Protein AF-0000000080768056 (afdb_homodimer)

pLDDT: mean 91.2, std 11.91, range [30.93, 98.84]

Organism: Ralstonia nicotianae (strain ATCC BAA-1114 / GMI1000) (NCBI:txid267608)

Solvent-accessible surface area (backbone atoms only — not comparable to full-atom values): 34949 Å² total; per-residue (Å²): 125,80,71,56,43,76,79,82,52,57,87,75,40,48,64,53,64,64,63,87,68,77,41,77,54,26,68,56,36,48,36,40,49,40,27,86,88,50,41,31,44,53,41,33,70,51,27,19,50,53,42,38,32,53,46,69,63,27,46,55,49,36,44,44,17,24,47,40,36,24,39,51,43,70,51,79,52,52,48,29,46,52,14,37,41,53,35,48,57,74,57,40,52,69,30,67,66,61,79,40,76,89,60,34,30,36,35,38,38,39,38,78,57,29,13,55,73,49,55,65,52,50,62,49,55,44,50,56,38,18,75,72,64,31,30,26,42,36,37,25,44,65,75,48,91,83,32,41,22,60,47,48,36,32,53,63,63,68,42,77,72,35,81,43,59,65,55,32,44,52,27,28,54,73,65,14,47,26,35,38,34,35,65,61,42,22,48,45,58,37,60,60,53,52,44,25,77,62,39,53,47,80,41,70,58,64,57,42,55,42,65,60,53,61,36,47,88,48,46,42,89,54,32,35,34,36,30,43,38,84,48,69,71,50,49,54,49,50,49,54,31,40,57,74,35,83,29,29,34,40,42,31,55,26,39,71,48,20,61,31,54,34,57,42,35,38,54,39,29,33,38,33,39,82,67,38,82,41,76,73,36,71,58,46,84,65,65,53,93,71,57,73,92,70,51,60,13,78,35,56,63,54,36,31,51,49,44,50,31,31,76,70,63,78,34,79,73,43,62,35,42,51,52,47,46,54,46,50,54,57,71,26,36,60,74,72,69,78,120,126,82,71,56,43,76,79,81,53,57,88,75,40,49,63,53,63,64,42,95,61,77,40,77,54,25,67,54,35,48,36,40,48,41,26,87,87,50,40,30,44,54,42,36,70,49,27,18,50,53,42,37,32,53,48,69,64,27,45,56,48,36,45,45,16,23,48,41,37,23,41,50,44,71,51,79,51,52,48,28,46,51,14,36,40,53,35,47,59,74,58,40,51,70,31,66,67,60,80,40,74,89,60,34,30,34,35,36,39,41,40,76,56,30,14,56,72,48,55,66,53,51,62,50,55,44,51,56,38,19,74,72,65,31,28,25,42,36,35,26,44,64,75,47,93,84,31,40,24,60,46,49,35,33,53,64,63,69,43,76,71,34,81,42,59,67,54,31,44,52,27,26,54,73,65,13,46,26,36,38,34,35,64,61,43,20,47,45,58,38,60,59,52,53,45,27,78,63,39,53,48,79,39,68,56,64,57,43,56,44,64,60,53,62,36,46,88,48,46,39,89,54,33,35,34,38,30,44,38,84,50,71,70,48,48,54,50,51,48,53,32,39,56,75,34,83,28,31,34,38,42,29,56,27,40,72,51,20,61,31,54,33,59,43,35,37,54,38,29,33,38,33,39,81,67,39,82,41,76,72,35,71,60,46,83,63,64,53,94,72,57,73,90,70,50,60,13,78,34,57,63,55,37,31,52,52,45,51,32,32,76,71,64,78,34,79,72,44,62,34,42,50,52,48,46,52,45,49,53,55,72,26,35,59,74,72,70,78,120

InterPro domains:
  IPR005940 Anthranilate phosphoribosyl transferase [PTHR43285] (37-316)
  IPR017459 Glycosyl transferase family 3, N-terminal domain [PF02885] (29-88)
  IPR035902 Nucleoside phosphorylase/phosphoribosyltransferase catalytic domain superfamily [G3DSA:3.40.1030.10] (99-338)
  IPR035902 Nucleoside phosphorylase/phosphoribosyltransferase catalytic domain superfamily [SSF52418] (100-332)
  IPR036320 Glycosyl transferase family 3, N-terminal domain superfamily [SSF47648] (29-95)

Structure (mmCIF, N/CA/C/O backbone):
data_AF-0000000080768056-model_v1
#
loop_
_entity.id
_entity.type
_entity.pdbx_description
1 polymer 'Anthranilate phosphoribosyltransferase protein'
#
loop_
_atom_site.group_PDB
_atom_site.id
_atom_site.type_symbol
_atom_site.label_atom_id
_atom_site.label_alt_id
_atom_site.label_comp_id
_atom_site.label_asym_id
_atom_site.label_entity_id
_atom_site.label_seq_id
_atom_site.pdbx_PDB_ins_code
_atom_site.Cartn_x
_atom_site.Cartn_y
_atom_site.Cartn_z
_atom_site.occupancy
_atom_site.B_iso_or_equiv
_atom_site.auth_seq_id
_atom_site.auth_comp_id
_atom_site.auth_asym_id
_atom_site.auth_atom_id
_atom_site.pdbx_PDB_model_num
ATOM 1 N N . MET A 1 1 ? 13.743 -0.294 18.396 1 50.32 1 MET A N 1
ATOM 2 C CA . MET A 1 1 ? 13.345 -0.025 17.017 1 50.32 1 MET A CA 1
ATOM 3 C C . MET A 1 1 ? 14.219 -0.802 16.037 1 50.32 1 MET A C 1
ATOM 5 O O . MET A 1 1 ? 15.436 -0.881 16.213 1 50.32 1 MET A O 1
ATOM 9 N N . PRO A 1 2 ? 13.623 -1.649 15.172 1 57.6 2 PRO A N 1
ATOM 10 C CA . PRO A 1 2 ? 14.517 -2.414 14.301 1 57.6 2 PRO A CA 1
ATOM 11 C C . PRO A 1 2 ? 15.542 -1.534 13.589 1 57.6 2 PRO A C 1
ATOM 13 O O . PRO A 1 2 ? 15.312 -0.336 13.407 1 57.6 2 PRO A O 1
ATOM 16 N N . MET A 1 3 ? 16.775 -1.979 13.4 1 68.3 3 MET A N 1
ATOM 17 C CA . MET A 1 3 ? 17.86 -1.301 12.697 1 68.3 3 MET A CA 1
ATOM 18 C C . MET A 1 3 ? 17.403 -0.821 11.324 1 68.3 3 MET A C 1
ATOM 20 O O . MET A 1 3 ? 16.697 -1.54 10.613 1 68.3 3 MET A O 1
ATOM 24 N N . PRO A 1 4 ? 17.606 0.525 11.063 1 77.09 4 PRO A N 1
ATOM 25 C CA . PRO A 1 4 ? 17.251 1.026 9.733 1 77.09 4 PRO A CA 1
ATOM 26 C C . PRO A 1 4 ? 17.894 0.22 8.608 1 77.09 4 PRO A C 1
ATOM 28 O O . PRO A 1 4 ? 18.908 -0.449 8.824 1 77.09 4 PRO A O 1
ATOM 31 N N . ALA A 1 5 ? 17.273 0.188 7.439 1 80.08 5 ALA A N 1
ATOM 32 C CA . ALA A 1 5 ? 17.869 -0.389 6.237 1 80.08 5 ALA A CA 1
ATOM 33 C C . ALA A 1 5 ? 19.168 0.323 5.873 1 80.08 5 ALA A C 1
ATOM 35 O O . ALA A 1 5 ? 19.34 1.507 6.173 1 80.08 5 ALA A O 1
ATOM 36 N N . PRO A 1 6 ? 20.081 -0.465 5.306 1 80.03 6 PRO A N 1
ATOM 37 C CA . PRO A 1 6 ? 21.22 0.25 4.727 1 80.03 6 PRO A CA 1
ATOM 38 C C . PRO A 1 6 ? 20.803 1.261 3.661 1 80.03 6 PRO A C 1
ATOM 40 O O . PRO A 1 6 ? 19.731 1.128 3.065 1 80.03 6 PRO A O 1
ATOM 43 N N . PRO A 1 7 ? 21.621 2.346 3.46 1 84.74 7 PRO A N 1
ATOM 44 C CA . PRO A 1 7 ? 21.281 3.335 2.434 1 84.74 7 PRO A CA 1
ATOM 45 C C . PRO A 1 7 ? 21.067 2.708 1.059 1 84.74 7 PRO A C 1
ATOM 47 O O . PRO A 1 7 ? 21.842 1.843 0.643 1 84.74 7 PRO A O 1
ATOM 50 N N . LEU A 1 8 ? 20.083 3.076 0.414 1 88.26 8 LEU A N 1
ATOM 51 C CA . LEU A 1 8 ? 19.726 2.516 -0.885 1 88.26 8 LEU A CA 1
ATOM 52 C C . LEU A 1 8 ? 20.298 3.364 -2.017 1 88.26 8 LEU A C 1
ATOM 54 O O . LEU A 1 8 ? 20.413 2.895 -3.152 1 88.26 8 LEU A O 1
ATOM 58 N N . LEU A 1 9 ? 20.439 4.64 -1.803 1 84.27 9 LEU A N 1
ATOM 59 C CA . LEU A 1 9 ? 21.041 5.53 -2.789 1 84.27 9 LEU A CA 1
ATOM 60 C C . LEU A 1 9 ? 22.498 5.818 -2.444 1 84.27 9 LEU A C 1
ATOM 62 O O . LEU A 1 9 ? 22.85 5.937 -1.268 1 84.27 9 LEU A O 1
ATOM 66 N N . PRO A 1 10 ? 23.371 5.665 -3.472 1 70.64 10 PRO A N 1
ATOM 67 C CA . PRO A 1 10 ? 24.744 6.082 -3.175 1 70.64 10 PRO A CA 1
ATOM 68 C C . PRO A 1 10 ? 24.826 7.518 -2.662 1 70.64 10 PRO A C 1
ATOM 70 O O . PRO A 1 10 ? 23.948 8.334 -2.956 1 70.64 10 PRO A O 1
ATOM 73 N N . ASP A 1 11 ? 25.736 7.961 -1.681 1 54.27 11 ASP A N 1
ATOM 74 C CA . ASP A 1 11 ? 25.908 9.288 -1.099 1 54.27 11 ASP A CA 1
ATOM 75 C C . ASP A 1 11 ? 25.811 10.373 -2.169 1 54.27 11 ASP A C 1
ATOM 77 O O . ASP A 1 11 ? 25.132 11.384 -1.976 1 54.27 11 ASP A O 1
ATOM 81 N N . GLU A 1 12 ? 26.547 10.349 -3.214 1 49.77 12 GLU A N 1
ATOM 82 C CA . GLU A 1 12 ? 26.589 11.327 -4.297 1 49.77 12 GLU A CA 1
ATOM 83 C C . GLU A 1 12 ? 25.37 11.198 -5.205 1 49.77 12 GLU A C 1
ATOM 85 O O . GLU A 1 12 ? 24.927 12.182 -5.801 1 49.77 12 GLU A O 1
ATOM 90 N N . ALA A 1 13 ? 24.869 10.109 -5.406 1 45.92 13 ALA A N 1
ATOM 91 C CA . ALA A 1 13 ? 23.874 9.743 -6.412 1 45.92 13 ALA A CA 1
ATOM 92 C C . ALA A 1 13 ? 22.471 10.147 -5.968 1 45.92 13 ALA A C 1
ATOM 94 O O . ALA A 1 13 ? 21.526 10.099 -6.758 1 45.92 13 ALA A O 1
ATOM 95 N N . ALA A 1 14 ? 22.307 10.284 -4.584 1 44.98 14 ALA A N 1
ATOM 96 C CA . ALA A 1 14 ? 21.012 10.799 -4.147 1 44.98 14 ALA A CA 1
ATOM 97 C C . ALA A 1 14 ? 20.633 12.058 -4.921 1 44.98 14 ALA A C 1
ATOM 99 O O . ALA A 1 14 ? 19.467 12.25 -5.274 1 44.98 14 ALA A O 1
ATOM 100 N N . GLU A 1 15 ? 21.628 12.846 -5.147 1 44 15 GLU A N 1
ATOM 101 C CA . GLU A 1 15 ? 21.395 14.069 -5.909 1 44 15 GLU A CA 1
ATOM 102 C C . GLU A 1 15 ? 20.996 13.755 -7.348 1 44 15 GLU A C 1
ATOM 104 O O . GLU A 1 15 ? 20.145 14.435 -7.924 1 44 15 GLU A O 1
ATOM 109 N N . GLU A 1 16 ? 21.605 12.692 -7.89 1 46.61 16 GLU A N 1
ATOM 110 C CA . GLU A 1 16 ? 21.391 12.377 -9.299 1 46.61 16 GLU A CA 1
ATOM 111 C C . GLU A 1 16 ? 20.107 11.577 -9.497 1 46.61 16 GLU A C 1
ATOM 113 O O . GLU A 1 16 ? 19.43 11.722 -10.518 1 46.61 16 GLU A O 1
ATOM 118 N N . ALA A 1 17 ? 19.94 10.584 -8.673 1 46.28 17 ALA A N 1
ATOM 119 C CA . ALA A 1 17 ? 18.738 9.762 -8.786 1 46.28 17 ALA A CA 1
ATOM 120 C C . ALA A 1 17 ? 17.48 10.625 -8.779 1 46.28 17 ALA A C 1
ATOM 122 O O . ALA A 1 17 ? 16.402 10.166 -9.166 1 46.28 17 ALA A O 1
ATOM 123 N N . VAL A 1 18 ? 17.581 11.921 -8.137 1 48.67 18 VAL A N 1
ATOM 124 C CA . VAL A 1 18 ? 16.501 12.897 -8.023 1 48.67 18 VAL A CA 1
ATOM 125 C C . VAL A 1 18 ? 16.377 13.685 -9.325 1 48.67 18 VAL A C 1
ATOM 127 O O . VAL A 1 18 ? 15.434 14.46 -9.501 1 48.67 18 VAL A O 1
ATOM 130 N N . ALA A 1 19 ? 17.654 13.815 -9.922 1 50.25 19 ALA A N 1
ATOM 131 C CA . ALA A 1 19 ? 17.568 14.869 -10.929 1 50.25 19 ALA A CA 1
ATOM 132 C C . ALA A 1 19 ? 16.392 14.633 -11.872 1 50.25 19 ALA A C 1
ATOM 134 O O . ALA A 1 19 ? 15.509 15.484 -11.999 1 50.25 19 ALA A O 1
ATOM 135 N N . ASN A 1 20 ? 16.499 13.692 -13.246 1 63.95 20 ASN A N 1
ATOM 136 C CA . ASN A 1 20 ? 15.589 13.734 -14.385 1 63.95 20 ASN A CA 1
ATOM 137 C C . ASN A 1 20 ? 15.056 12.346 -14.728 1 63.95 20 ASN A C 1
ATOM 139 O O . ASN A 1 20 ? 15.763 11.349 -14.571 1 63.95 20 ASN A O 1
ATOM 143 N N . GLY A 1 21 ? 13.671 12.025 -14.389 1 77.81 21 GLY A N 1
ATOM 144 C CA . GLY A 1 21 ? 12.956 10.861 -14.887 1 77.81 21 GLY A CA 1
ATOM 145 C C . GLY A 1 21 ? 12.278 10.063 -13.789 1 77.81 21 GLY A C 1
ATOM 146 O O . GLY A 1 21 ? 12.143 10.54 -12.661 1 77.81 21 GLY A O 1
ATOM 147 N N . PRO A 1 22 ? 11.906 8.862 -14.087 1 88.78 22 PRO A N 1
ATOM 148 C CA . PRO A 1 22 ? 11.204 8.006 -13.128 1 88.78 22 PRO A CA 1
ATOM 149 C C . PRO A 1 22 ? 12.084 7.595 -11.949 1 88.78 22 PRO A C 1
ATOM 151 O O . PRO A 1 22 ? 13.271 7.31 -12.13 1 88.78 22 PRO A O 1
ATOM 154 N N . PHE A 1 23 ? 11.696 7.807 -10.69 1 93.41 23 PHE A N 1
ATOM 155 C CA . PHE A 1 23 ? 12.381 7.444 -9.455 1 93.41 23 PHE A CA 1
ATOM 156 C C . PHE A 1 23 ? 12.343 5.936 -9.238 1 93.41 23 PHE A C 1
ATOM 158 O O . PHE A 1 23 ? 11.316 5.296 -9.47 1 93.41 23 PHE A O 1
ATOM 165 N N . PRO A 1 24 ? 13.468 5.31 -8.931 1 92.51 24 PRO A N 1
ATOM 166 C CA . PRO A 1 24 ? 13.496 3.865 -8.69 1 92.51 24 PRO A CA 1
ATOM 167 C C . PRO A 1 24 ? 12.845 3.476 -7.364 1 92.51 24 PRO A C 1
ATOM 169 O O . PRO A 1 24 ? 13.511 2.929 -6.482 1 92.51 24 PRO A O 1
ATOM 172 N N . ALA A 1 25 ? 11.586 3.595 -7.251 1 95.94 25 ALA A N 1
ATOM 173 C CA . ALA A 1 25 ? 10.845 3.497 -5.996 1 95.94 25 ALA A CA 1
ATOM 174 C C . ALA A 1 25 ? 10.764 2.05 -5.518 1 95.94 25 ALA A C 1
ATOM 176 O O . ALA A 1 25 ? 10.561 1.793 -4.329 1 95.94 25 ALA A O 1
ATOM 177 N N . ALA A 1 26 ? 10.965 1.085 -6.468 1 94.76 26 ALA A N 1
ATOM 178 C CA . ALA A 1 26 ? 10.797 -0.327 -6.137 1 94.76 26 ALA A CA 1
ATOM 179 C C . ALA A 1 26 ? 11.753 -0.747 -5.023 1 94.76 26 ALA A C 1
ATOM 181 O O . ALA A 1 26 ? 11.385 -1.526 -4.141 1 94.76 26 ALA A O 1
ATOM 182 N N . ARG A 1 27 ? 12.948 -0.27 -5.06 1 93.8 27 ARG A N 1
ATOM 183 C CA . ARG A 1 27 ? 13.946 -0.637 -4.061 1 93.8 27 ARG A CA 1
ATOM 184 C C . ARG A 1 27 ? 13.552 -0.126 -2.679 1 93.8 27 ARG A C 1
ATOM 186 O O . ARG A 1 27 ? 13.839 -0.77 -1.668 1 93.8 27 ARG A O 1
ATOM 193 N N . PHE A 1 28 ? 12.942 1.028 -2.609 1 96.34 28 PHE A N 1
ATOM 194 C CA . PHE A 1 28 ? 12.471 1.607 -1.356 1 96.34 28 PHE A CA 1
ATOM 195 C C . PHE A 1 28 ? 11.261 0.846 -0.829 1 96.34 28 PHE A C 1
ATOM 197 O O . PHE A 1 28 ? 11.183 0.541 0.363 1 96.34 28 PHE A O 1
ATOM 204 N N . ILE A 1 29 ? 10.351 0.523 -1.746 1 97.01 29 ILE A N 1
ATOM 205 C CA . ILE A 1 29 ? 9.148 -0.219 -1.387 1 97.01 29 ILE A CA 1
ATOM 206 C C . ILE A 1 29 ? 9.534 -1.567 -0.781 1 97.01 29 ILE A C 1
ATOM 208 O O . ILE A 1 29 ? 8.93 -2.01 0.198 1 97.01 29 ILE A O 1
ATOM 212 N N . LYS A 1 30 ? 10.565 -2.193 -1.319 1 94.12 30 LYS A N 1
ATOM 213 C CA . LYS A 1 30 ? 11.038 -3.481 -0.82 1 94.12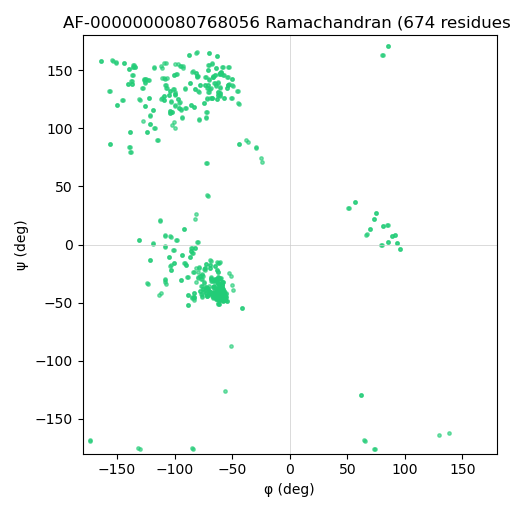 30 LYS A CA 1
ATOM 214 C C . LYS A 1 30 ? 11.443 -3.386 0.649 1 94.12 30 LYS A C 1
ATOM 216 O O . LYS A 1 30 ? 11.29 -4.348 1.404 1 94.12 30 LYS A O 1
ATOM 221 N N . GLU A 1 31 ? 11.939 -2.266 1.057 1 94.92 31 GLU A N 1
ATOM 222 C CA . GLU A 1 31 ? 12.397 -2.095 2.432 1 94.92 31 GLU A CA 1
ATOM 223 C C . GLU A 1 31 ? 11.235 -1.765 3.364 1 94.92 31 GLU A C 1
ATOM 225 O O . GLU A 1 31 ? 11.107 -2.355 4.439 1 94.92 31 GLU A O 1
ATOM 230 N N . ILE A 1 32 ? 10.354 -0.946 2.953 1 95.36 32 ILE A N 1
ATOM 231 C CA . ILE A 1 32 ? 9.342 -0.454 3.881 1 95.36 32 ILE A CA 1
ATOM 232 C C . ILE A 1 32 ? 8.114 -1.361 3.833 1 95.36 32 ILE A C 1
ATOM 234 O O . ILE A 1 32 ? 7.253 -1.298 4.714 1 95.36 32 ILE A O 1
ATOM 238 N N . GLY A 1 33 ? 8.023 -2.153 2.816 1 91.62 33 GLY A N 1
ATOM 239 C CA . GLY A 1 33 ? 6.825 -2.948 2.598 1 91.62 33 GLY A CA 1
ATOM 240 C C . GLY A 1 33 ? 7.031 -4.426 2.869 1 91.62 33 GLY A C 1
ATOM 241 O O . GLY A 1 33 ? 6.23 -5.259 2.44 1 91.62 33 GLY A O 1
ATOM 242 N N . ARG A 1 34 ? 8.269 -4.84 3.47 1 81.99 34 ARG A N 1
ATOM 243 C CA . ARG A 1 34 ? 8.585 -6.242 3.725 1 81.99 34 ARG A CA 1
ATOM 244 C C . ARG A 1 34 ? 7.739 -6.795 4.867 1 81.99 34 ARG A C 1
ATOM 246 O O . ARG A 1 34 ? 8.219 -7.598 5.67 1 81.99 34 ARG A O 1
ATOM 253 N N . GLY A 1 35 ? 6.492 -6.487 4.925 1 70.51 35 GLY A N 1
ATOM 254 C CA . GLY A 1 35 ? 5.569 -7.066 5.889 1 70.51 35 GLY A CA 1
ATOM 255 C C . GLY A 1 35 ? 5.761 -6.529 7.295 1 70.51 35 GLY A C 1
ATOM 256 O O . GLY A 1 35 ? 6.646 -5.706 7.535 1 70.51 35 GLY A O 1
ATOM 257 N N . ALA A 1 36 ? 4.983 -7.099 8.226 1 65.49 36 ALA A N 1
ATOM 258 C CA . ALA A 1 36 ? 4.897 -6.589 9.592 1 65.49 36 ALA A CA 1
ATOM 259 C C . ALA A 1 36 ? 6.209 -6.804 10.342 1 65.49 36 ALA A C 1
ATOM 261 O O . ALA A 1 36 ? 6.627 -5.953 11.13 1 65.49 36 ALA A O 1
ATOM 262 N N . ASP A 1 37 ? 6.902 -7.875 9.901 1 71.25 37 ASP A N 1
ATOM 263 C CA . ASP A 1 37 ? 8.099 -8.222 10.661 1 71.25 37 ASP A CA 1
ATOM 264 C C . ASP A 1 37 ? 9.365 -7.886 9.876 1 71.25 37 ASP A C 1
ATOM 266 O O . ASP A 1 37 ? 10.476 -8.018 10.393 1 71.25 37 ASP A O 1
ATOM 270 N N . GLY A 1 38 ? 9.147 -7.424 8.761 1 80.84 38 GLY A N 1
ATOM 271 C CA . GLY A 1 38 ? 10.324 -7.297 7.916 1 80.84 38 GLY A CA 1
ATOM 272 C C . GLY A 1 38 ? 10.58 -5.874 7.458 1 80.84 38 GLY A C 1
ATOM 273 O O . GLY A 1 38 ? 11.679 -5.551 7.002 1 80.84 38 GLY A O 1
ATOM 274 N N . ALA A 1 39 ? 9.56 -5.081 7.665 1 87.38 39 ALA A N 1
ATOM 275 C CA . ALA A 1 39 ? 9.701 -3.709 7.184 1 87.38 39 ALA A CA 1
ATOM 276 C C . ALA A 1 39 ? 10.829 -2.986 7.916 1 87.38 39 ALA A C 1
ATOM 278 O O . ALA A 1 39 ? 10.995 -3.147 9.127 1 87.38 39 ALA A O 1
ATOM 279 N N . ARG A 1 40 ? 11.592 -2.29 7.249 1 92.45 40 ARG A N 1
ATOM 280 C CA . ARG A 1 40 ? 12.71 -1.533 7.803 1 92.45 40 ARG A CA 1
ATOM 281 C C . ARG A 1 40 ? 12.53 -0.038 7.563 1 92.45 40 ARG A C 1
ATOM 283 O O . ARG A 1 40 ? 11.91 0.368 6.579 1 92.45 40 ARG A O 1
ATOM 290 N N . ALA A 1 41 ? 13.14 0.692 8.486 1 95.14 41 ALA A N 1
ATOM 291 C CA . ALA A 1 41 ? 13.109 2.145 8.345 1 95.14 41 ALA A CA 1
ATOM 292 C C . ALA A 1 41 ? 14.163 2.623 7.35 1 95.14 41 ALA A C 1
ATOM 294 O O . ALA A 1 41 ? 15.258 2.06 7.278 1 95.14 41 ALA A O 1
ATOM 295 N N . LEU A 1 42 ? 13.838 3.622 6.627 1 96.56 42 LEU A N 1
ATOM 296 C CA . LEU A 1 42 ? 14.82 4.279 5.771 1 96.56 42 LEU A CA 1
ATOM 297 C C . LEU A 1 42 ? 15.674 5.256 6.572 1 96.56 42 LEU A C 1
ATOM 299 O O . LEU A 1 42 ? 15.2 5.847 7.545 1 96.56 42 LEU A O 1
ATOM 303 N N . VAL A 1 43 ? 16.908 5.419 6.184 1 96.06 43 VAL A N 1
ATOM 304 C CA . VAL A 1 43 ? 17.709 6.51 6.729 1 96.06 43 VAL A CA 1
ATOM 305 C C . VAL A 1 43 ? 17.189 7.846 6.203 1 96.06 43 VAL A C 1
ATOM 307 O O . VAL A 1 43 ? 16.451 7.886 5.215 1 96.06 43 VAL A O 1
ATOM 310 N N . LYS A 1 44 ? 17.587 8.901 6.829 1 95.79 44 LYS A N 1
ATOM 311 C CA . LYS A 1 44 ? 17.065 10.232 6.529 1 95.79 44 LYS A CA 1
ATOM 312 C C . LYS A 1 44 ? 17.25 10.574 5.054 1 95.79 44 LYS A C 1
ATOM 314 O O . LYS A 1 44 ? 16.316 11.042 4.399 1 95.79 44 LYS A O 1
ATOM 319 N N . HIS A 1 45 ? 18.421 10.352 4.544 1 95.87 45 HIS A N 1
ATOM 320 C CA . HIS A 1 45 ? 18.742 10.737 3.174 1 95.87 45 HIS A CA 1
ATOM 321 C C . HIS A 1 45 ? 17.857 10.003 2.173 1 95.87 45 HIS A C 1
ATOM 323 O O . HIS A 1 45 ? 17.379 10.601 1.205 1 95.87 45 HIS A O 1
ATOM 329 N N . ASP A 1 46 ? 17.59 8.72 2.392 1 96.6 46 ASP A N 1
ATOM 330 C CA . ASP A 1 46 ? 16.728 7.929 1.519 1 96.6 46 ASP A CA 1
ATOM 331 C C . ASP A 1 46 ? 15.275 8.384 1.622 1 96.6 46 ASP A C 1
ATOM 333 O O . ASP A 1 46 ? 14.578 8.491 0.611 1 96.6 46 ASP A O 1
ATOM 337 N N . ALA A 1 47 ? 14.872 8.64 2.858 1 97.52 47 ALA A N 1
ATOM 338 C CA . ALA A 1 47 ? 13.506 9.112 3.071 1 97.52 47 ALA A CA 1
ATOM 339 C C . ALA A 1 47 ? 13.277 10.454 2.383 1 97.52 47 ALA A C 1
ATOM 341 O O . ALA A 1 47 ? 12.221 10.681 1.786 1 97.52 47 ALA A O 1
ATOM 342 N N . ARG A 1 48 ? 14.27 11.332 2.47 1 97.76 48 ARG A N 1
ATOM 343 C CA . ARG A 1 48 ? 14.189 12.632 1.812 1 97.76 48 ARG A CA 1
ATOM 344 C C . ARG A 1 48 ? 14.067 12.474 0.3 1 97.76 48 ARG A C 1
ATOM 346 O O . ARG A 1 48 ? 13.221 13.112 -0.331 1 97.76 48 ARG A O 1
ATOM 353 N N . ALA A 1 49 ? 14.858 11.595 -0.26 1 97.07 49 ALA A N 1
ATOM 354 C CA . ALA A 1 49 ? 14.868 11.384 -1.705 1 97.07 49 ALA A CA 1
ATOM 355 C C . ALA A 1 49 ? 13.539 10.809 -2.186 1 97.07 49 ALA A C 1
ATOM 357 O O . ALA A 1 49 ? 12.986 11.262 -3.191 1 97.07 49 ALA A O 1
ATOM 358 N N . LEU A 1 50 ? 13.053 9.83 -1.485 1 97.64 50 LEU A N 1
ATOM 359 C CA . LEU A 1 50 ? 11.786 9.202 -1.844 1 97.64 50 LEU A CA 1
ATOM 360 C C . LEU A 1 50 ? 10.643 10.209 -1.781 1 97.64 50 LEU A C 1
ATOM 362 O O . LEU A 1 50 ? 9.853 10.317 -2.722 1 97.64 50 LEU A O 1
ATOM 366 N N . PHE A 1 51 ? 10.616 10.973 -0.723 1 98.16 51 PHE A N 1
ATOM 367 C CA . PHE A 1 51 ? 9.514 11.91 -0.539 1 98.16 51 PHE A CA 1
ATOM 368 C C . PHE A 1 51 ? 9.598 13.049 -1.548 1 98.16 51 PHE A C 1
ATOM 370 O O . PHE A 1 51 ? 8.575 13.507 -2.061 1 98.16 51 PHE A O 1
ATOM 377 N N . ALA A 1 52 ? 10.77 13.516 -1.789 1 97.61 52 ALA A N 1
ATOM 378 C CA . ALA A 1 52 ? 10.949 14.521 -2.833 1 97.61 52 ALA A CA 1
ATOM 379 C C . ALA A 1 52 ? 10.426 14.018 -4.175 1 97.61 52 ALA A C 1
ATOM 381 O O . ALA A 1 52 ? 9.741 14.748 -4.895 1 97.61 52 ALA A O 1
ATOM 382 N N . ALA A 1 53 ? 10.744 12.782 -4.506 1 97.63 53 ALA A N 1
ATOM 383 C CA . ALA A 1 53 ? 10.284 12.194 -5.761 1 97.63 53 ALA A CA 1
ATOM 384 C C . ALA A 1 53 ? 8.761 12.107 -5.8 1 97.63 53 ALA A C 1
ATOM 386 O O . ALA A 1 53 ? 8.147 12.319 -6.848 1 97.63 53 ALA A O 1
ATOM 387 N N . MET A 1 54 ? 8.18 11.75 -4.673 1 97.96 54 MET A N 1
ATOM 388 C CA . MET A 1 54 ? 6.724 11.706 -4.575 1 97.96 54 MET A CA 1
ATOM 389 C C . MET A 1 54 ? 6.12 13.086 -4.811 1 97.96 54 MET A C 1
ATOM 391 O O . MET A 1 54 ? 5.147 13.223 -5.555 1 97.96 54 MET A O 1
ATOM 395 N N . LEU A 1 55 ? 6.682 14.074 -4.205 1 97.45 55 LEU A N 1
ATOM 396 C CA . LEU A 1 55 ? 6.21 15.446 -4.358 1 97.45 55 LEU A CA 1
ATOM 397 C C . LEU A 1 55 ? 6.346 15.91 -5.804 1 97.45 55 LEU A C 1
ATOM 399 O O . LEU A 1 55 ? 5.49 16.639 -6.31 1 97.45 55 LEU A O 1
ATOM 403 N N . GLU A 1 56 ? 7.335 15.446 -6.481 1 95.94 56 GLU A N 1
ATOM 404 C CA . GLU A 1 56 ? 7.647 15.873 -7.842 1 95.94 56 GLU A CA 1
ATOM 405 C C . GLU A 1 56 ? 6.856 15.067 -8.868 1 95.94 56 GLU A C 1
ATOM 407 O O . GLU A 1 56 ? 6.976 15.298 -10.073 1 95.94 56 GLU A O 1
ATOM 412 N N . GLY A 1 57 ? 6.144 14.09 -8.418 1 95.16 57 GLY A N 1
ATOM 413 C CA . GLY A 1 57 ? 5.364 13.27 -9.332 1 95.16 57 GLY A CA 1
ATOM 414 C C . GLY A 1 57 ? 6.21 12.299 -10.133 1 95.16 57 GLY A C 1
ATOM 415 O O . GLY A 1 57 ? 5.848 11.929 -11.252 1 95.16 57 GLY A O 1
ATOM 416 N N . ARG A 1 58 ? 7.332 11.893 -9.623 1 96.46 58 ARG A N 1
ATOM 417 C CA . ARG A 1 58 ? 8.258 11.029 -10.348 1 96.46 58 ARG A CA 1
ATOM 418 C C . ARG A 1 58 ? 8.079 9.57 -9.939 1 96.46 58 ARG A C 1
ATOM 420 O O . ARG A 1 58 ? 8.91 8.722 -10.27 1 96.46 58 ARG A O 1
ATOM 427 N N . VAL A 1 59 ? 7.129 9.238 -9.108 1 97.37 59 VAL A N 1
ATOM 428 C CA . VAL A 1 59 ? 6.785 7.887 -8.678 1 97.37 59 VAL A CA 1
ATOM 429 C C . VAL A 1 59 ? 5.499 7.437 -9.366 1 97.37 59 VAL A C 1
ATOM 431 O O . VAL A 1 59 ? 4.501 8.162 -9.366 1 97.37 59 VAL A O 1
ATOM 434 N N . ALA A 1 60 ? 5.543 6.261 -9.986 1 96.6 60 ALA A N 1
ATOM 435 C CA . ALA A 1 60 ? 4.357 5.743 -10.663 1 96.6 60 ALA A CA 1
ATOM 436 C C . ALA A 1 60 ? 3.195 5.58 -9.687 1 96.6 60 ALA A C 1
ATOM 438 O O . ALA A 1 60 ? 3.401 5.25 -8.516 1 96.6 60 ALA A O 1
ATOM 439 N N . ASP A 1 61 ? 1.983 5.75 -10.165 1 97.01 61 ASP A N 1
ATOM 440 C CA . ASP A 1 61 ? 0.802 5.77 -9.307 1 97.01 61 ASP A CA 1
ATOM 441 C C . ASP A 1 61 ? 0.687 4.478 -8.501 1 97.01 61 ASP A C 1
ATOM 443 O O . ASP A 1 61 ? 0.369 4.51 -7.31 1 97.01 61 ASP A O 1
ATOM 447 N N . VAL A 1 62 ? 0.969 3.334 -9.155 1 98 62 VAL A N 1
ATOM 448 C CA . VAL A 1 62 ? 0.871 2.061 -8.449 1 98 62 VAL A CA 1
ATOM 449 C C . VAL A 1 62 ? 1.911 2.008 -7.332 1 98 62 VAL A C 1
ATOM 451 O O . VAL A 1 62 ? 1.631 1.515 -6.237 1 98 62 VAL A O 1
ATOM 454 N N . GLN A 1 63 ? 3.076 2.51 -7.599 1 98.41 63 GLN A N 1
ATOM 455 C CA . GLN A 1 63 ? 4.123 2.57 -6.585 1 98.41 63 GLN A CA 1
ATOM 456 C C . GLN A 1 63 ? 3.755 3.546 -5.471 1 98.41 63 GLN A C 1
ATOM 458 O O . GLN A 1 63 ? 3.989 3.268 -4.293 1 98.41 63 GLN A O 1
ATOM 463 N N . LEU A 1 64 ? 3.21 4.667 -5.862 1 98.48 64 LEU A N 1
ATOM 464 C CA . LEU A 1 64 ? 2.784 5.657 -4.88 1 98.48 64 LEU A CA 1
ATOM 465 C C . LEU A 1 64 ? 1.767 5.061 -3.912 1 98.48 64 LEU A C 1
ATOM 467 O O . LEU A 1 64 ? 1.909 5.195 -2.694 1 98.48 64 LEU A O 1
ATOM 471 N N . GLY A 1 65 ? 0.749 4.379 -4.461 1 98.26 65 GLY A N 1
ATOM 472 C CA . GLY A 1 65 ? -0.221 3.711 -3.609 1 98.26 65 GLY A CA 1
ATOM 473 C C . GLY A 1 65 ? 0.413 2.734 -2.636 1 98.26 65 GLY A C 1
ATOM 474 O O . GLY A 1 65 ? 0.045 2.695 -1.46 1 98.26 65 GLY A O 1
ATOM 475 N N . ALA A 1 66 ? 1.364 1.996 -3.13 1 98.19 66 ALA A N 1
ATOM 476 C CA . ALA A 1 66 ? 2.062 1.017 -2.3 1 98.19 66 ALA A CA 1
ATOM 477 C C . ALA A 1 66 ? 2.832 1.702 -1.175 1 98.19 66 ALA A C 1
ATOM 479 O O . ALA A 1 66 ? 2.804 1.248 -0.028 1 98.19 66 ALA A O 1
ATOM 480 N N . ILE A 1 67 ? 3.508 2.753 -1.486 1 98.24 67 ILE A N 1
ATOM 481 C CA . ILE A 1 67 ? 4.313 3.483 -0.513 1 98.24 67 ILE A CA 1
ATOM 482 C C . ILE A 1 67 ? 3.408 4.077 0.564 1 98.24 67 ILE A C 1
ATOM 484 O O . ILE A 1 67 ? 3.692 3.957 1.758 1 98.24 67 ILE A O 1
ATOM 488 N N . LEU A 1 68 ? 2.318 4.717 0.113 1 97.71 68 LEU A N 1
ATOM 489 C CA . LEU A 1 68 ? 1.387 5.323 1.058 1 97.71 68 LEU A CA 1
ATOM 490 C C . LEU A 1 68 ? 0.851 4.283 2.036 1 97.71 68 LEU A C 1
ATOM 492 O O . LEU A 1 68 ? 0.815 4.522 3.245 1 97.71 68 LEU A O 1
ATOM 496 N N . MET A 1 69 ? 0.524 3.132 1.55 1 96.16 69 MET A N 1
ATOM 497 C CA . MET A 1 69 ? -0.047 2.082 2.389 1 96.16 69 MET A CA 1
ATOM 498 C C . MET A 1 69 ? 1.013 1.481 3.305 1 96.16 69 MET A C 1
ATOM 500 O O . MET A 1 69 ? 0.745 1.207 4.476 1 96.16 69 MET A O 1
ATOM 504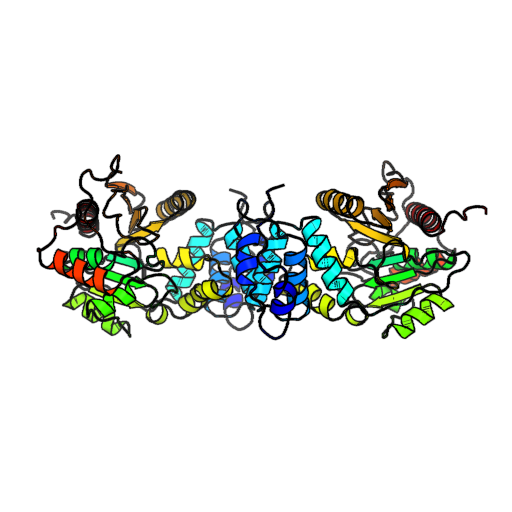 N N . ALA A 1 70 ? 2.218 1.262 2.775 1 95.87 70 ALA A N 1
ATOM 505 C CA . ALA A 1 70 ? 3.304 0.722 3.59 1 95.87 70 ALA A CA 1
ATOM 506 C C . ALA A 1 70 ? 3.571 1.608 4.803 1 95.87 70 ALA A C 1
ATOM 508 O O . ALA A 1 70 ? 3.681 1.115 5.928 1 95.87 70 ALA A O 1
ATOM 509 N N . TYR A 1 71 ? 3.606 2.872 4.586 1 94.8 71 TYR A N 1
ATOM 510 C CA . TYR A 1 71 ? 3.89 3.802 5.672 1 94.8 71 TYR A CA 1
ATOM 511 C C . TYR A 1 71 ? 2.706 3.907 6.625 1 94.8 71 TYR A C 1
ATOM 513 O O . TYR A 1 71 ? 2.885 4.111 7.828 1 94.8 71 TYR A O 1
ATOM 521 N N . ARG A 1 72 ? 1.527 3.849 6.088 1 92.71 72 ARG A N 1
ATOM 522 C CA . ARG A 1 72 ? 0.357 3.86 6.961 1 92.71 72 ARG A CA 1
ATOM 523 C C . ARG A 1 72 ? 0.408 2.709 7.96 1 92.71 72 ARG A C 1
ATOM 525 O O . ARG A 1 72 ? 0.051 2.878 9.128 1 92.71 72 ARG A O 1
ATOM 532 N N . ILE A 1 73 ? 0.821 1.584 7.542 1 91.44 73 ILE A N 1
ATOM 533 C CA . ILE A 1 73 ? 0.809 0.385 8.373 1 91.44 73 ILE A CA 1
ATOM 534 C C . ILE A 1 73 ? 2.056 0.355 9.254 1 91.44 73 ILE A C 1
ATOM 536 O O . ILE A 1 73 ? 1.967 0.104 10.458 1 91.44 73 ILE A O 1
ATOM 540 N N . LYS A 1 74 ? 3.192 0.647 8.688 1 89.11 74 LYS A N 1
ATOM 541 C CA . LYS A 1 74 ? 4.454 0.569 9.417 1 89.11 74 LYS A CA 1
ATOM 542 C C . LYS A 1 74 ? 4.622 1.762 10.354 1 89.11 74 LYS A C 1
ATOM 544 O O . LYS A 1 74 ? 5.286 1.657 11.388 1 89.11 74 LYS A O 1
ATOM 549 N N . GLY A 1 75 ? 4.106 2.936 9.858 1 90.54 75 GLY A N 1
ATOM 550 C CA . GLY A 1 75 ? 4.4 4.19 10.534 1 90.54 75 GLY A CA 1
ATOM 551 C C . GLY A 1 75 ? 5.716 4.808 10.101 1 90.54 75 GLY A C 1
ATOM 552 O O . GLY A 1 75 ? 6.517 4.162 9.422 1 90.54 75 GLY A O 1
ATOM 553 N N . GLU A 1 76 ? 5.966 6.038 10.529 1 93.56 76 GLU A N 1
ATOM 554 C CA . GLU A 1 76 ? 7.198 6.754 10.212 1 93.56 76 GLU A CA 1
ATOM 555 C C . GLU A 1 76 ? 8.105 6.859 11.435 1 93.56 76 GLU A C 1
ATOM 557 O O . GLU A 1 76 ? 7.629 7.071 12.552 1 93.56 76 GLU A O 1
ATOM 562 N N . THR A 1 77 ? 9.393 6.657 11.294 1 93.7 77 THR A N 1
ATOM 563 C CA . THR A 1 77 ? 10.361 6.943 12.348 1 93.7 77 THR A CA 1
ATOM 564 C C . THR A 1 77 ? 10.71 8.429 12.372 1 93.7 77 THR A C 1
ATOM 566 O O . THR A 1 77 ? 10.465 9.146 11.4 1 93.7 77 THR A O 1
ATOM 569 N N . PRO A 1 78 ? 11.343 8.905 13.467 1 94.81 78 PRO A N 1
ATOM 570 C CA . PRO A 1 78 ? 11.785 10.3 13.53 1 94.81 78 PRO A CA 1
ATOM 571 C C . PRO A 1 78 ? 12.735 10.67 12.393 1 94.81 78 PRO A C 1
ATOM 573 O O . PRO A 1 78 ? 12.636 11.765 11.833 1 94.81 78 PRO A O 1
ATOM 576 N N . GLU A 1 79 ? 13.63 9.75 12.016 1 94.96 79 GLU A N 1
ATOM 577 C CA . GLU A 1 79 ? 14.581 10.004 10.938 1 94.96 79 GLU A CA 1
ATOM 578 C C . GLU A 1 79 ? 13.87 10.122 9.593 1 94.96 79 GLU A C 1
ATOM 580 O O . GLU A 1 79 ? 14.224 10.969 8.769 1 94.96 79 GLU A O 1
ATOM 585 N N . GLU A 1 80 ? 12.91 9.262 9.366 1 96.56 80 GLU A N 1
ATOM 586 C CA . GLU A 1 80 ? 12.12 9.331 8.14 1 96.56 80 GLU A CA 1
ATOM 587 C C . GLU A 1 80 ? 11.322 10.63 8.071 1 96.56 80 GLU A C 1
ATOM 589 O O . GLU A 1 80 ? 11.294 11.293 7.032 1 96.56 80 GLU A O 1
ATOM 594 N N . LEU A 1 81 ? 10.743 11.036 9.202 1 96.81 81 LEU A N 1
ATOM 595 C CA . LEU A 1 81 ? 9.992 12.286 9.254 1 96.81 81 LEU A CA 1
ATOM 596 C C . LEU A 1 81 ? 10.899 13.478 8.969 1 96.81 81 LEU A C 1
ATOM 598 O O . LEU A 1 81 ? 10.492 14.426 8.295 1 96.81 81 LEU A O 1
ATOM 602 N N . ASP A 1 82 ? 12.088 13.4 9.503 1 96.75 82 ASP A N 1
ATOM 603 C CA . ASP A 1 82 ? 13.053 14.471 9.275 1 96.75 82 ASP A CA 1
ATOM 604 C C . ASP A 1 82 ? 13.335 14.649 7.785 1 96.75 82 ASP A C 1
ATOM 606 O O . ASP A 1 82 ? 13.319 15.771 7.275 1 96.75 82 ASP A O 1
ATOM 610 N N . GLY A 1 83 ? 13.567 13.529 7.132 1 97.35 83 GLY A N 1
ATOM 611 C CA . GLY A 1 83 ? 13.787 13.572 5.696 1 97.35 83 GLY A CA 1
ATOM 612 C C . GLY A 1 83 ? 12.58 14.066 4.921 1 97.35 83 GLY A C 1
ATOM 613 O O . GLY A 1 83 ? 12.715 14.878 4.004 1 97.35 83 GLY A O 1
ATOM 614 N N . MET A 1 84 ? 11.414 13.636 5.262 1 98.17 84 MET A N 1
ATOM 615 C CA . MET A 1 84 ? 10.18 14.039 4.593 1 98.17 84 MET A CA 1
ATOM 616 C C . MET A 1 84 ? 9.93 15.533 4.769 1 98.17 84 MET A C 1
ATOM 618 O O . MET A 1 84 ? 9.545 16.218 3.82 1 98.17 84 MET A O 1
ATOM 622 N N . LEU A 1 85 ? 10.161 16.001 5.965 1 97.4 85 LEU A N 1
ATOM 623 C CA . LEU A 1 85 ? 9.953 17.416 6.256 1 97.4 85 LEU A CA 1
ATOM 624 C C . LEU A 1 85 ? 10.922 18.283 5.459 1 97.4 85 LEU A C 1
ATOM 626 O O . LEU A 1 85 ? 10.527 19.31 4.901 1 97.4 85 LEU A O 1
ATOM 630 N N . GLU A 1 86 ? 12.152 17.874 5.431 1 97.16 86 GLU A N 1
ATOM 631 C CA . GLU A 1 86 ? 13.142 18.61 4.651 1 97.16 86 GLU A CA 1
ATOM 632 C C . GLU A 1 86 ? 12.747 18.676 3.179 1 97.16 86 GLU A C 1
ATOM 634 O O . GLU A 1 86 ? 12.854 19.73 2.549 1 97.16 86 GLU A O 1
ATOM 639 N N . ALA A 1 87 ? 12.319 17.539 2.631 1 97.9 87 ALA A N 1
ATOM 640 C CA . ALA A 1 87 ? 11.867 17.51 1.243 1 97.9 87 ALA A CA 1
ATOM 641 C C . ALA A 1 87 ? 10.693 18.462 1.028 1 97.9 87 ALA A C 1
ATOM 643 O O . ALA A 1 87 ? 10.621 19.149 0.007 1 97.9 87 ALA A O 1
ATOM 644 N N . THR A 1 88 ? 9.833 18.525 1.975 1 98.03 88 THR A N 1
ATOM 645 C CA . THR A 1 88 ? 8.643 19.361 1.874 1 98.03 88 THR A CA 1
ATOM 646 C C . THR A 1 88 ? 9.009 20.839 1.98 1 98.03 88 THR A C 1
ATOM 648 O O . THR A 1 88 ? 8.516 21.663 1.208 1 98.03 88 THR A O 1
ATOM 651 N N . HIS A 1 89 ? 9.873 21.204 2.927 1 97.64 89 HIS A N 1
ATOM 652 C CA . HIS A 1 89 ? 10.32 22.583 3.089 1 97.64 89 HIS A CA 1
ATOM 653 C C . HIS A 1 89 ? 10.978 23.103 1.815 1 97.64 89 HIS A C 1
ATOM 655 O O . HIS A 1 89 ? 10.814 24.272 1.459 1 97.64 89 HIS A O 1
ATOM 661 N N . ALA A 1 90 ? 11.615 22.211 1.112 1 96.7 90 ALA A N 1
ATOM 662 C CA . ALA A 1 90 ? 12.296 22.594 -0.122 1 96.7 90 ALA A CA 1
ATOM 663 C C . ALA A 1 90 ? 11.293 22.981 -1.204 1 96.7 90 ALA A C 1
ATOM 665 O O . ALA A 1 90 ? 11.652 23.633 -2.188 1 96.7 90 ALA A O 1
ATOM 666 N N . ARG A 1 91 ? 10.053 22.641 -0.964 1 94.9 91 ARG A N 1
ATOM 667 C CA . ARG A 1 91 ? 9.046 22.885 -1.992 1 94.9 91 ARG A CA 1
ATOM 668 C C . ARG A 1 91 ? 7.972 23.843 -1.49 1 94.9 91 ARG A C 1
ATOM 670 O O . ARG A 1 91 ? 6.988 24.101 -2.187 1 94.9 91 ARG A O 1
ATOM 677 N N . CYS A 1 92 ? 8.117 24.262 -0.316 1 95.24 92 CYS A N 1
ATOM 678 C CA . CYS A 1 92 ? 7.221 25.255 0.264 1 95.24 92 CYS A CA 1
ATOM 679 C C . CYS A 1 92 ? 7.573 26.657 -0.22 1 95.24 92 CYS A C 1
ATOM 681 O O . CYS A 1 92 ? 8.745 27.035 -0.24 1 95.24 92 CYS A O 1
ATOM 683 N N . LEU A 1 93 ? 6.593 27.411 -0.666 1 93.41 93 LEU A N 1
ATOM 684 C CA . LEU A 1 93 ? 6.841 28.781 -1.099 1 93.41 93 LEU A CA 1
ATOM 685 C C . LEU A 1 93 ? 7.256 29.657 0.078 1 93.41 93 LEU A C 1
ATOM 687 O O . LEU A 1 93 ? 6.751 29.489 1.191 1 93.41 93 LEU A O 1
ATOM 691 N N . PRO A 1 94 ? 8.092 30.552 -0.124 1 88.36 94 PRO A N 1
ATOM 692 C CA . PRO A 1 94 ? 8.633 31.383 0.955 1 88.36 94 PRO A CA 1
ATOM 693 C C . PRO A 1 94 ? 7.597 32.341 1.538 1 88.36 94 PRO A C 1
ATOM 695 O O . PRO A 1 94 ? 6.775 32.891 0.799 1 88.36 94 PRO A O 1
ATOM 698 N N . LEU A 1 95 ? 7.56 32.384 2.77 1 94.91 95 LEU A N 1
ATOM 699 C CA . LEU A 1 95 ? 6.852 33.422 3.512 1 94.91 95 LEU A CA 1
ATOM 700 C C . LEU A 1 95 ? 7.79 34.134 4.48 1 94.91 95 LEU A C 1
ATOM 702 O O . LEU A 1 95 ? 8.002 33.668 5.602 1 94.91 95 LEU A O 1
ATOM 706 N N . PRO A 1 96 ? 8.313 35.29 4.051 1 90.4 96 PRO A N 1
ATOM 707 C CA . PRO A 1 96 ? 9.214 35.998 4.964 1 90.4 96 PRO A CA 1
ATOM 708 C C . PRO A 1 96 ? 8.557 36.331 6.301 1 90.4 96 PRO A C 1
ATOM 710 O O . PRO A 1 96 ? 7.358 36.619 6.35 1 90.4 96 PRO A O 1
ATOM 713 N N . ALA A 1 97 ? 9.325 36.299 7.341 1 88.06 97 ALA A N 1
ATOM 714 C CA . ALA A 1 97 ? 8.828 36.613 8.679 1 88.06 97 ALA A CA 1
ATOM 715 C C . ALA A 1 97 ? 8.29 38.039 8.743 1 88.06 97 ALA A C 1
ATOM 717 O O . ALA A 1 97 ? 8.927 38.972 8.249 1 88.06 97 ALA A O 1
ATOM 718 N N . PRO A 1 98 ? 7.144 38.15 9.26 1 86.7 98 PRO A N 1
ATOM 719 C CA . PRO A 1 98 ? 6.634 39.509 9.455 1 86.7 98 PRO A CA 1
ATOM 720 C C . PRO A 1 98 ? 7.37 40.263 10.559 1 86.7 98 PRO A C 1
ATOM 722 O O . PRO A 1 98 ? 7.98 39.643 11.435 1 86.7 98 PRO A O 1
ATOM 725 N N . ASP A 1 99 ? 7.32 41.56 10.407 1 83.07 99 ASP A N 1
ATOM 726 C CA . ASP A 1 99 ? 7.814 42.382 11.507 1 83.07 99 ASP A CA 1
ATOM 727 C C . ASP A 1 99 ? 6.824 42.395 12.67 1 83.07 99 ASP A C 1
ATOM 729 O O . ASP A 1 99 ? 5.619 42.559 12.464 1 83.07 99 ASP A O 1
ATOM 733 N N . ALA A 1 100 ? 7.315 41.969 13.817 1 80.07 100 ALA A N 1
ATOM 734 C CA . ALA A 1 100 ? 6.428 41.985 14.978 1 80.07 100 ALA A CA 1
ATOM 735 C C . ALA A 1 100 ? 7.051 42.763 16.133 1 80.07 100 ALA A C 1
ATOM 737 O O . ALA A 1 100 ? 8.265 42.713 16.341 1 80.07 100 ALA A O 1
ATOM 738 N N . PRO A 1 101 ? 6.244 43.485 16.758 1 77.38 101 PRO A N 1
ATOM 739 C CA . PRO A 1 101 ? 6.739 44.228 17.919 1 77.38 101 PRO A CA 1
ATOM 740 C C . PRO A 1 101 ? 7.441 43.333 18.937 1 77.38 101 PRO A C 1
ATOM 742 O O . PRO A 1 101 ? 6.98 42.222 19.209 1 77.38 101 PRO A O 1
ATOM 745 N N . GLY A 1 102 ? 8.583 43.826 19.47 1 79.8 102 GLY A N 1
ATOM 746 C CA . GLY A 1 102 ? 9.272 43.178 20.574 1 79.8 102 GLY A CA 1
ATOM 747 C C . GLY A 1 102 ? 9.857 41.829 20.203 1 79.8 102 GLY A C 1
ATOM 748 O O . GLY A 1 102 ? 10.183 41.025 21.079 1 79.8 102 GLY A O 1
ATOM 749 N N . GLY A 1 103 ? 9.792 41.594 18.971 1 86.44 103 GLY A N 1
ATOM 750 C CA . GLY A 1 103 ? 10.386 40.333 18.556 1 86.44 103 GLY A CA 1
ATOM 751 C C . GLY A 1 103 ? 9.444 39.152 18.705 1 86.44 103 GLY A C 1
ATOM 752 O O . GLY A 1 103 ? 9.887 38.004 18.778 1 86.44 103 GLY A O 1
ATOM 753 N N . THR A 1 104 ? 8.162 39.413 18.842 1 93.15 104 THR A N 1
ATOM 754 C CA . THR A 1 104 ? 7.167 38.353 18.961 1 93.15 104 THR A CA 1
ATOM 755 C C . THR A 1 104 ? 7.223 37.421 17.754 1 93.15 104 THR A C 1
ATOM 757 O O . THR A 1 104 ? 7.214 37.879 16.609 1 93.15 104 THR A O 1
ATOM 760 N N . LEU A 1 105 ? 7.362 36.185 17.986 1 95.39 105 LEU A N 1
ATOM 761 C CA . LEU A 1 105 ? 7.416 35.184 16.927 1 95.39 105 LEU A CA 1
ATOM 762 C C . LEU A 1 105 ? 6.037 34.965 16.315 1 95.39 105 LEU A C 1
ATOM 764 O O . LEU A 1 105 ? 5.033 34.938 17.03 1 95.39 105 LEU A O 1
ATOM 768 N N . PRO A 1 106 ? 6.011 34.871 15.027 1 96.8 106 PRO A N 1
ATOM 769 C CA . PRO A 1 106 ? 4.747 34.422 14.439 1 96.8 106 PRO A CA 1
ATOM 770 C C . PRO A 1 106 ? 4.344 33.024 14.904 1 96.8 106 PRO A C 1
ATOM 772 O O . PRO A 1 106 ? 5.207 32.177 15.145 1 96.8 106 PRO A O 1
ATOM 775 N N . VAL A 1 107 ? 3.079 32.812 15.023 1 98 107 VAL A N 1
ATOM 776 C CA . VAL A 1 107 ? 2.516 31.512 15.375 1 98 107 VAL A CA 1
ATOM 777 C C . VAL A 1 107 ? 1.925 30.851 14.132 1 98 107 VAL A C 1
ATOM 779 O O . VAL A 1 107 ? 1.217 31.496 13.355 1 98 107 VAL A O 1
ATOM 782 N N . VAL A 1 108 ? 2.258 29.592 13.94 1 98.49 108 VAL A N 1
ATOM 783 C CA . VAL A 1 108 ? 1.776 28.828 12.794 1 98.49 108 VAL A CA 1
ATOM 784 C C . VAL A 1 108 ? 0.761 27.786 13.257 1 98.49 108 VAL A C 1
ATOM 786 O O . VAL A 1 108 ? 1.051 26.98 14.145 1 98.49 108 VAL A O 1
ATOM 789 N N . ILE A 1 109 ? -0.399 27.778 12.638 1 98.81 109 ILE A N 1
ATOM 790 C CA . ILE A 1 109 ? -1.467 26.845 12.982 1 98.81 109 ILE A CA 1
ATOM 791 C C . ILE A 1 109 ? -1.84 26.013 11.758 1 98.81 109 ILE A C 1
ATOM 793 O O . ILE A 1 109 ? -2.528 26.498 10.856 1 98.81 109 ILE A O 1
ATOM 797 N N . PRO A 1 110 ? -1.411 24.771 11.689 1 98.48 110 PRO A N 1
ATOM 798 C CA . PRO A 1 110 ? -1.916 23.872 10.648 1 98.48 110 PRO A CA 1
ATOM 799 C C . PRO A 1 110 ? -3.369 23.461 10.877 1 98.48 110 PRO A C 1
ATOM 801 O O . PRO A 1 110 ? -3.755 23.148 12.007 1 98.48 110 PRO A O 1
ATOM 804 N N . SER A 1 111 ? -4.192 23.437 9.873 1 98.27 111 SER A N 1
ATOM 805 C CA . SER A 1 111 ? -5.597 23.054 9.971 1 98.27 111 SER A CA 1
ATOM 806 C C . SER A 1 111 ? -6.016 22.184 8.79 1 98.27 111 SER A C 1
ATOM 808 O O . SER A 1 111 ? -6.48 22.696 7.769 1 98.27 111 SER A O 1
ATOM 810 N N . TYR A 1 112 ? -6.008 20.864 8.992 1 97.28 112 TYR A N 1
ATOM 811 C CA . TYR A 1 112 ? -6.162 19.967 7.852 1 97.28 112 TYR A CA 1
ATOM 812 C C . TYR A 1 112 ? -7.217 18.904 8.133 1 97.28 112 TYR A C 1
ATOM 814 O O . TYR A 1 112 ? -7.439 18.009 7.314 1 97.28 112 TYR A O 1
ATOM 822 N N . ASN A 1 113 ? -7.861 18.961 9.231 1 95.11 113 ASN A N 1
ATOM 823 C CA . ASN A 1 113 ? -8.821 17.921 9.586 1 95.11 113 ASN A CA 1
ATOM 824 C C . ASN A 1 113 ? -10.257 18.428 9.492 1 95.11 113 ASN A C 1
ATOM 826 O O . ASN A 1 113 ? -11.173 17.66 9.192 1 95.11 113 ASN A O 1
ATOM 830 N N . GLY A 1 114 ? -10.384 19.705 9.748 1 94.36 114 GLY A N 1
ATOM 831 C CA . GLY A 1 114 ? -11.745 20.197 9.886 1 94.36 114 GLY A CA 1
ATOM 832 C C . GLY A 1 114 ? -12.469 19.619 11.087 1 94.36 114 GLY A C 1
ATOM 833 O O . GLY A 1 114 ? -11.837 19.092 12.005 1 94.36 114 GLY A O 1
ATOM 834 N N . ALA A 1 115 ? -13.758 19.852 11.118 1 94.49 115 ALA A N 1
ATOM 835 C CA . ALA A 1 115 ? -14.571 19.383 12.238 1 94.49 115 ALA A CA 1
ATOM 836 C C . ALA A 1 115 ? -15.876 18.763 11.746 1 94.49 115 ALA A C 1
ATOM 838 O O . ALA A 1 115 ? -16.447 19.213 10.75 1 94.49 115 ALA A O 1
ATOM 839 N N . ARG A 1 116 ? -16.296 17.775 12.47 1 93.28 116 ARG A N 1
ATOM 840 C CA . ARG A 1 116 ? -17.51 17.068 12.073 1 93.28 116 ARG A CA 1
ATOM 841 C C . ARG A 1 116 ? -18.538 17.071 13.199 1 93.28 116 ARG A C 1
ATOM 843 O O . ARG A 1 116 ? -19.744 17.122 12.945 1 93.28 116 ARG A O 1
ATOM 850 N N . ARG A 1 117 ? -18.143 17.029 14.431 1 93.08 117 ARG A N 1
ATOM 851 C CA . ARG A 1 117 ? -19.045 16.854 15.564 1 93.08 117 ARG A CA 1
ATOM 852 C C . ARG A 1 117 ? -19.087 18.109 16.429 1 93.08 117 ARG A C 1
ATOM 854 O O . ARG A 1 117 ? -20.151 18.502 16.912 1 93.08 117 ARG A O 1
ATOM 861 N N . GLN A 1 118 ? -17.968 18.701 16.687 1 93.61 118 GLN A N 1
ATOM 862 C CA . GLN A 1 118 ? -17.831 19.949 17.43 1 93.61 118 GLN A CA 1
ATOM 863 C C . GLN A 1 118 ? -17.457 21.103 16.504 1 93.61 118 GLN A C 1
ATOM 865 O O . GLN A 1 118 ? -16.918 20.883 15.417 1 93.61 118 GLN A O 1
ATOM 870 N N . PRO A 1 119 ? -17.781 22.332 16.94 1 95.64 119 PRO A N 1
ATOM 871 C CA . PRO A 1 119 ? -17.405 23.441 16.06 1 95.64 119 PRO A CA 1
ATOM 872 C C . PRO A 1 119 ? -15.893 23.593 15.916 1 95.64 119 PRO A C 1
ATOM 874 O O . PRO A 1 119 ? -15.154 23.405 16.886 1 95.64 119 PRO A O 1
ATOM 877 N N . ASN A 1 120 ? -15.501 23.854 14.714 1 97.31 120 ASN A N 1
ATOM 878 C CA . ASN A 1 120 ? -14.108 24.217 14.477 1 97.31 120 ASN A CA 1
ATOM 879 C C . ASN A 1 120 ? -13.797 25.617 14.999 1 97.31 120 ASN A C 1
ATOM 881 O O . ASN A 1 120 ? -14.206 26.612 14.4 1 97.31 120 ASN A O 1
ATOM 885 N N . LEU A 1 121 ? -12.949 25.702 16.023 1 97.93 121 LEU A N 1
ATOM 886 C CA . LEU A 1 121 ? -12.745 26.99 16.676 1 97.93 121 LEU A CA 1
ATOM 887 C C . LEU A 1 121 ? -11.33 27.504 16.435 1 97.93 121 LEU A C 1
ATOM 889 O O . LEU A 1 121 ? -10.839 28.356 17.178 1 97.93 121 LEU A O 1
ATOM 893 N N . VAL A 1 122 ? -10.685 27.012 15.413 1 98.59 122 VAL A N 1
ATOM 894 C CA . VAL A 1 122 ? -9.357 27.476 15.026 1 98.59 122 VAL A CA 1
ATOM 895 C C . VAL A 1 122 ? -9.405 28.965 14.693 1 98.59 122 VAL A C 1
ATOM 897 O O . VAL A 1 122 ? -8.542 29.733 15.125 1 98.59 122 VAL A O 1
ATOM 900 N N . PRO A 1 123 ? -10.451 29.482 13.98 1 98.73 123 PRO A N 1
ATOM 901 C CA . PRO A 1 123 ? -10.505 30.92 13.707 1 98.73 123 PRO A CA 1
ATOM 902 C C . PRO A 1 123 ? -10.589 31.76 14.979 1 98.73 123 PRO A C 1
ATOM 904 O O . PRO A 1 123 ? -10.007 32.846 15.046 1 98.73 123 PRO A O 1
ATOM 907 N N . LEU A 1 124 ? -11.32 31.254 15.954 1 98.66 124 LEU A N 1
ATOM 908 C CA . LEU A 1 124 ? -11.397 31.977 17.219 1 98.66 124 LEU A CA 1
ATOM 909 C C . LEU A 1 124 ? -10.02 32.089 17.866 1 98.66 124 LEU A C 1
ATOM 911 O O . LEU A 1 124 ? -9.61 33.175 18.279 1 98.66 124 LEU A O 1
ATOM 915 N N . LEU A 1 125 ? -9.361 30.964 17.972 1 98.7 125 LEU A N 1
ATOM 916 C CA . LEU A 1 125 ? -8.018 30.947 18.54 1 98.7 125 LEU A CA 1
ATOM 917 C C . LEU A 1 125 ? -7.105 31.924 17.806 1 98.7 125 LEU A C 1
ATOM 919 O O . LEU A 1 125 ? -6.405 32.719 18.436 1 98.7 125 LEU A O 1
ATOM 923 N N . ALA A 1 126 ? -7.117 31.869 16.503 1 98.84 126 ALA A N 1
ATOM 924 C CA . ALA A 1 126 ? -6.258 32.707 15.67 1 98.84 126 ALA A CA 1
ATOM 925 C C . ALA A 1 126 ? -6.546 34.188 15.901 1 98.84 126 ALA A C 1
ATOM 927 O O . ALA A 1 126 ? -5.621 34.99 16.051 1 98.84 126 ALA A O 1
ATOM 928 N N . ALA A 1 127 ? -7.813 34.55 15.939 1 98.79 127 ALA A N 1
ATOM 929 C CA . ALA A 1 127 ? -8.211 35.945 16.113 1 98.79 127 ALA A CA 1
ATOM 930 C C . ALA A 1 127 ? -7.819 36.459 17.496 1 98.79 127 ALA A C 1
ATOM 932 O O . ALA A 1 127 ? -7.4 37.609 17.641 1 98.79 127 ALA A O 1
ATOM 933 N N . LEU A 1 128 ? -8.019 35.632 18.493 1 98.74 128 LEU A N 1
ATOM 934 C CA . LEU A 1 128 ? -7.648 36.03 19.846 1 98.74 128 LEU A CA 1
ATOM 935 C C . LEU A 1 128 ? -6.146 36.272 19.949 1 98.74 128 LEU A C 1
ATOM 937 O O . LEU A 1 128 ? -5.71 37.228 20.595 1 98.74 128 LEU A O 1
ATOM 941 N N . LEU A 1 129 ? -5.363 35.432 19.329 1 98.42 129 LEU A N 1
ATOM 942 C CA . LEU A 1 129 ? -3.916 35.613 19.317 1 98.42 129 LEU A CA 1
ATOM 943 C C . LEU A 1 129 ? -3.534 36.891 18.578 1 98.42 129 LEU A C 1
ATOM 945 O O . LEU A 1 129 ? -2.683 37.652 19.044 1 98.42 129 LEU A O 1
ATOM 949 N N . ALA A 1 130 ? -4.153 37.11 17.453 1 97.64 130 ALA A N 1
ATOM 950 C CA . ALA A 1 130 ? -3.889 38.32 16.678 1 97.64 130 ALA A CA 1
ATOM 951 C C . ALA A 1 130 ? -4.191 39.572 17.497 1 97.64 130 ALA A C 1
ATOM 953 O O . ALA A 1 130 ? -3.464 40.565 17.415 1 97.64 130 ALA A O 1
ATOM 954 N N . ARG A 1 131 ? -5.223 39.558 18.254 1 96.96 131 ARG A N 1
ATOM 955 C CA . ARG A 1 131 ? -5.607 40.68 19.105 1 96.96 131 ARG A CA 1
ATOM 956 C C . ARG A 1 131 ? -4.536 40.963 20.153 1 96.96 131 ARG A C 1
ATOM 958 O O . ARG A 1 131 ? -4.392 42.099 20.61 1 96.96 131 ARG A O 1
ATOM 965 N N . GLU A 1 132 ? -3.848 39.912 20.53 1 95.65 132 GLU A N 1
ATOM 966 C CA . GLU A 1 132 ? -2.75 40.078 21.477 1 95.65 132 GLU A CA 1
ATOM 967 C C . GLU A 1 132 ? -1.494 40.595 20.781 1 95.65 132 GLU A C 1
ATOM 969 O O . GLU A 1 132 ? -0.43 40.689 21.397 1 95.65 132 GLU A O 1
ATOM 974 N N . GLY A 1 133 ? -1.582 40.855 19.484 1 94.69 133 GLY A N 1
ATOM 975 C CA . GLY A 1 133 ? -0.466 41.394 18.723 1 94.69 133 GLY A CA 1
ATOM 976 C C . GLY A 1 133 ? 0.439 40.319 18.151 1 94.69 133 GLY A C 1
ATOM 977 O O . GLY A 1 133 ? 1.496 40.623 17.594 1 94.69 133 GLY A O 1
ATOM 978 N N . VAL A 1 134 ? 0.106 39.071 18.236 1 96.21 134 VAL A N 1
ATOM 979 C CA . VAL A 1 134 ? 0.882 37.95 17.715 1 96.21 134 VAL A CA 1
ATOM 980 C C . VAL A 1 134 ? 0.539 37.723 16.244 1 96.21 134 VAL A C 1
ATOM 982 O O . VAL A 1 134 ? -0.629 37.538 15.894 1 96.21 134 VAL A O 1
ATOM 985 N N . PRO A 1 135 ? 1.488 37.816 15.343 1 97.09 135 PRO A N 1
ATOM 986 C CA . PRO A 1 135 ? 1.173 37.394 13.977 1 97.09 135 PRO A CA 1
ATOM 987 C C . PRO A 1 135 ? 0.8 35.915 13.887 1 97.09 135 PRO A C 1
ATOM 989 O O . PRO A 1 135 ? 1.488 35.066 14.459 1 97.09 135 PRO A O 1
ATOM 992 N N . VAL A 1 136 ? -0.289 35.612 13.22 1 98.34 136 VAL A N 1
ATOM 993 C CA . VAL A 1 136 ? -0.784 34.24 13.159 1 98.34 136 VAL A CA 1
ATOM 994 C C . VAL A 1 136 ? -0.955 33.817 11.701 1 98.34 136 VAL A C 1
ATOM 996 O O . VAL A 1 136 ? -1.707 34.444 10.951 1 98.34 136 VAL A O 1
ATOM 999 N N . LEU A 1 137 ? -0.248 32.806 11.297 1 98.38 137 LEU A N 1
ATOM 1000 C CA . LEU A 1 137 ? -0.45 32.157 10.006 1 98.38 137 LEU A CA 1
ATOM 1001 C C . LEU A 1 137 ? -1.219 30.85 10.169 1 98.38 137 LEU A C 1
ATOM 1003 O O . LEU A 1 137 ? -0.725 29.908 10.794 1 98.38 137 LEU A O 1
ATOM 1007 N N . VAL A 1 138 ? -2.403 30.781 9.656 1 98.8 138 VAL A N 1
ATOM 1008 C CA . VAL A 1 138 ? -3.13 29.522 9.534 1 98.8 138 VAL A CA 1
ATOM 1009 C C . VAL A 1 138 ? -2.954 28.957 8.126 1 98.8 138 VAL A C 1
ATOM 1011 O O . VAL A 1 138 ? -3.118 29.675 7.138 1 98.8 138 VAL A O 1
ATOM 1014 N N . HIS A 1 139 ? -2.517 27.777 8 1 98.62 139 HIS A N 1
ATOM 1015 C CA . HIS A 1 139 ? -2.503 27.122 6.697 1 98.62 139 HIS A CA 1
ATOM 1016 C C . HIS A 1 139 ? -3.291 25.817 6.728 1 98.62 139 HIS A C 1
ATOM 1018 O O . HIS A 1 139 ? -3.303 25.118 7.744 1 98.62 139 HIS A O 1
ATOM 1024 N N . GLY A 1 140 ? -3.986 25.514 5.715 1 98.43 140 GLY A N 1
ATOM 1025 C CA . GLY A 1 140 ? -4.875 24.363 5.729 1 98.43 140 GLY A CA 1
ATOM 1026 C C . GLY A 1 140 ? -5.503 24.078 4.378 1 98.43 140 GLY A C 1
ATOM 1027 O O . GLY A 1 140 ? -5.035 24.576 3.352 1 98.43 140 GLY A O 1
ATOM 1028 N N . ILE A 1 141 ? -6.473 23.216 4.369 1 97.99 141 ILE A N 1
ATOM 1029 C CA . ILE A 1 141 ? -7.181 22.833 3.153 1 97.99 141 ILE A CA 1
ATOM 1030 C C . ILE A 1 141 ? -8.44 23.683 2.998 1 97.99 141 ILE A C 1
ATOM 1032 O O . ILE A 1 141 ? -8.993 24.171 3.987 1 97.99 141 ILE A O 1
ATOM 1036 N N . ARG A 1 142 ? -8.866 23.852 1.767 1 97.49 142 ARG A N 1
ATOM 1037 C CA . ARG A 1 142 ? -10.024 24.692 1.475 1 97.49 142 ARG A CA 1
ATOM 1038 C C . ARG A 1 142 ? -11.322 23.98 1.839 1 97.49 142 ARG A C 1
ATOM 1040 O O . ARG A 1 142 ? -12.21 24.574 2.454 1 97.49 142 ARG A O 1
ATOM 1047 N N . ARG A 1 143 ? -11.348 22.692 1.423 1 94.67 143 ARG A N 1
ATOM 1048 C CA . ARG A 1 143 ? -12.589 21.939 1.576 1 94.67 143 ARG A CA 1
ATOM 1049 C C . ARG A 1 143 ? -12.31 20.512 2.036 1 94.67 143 ARG A C 1
ATOM 1051 O O . ARG A 1 143 ? -11.249 19.956 1.744 1 94.67 143 ARG A O 1
ATOM 1058 N N . PHE A 1 144 ? -13.219 20.016 2.697 1 93.28 144 PHE A N 1
ATOM 1059 C CA . PHE A 1 144 ? -13.221 18.628 3.142 1 93.28 144 PHE A CA 1
ATOM 1060 C C . PHE A 1 144 ? -14.646 18.1 3.265 1 93.28 144 PHE A C 1
ATOM 1062 O O . PHE A 1 144 ? -15.425 18.586 4.087 1 93.28 144 PHE A O 1
ATOM 1069 N N . ASP A 1 145 ? -14.942 17.089 2.538 1 89.19 145 ASP A N 1
ATOM 1070 C CA . ASP A 1 145 ? -16.303 16.561 2.519 1 89.19 145 ASP A CA 1
ATOM 1071 C C . ASP A 1 145 ? -16.71 16.044 3.897 1 89.19 145 ASP A C 1
ATOM 1073 O O . ASP A 1 145 ? -15.983 15.26 4.512 1 89.19 145 ASP A O 1
ATOM 1077 N N . GLY A 1 146 ? -17.829 16.578 4.366 1 90.18 146 GLY A N 1
ATOM 1078 C CA . GLY A 1 146 ? -18.391 16.116 5.626 1 90.18 146 GLY A CA 1
ATOM 1079 C C . GLY A 1 146 ? -17.792 16.807 6.836 1 90.18 146 GLY A C 1
ATOM 1080 O O . GLY A 1 146 ? -18.17 16.518 7.973 1 90.18 146 GLY A O 1
ATOM 1081 N N . ARG A 1 147 ? -16.881 17.759 6.611 1 94.66 147 ARG A N 1
ATOM 1082 C CA . ARG A 1 147 ? -16.271 18.49 7.717 1 94.66 147 ARG A CA 1
ATOM 1083 C C . ARG A 1 147 ? -16.234 19.987 7.431 1 94.66 147 ARG A C 1
ATOM 1085 O O . ARG A 1 147 ? -16.228 20.402 6.27 1 94.66 147 ARG A O 1
ATOM 1092 N N . ILE A 1 148 ? -16.239 20.753 8.447 1 96.96 148 ILE A N 1
ATOM 1093 C CA . ILE A 1 148 ? -16.115 22.201 8.324 1 96.96 148 ILE A CA 1
ATOM 1094 C C . ILE A 1 148 ? -14.652 22.609 8.481 1 96.96 148 ILE A C 1
ATOM 1096 O O . ILE A 1 148 ? -14.071 22.457 9.558 1 96.96 148 ILE A O 1
ATOM 1100 N N . THR A 1 149 ? -14.157 23.149 7.413 1 97.87 149 THR A N 1
ATOM 1101 C CA . THR A 1 149 ? -12.75 23.531 7.434 1 97.87 149 THR A CA 1
ATOM 1102 C C . THR A 1 149 ? -12.581 24.943 7.988 1 97.87 149 THR A C 1
ATOM 1104 O O . THR A 1 149 ? -13.546 25.706 8.063 1 97.87 149 THR A O 1
ATOM 1107 N N . THR A 1 150 ? -11.376 25.255 8.376 1 98.35 150 THR A N 1
ATOM 1108 C CA . THR A 1 150 ? -11.056 26.611 8.807 1 98.35 150 THR A CA 1
ATOM 1109 C C . THR A 1 150 ? -11.263 27.604 7.667 1 98.35 150 THR A C 1
ATOM 1111 O O . THR A 1 150 ? -11.761 28.71 7.883 1 98.35 150 THR A O 1
ATOM 1114 N N . ALA A 1 151 ? -10.941 27.19 6.469 1 98.29 151 ALA A N 1
ATOM 1115 C CA . ALA A 1 151 ? -11.153 28.04 5.3 1 98.29 151 ALA A CA 1
ATOM 1116 C C . ALA A 1 151 ? -12.629 28.392 5.137 1 98.29 151 ALA A C 1
ATOM 1118 O O . ALA A 1 151 ? -12.971 29.54 4.846 1 98.29 151 ALA A O 1
ATOM 1119 N N . THR A 1 152 ? -13.465 27.422 5.288 1 97.79 152 THR A N 1
ATOM 1120 C CA . THR A 1 152 ? -14.904 27.642 5.203 1 97.79 152 THR A CA 1
ATOM 1121 C C . THR A 1 152 ? -15.357 28.666 6.24 1 97.79 152 THR A C 1
ATOM 1123 O O . THR A 1 152 ? -16.208 29.512 5.956 1 97.79 152 THR A O 1
ATOM 1126 N N . LEU A 1 153 ? -14.859 28.609 7.391 1 98.34 153 LEU A N 1
ATOM 1127 C CA . LEU A 1 153 ? -15.233 29.524 8.464 1 98.34 153 LEU A CA 1
ATOM 1128 C C . LEU A 1 153 ? -14.665 30.917 8.213 1 98.34 153 LEU A C 1
ATOM 1130 O O . LEU A 1 153 ? -15.297 31.919 8.553 1 98.34 153 LEU A O 1
ATOM 1134 N N . PHE A 1 154 ? -13.399 30.974 7.657 1 98.4 154 PHE A N 1
ATOM 1135 C CA . PHE A 1 154 ? -12.869 32.271 7.254 1 98.4 154 PHE A CA 1
ATOM 1136 C C . PHE A 1 154 ? -13.818 32.967 6.286 1 98.4 154 PHE A C 1
ATOM 1138 O O . PHE A 1 154 ? -14.122 34.15 6.449 1 98.4 154 PHE A O 1
ATOM 1145 N N . ASP A 1 155 ? -14.293 32.255 5.362 1 97.41 155 ASP A N 1
ATOM 1146 C CA . ASP A 1 155 ? -15.25 32.784 4.395 1 97.41 155 ASP A CA 1
ATOM 1147 C C . ASP A 1 155 ? -16.53 33.248 5.086 1 97.41 155 ASP A C 1
ATOM 1149 O O . ASP A 1 155 ? -17.02 34.349 4.823 1 97.41 155 ASP A O 1
ATOM 1153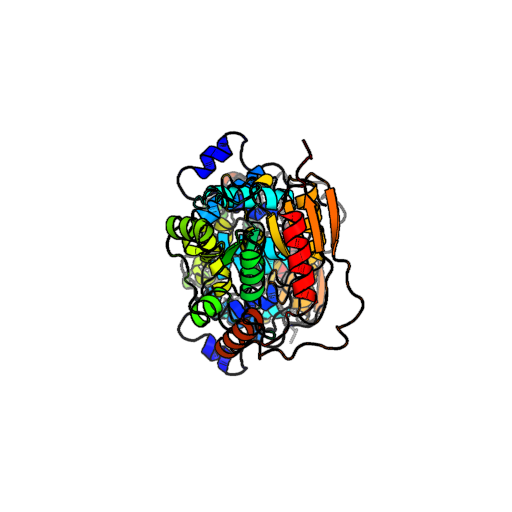 N N . ALA A 1 156 ? -17.086 32.474 5.948 1 97.52 156 ALA A N 1
ATOM 1154 C CA . ALA A 1 156 ? -18.325 32.779 6.659 1 97.52 156 ALA A CA 1
ATOM 1155 C C . ALA A 1 156 ? -18.16 34.014 7.541 1 97.52 156 ALA A C 1
ATOM 1157 O O . ALA A 1 156 ? -19.123 34.747 7.78 1 97.52 156 ALA A O 1
ATOM 1158 N N . LEU A 1 157 ? -16.957 34.27 8.041 1 98.27 157 LEU A N 1
ATOM 1159 C CA . LEU A 1 157 ? -16.651 35.394 8.919 1 98.27 157 LEU A CA 1
ATOM 1160 C C . LEU A 1 157 ? -16.309 36.64 8.108 1 98.27 157 LEU A C 1
ATOM 1162 O O . LEU A 1 157 ? -16.11 37.718 8.673 1 98.27 157 LEU A O 1
ATOM 1166 N N . GLY A 1 158 ? -16.13 36.412 6.787 1 97.37 158 GLY A N 1
ATOM 1167 C CA . GLY A 1 158 ? -15.748 37.511 5.915 1 97.37 158 GLY A CA 1
ATOM 1168 C C . GLY A 1 158 ? -14.263 37.816 5.954 1 97.37 158 GLY A C 1
ATOM 1169 O O . GLY A 1 158 ? -13.848 38.945 5.684 1 97.37 158 GLY A O 1
ATOM 1170 N N . TRP A 1 159 ? -13.496 36.909 6.469 1 97.88 159 TRP A N 1
ATOM 1171 C CA . TRP A 1 159 ? -12.046 37.065 6.51 1 97.88 159 TRP A CA 1
ATOM 1172 C C . TRP A 1 159 ? -11.408 36.571 5.216 1 97.88 159 TRP A C 1
ATOM 1174 O O . TRP A 1 159 ? -11.833 35.559 4.654 1 97.88 159 TRP A O 1
ATOM 1184 N N . PRO A 1 160 ? -10.521 37.184 4.724 1 96.28 160 PRO A N 1
ATOM 1185 C CA . PRO A 1 160 ? -9.95 36.799 3.431 1 96.28 160 PRO A CA 1
ATOM 1186 C C . PRO A 1 160 ? -9.09 35.541 3.517 1 96.28 160 PRO A C 1
ATOM 1188 O O . PRO A 1 160 ? -8.384 35.338 4.508 1 96.28 160 PRO A O 1
ATOM 1191 N N . VAL A 1 161 ? -9.12 34.74 2.519 1 97.6 161 VAL A N 1
ATOM 1192 C CA . VAL A 1 161 ? -8.204 33.638 2.242 1 97.6 161 VAL A CA 1
ATOM 1193 C C . VAL A 1 161 ? -7.17 34.074 1.207 1 97.6 161 VAL A C 1
ATOM 1195 O O . VAL A 1 161 ? -7.524 34.597 0.148 1 97.6 161 VAL A O 1
ATOM 1198 N N . CYS A 1 162 ? -5.926 33.868 1.504 1 97.94 162 CYS A N 1
ATOM 1199 C CA . CYS A 1 162 ? -4.866 34.389 0.647 1 97.94 162 CYS A CA 1
ATOM 1200 C C . CYS A 1 162 ? -4.699 33.527 -0.599 1 97.94 162 CYS A C 1
ATOM 1202 O O . CYS A 1 162 ? -4.649 32.299 -0.507 1 97.94 162 CYS A O 1
ATOM 1204 N N . GLU A 1 163 ? -4.536 34.214 -1.71 1 97.4 163 GLU A N 1
ATOM 1205 C CA . GLU A 1 163 ? -4.365 33.494 -2.968 1 97.4 163 GLU A CA 1
ATOM 1206 C C . GLU A 1 163 ? -2.912 33.533 -3.433 1 97.4 163 GLU A C 1
ATOM 1208 O O . GLU A 1 163 ? -2.542 32.846 -4.388 1 97.4 163 GLU A O 1
ATOM 1213 N N . HIS A 1 164 ? -2.107 34.363 -2.785 1 95.84 164 HIS A N 1
ATOM 1214 C CA . HIS A 1 164 ? -0.676 34.482 -3.037 1 95.84 164 HIS A CA 1
ATOM 1215 C C . HIS A 1 164 ? 0.092 34.738 -1.745 1 95.84 164 HIS A C 1
ATOM 1217 O O . HIS A 1 164 ? -0.463 35.276 -0.784 1 95.84 164 HIS A O 1
ATOM 1223 N N . MET A 1 165 ? 1.327 34.384 -1.798 1 94.63 165 MET A N 1
ATOM 1224 C CA . MET A 1 165 ? 2.143 34.505 -0.593 1 94.63 165 MET A CA 1
ATOM 1225 C C . MET A 1 165 ? 2.357 35.969 -0.226 1 94.63 165 MET A C 1
ATOM 1227 O O . MET A 1 165 ? 2.444 36.311 0.955 1 94.63 165 MET A O 1
ATOM 1231 N N . ASP A 1 166 ? 2.408 36.813 -1.164 1 94.52 166 ASP A N 1
ATOM 1232 C CA . ASP A 1 166 ? 2.564 38.241 -0.904 1 94.52 166 ASP A CA 1
ATOM 1233 C C . ASP A 1 166 ? 1.371 38.791 -0.126 1 94.52 166 ASP A C 1
ATOM 1235 O O . ASP A 1 166 ? 1.534 39.646 0.747 1 94.52 166 ASP A O 1
ATOM 1239 N N . GLU A 1 167 ? 0.259 38.333 -0.517 1 95.86 167 GLU A N 1
ATOM 1240 C CA . GLU A 1 167 ? -0.946 38.718 0.212 1 95.86 167 GLU A CA 1
ATOM 1241 C C . GLU A 1 167 ? -0.876 38.27 1.669 1 95.86 167 GLU A C 1
ATOM 1243 O O . GLU A 1 167 ? -1.276 39.009 2.571 1 95.86 167 GLU A O 1
ATOM 1248 N N . ALA A 1 168 ? -0.436 37.1 1.896 1 96.23 168 ALA A N 1
ATOM 1249 C CA . ALA A 1 168 ? -0.295 36.563 3.247 1 96.23 168 ALA A CA 1
ATOM 1250 C C . ALA A 1 168 ? 0.663 37.411 4.078 1 96.23 168 ALA A C 1
ATOM 1252 O O . ALA A 1 168 ? 0.38 37.725 5.236 1 96.23 168 ALA A O 1
ATOM 1253 N N . ARG A 1 169 ? 1.762 37.739 3.502 1 94.47 169 ARG A N 1
ATOM 1254 C CA . ARG A 1 169 ? 2.737 38.578 4.19 1 94.47 169 ARG A CA 1
ATOM 1255 C C . ARG A 1 169 ? 2.126 39.919 4.582 1 94.47 169 ARG A C 1
ATOM 1257 O O . ARG A 1 169 ? 2.285 40.372 5.717 1 94.47 169 ARG A O 1
ATOM 1264 N N . ALA A 1 170 ? 1.481 40.507 3.633 1 95.04 170 ALA A N 1
ATOM 1265 C CA . ALA A 1 170 ? 0.858 41.805 3.875 1 95.04 170 ALA A CA 1
ATOM 1266 C C . ALA A 1 170 ? -0.178 41.716 4.992 1 95.04 170 ALA A C 1
ATOM 1268 O O . ALA A 1 170 ? -0.259 42.605 5.844 1 95.04 170 ALA A O 1
ATOM 1269 N N . ARG A 1 171 ? -0.911 40.684 5.005 1 96.18 171 ARG A N 1
ATOM 1270 C CA . ARG A 1 171 ? -1.944 40.496 6.018 1 96.18 171 ARG A CA 1
ATOM 1271 C C . ARG A 1 171 ? -1.326 40.254 7.391 1 96.18 171 ARG A C 1
ATOM 1273 O O . ARG A 1 171 ? -1.839 40.74 8.402 1 96.18 171 ARG A O 1
ATOM 1280 N N . LEU A 1 172 ? -0.301 39.501 7.434 1 95.81 172 LEU A N 1
ATOM 1281 C CA . LEU A 1 172 ? 0.375 39.241 8.7 1 95.81 172 LEU A CA 1
ATOM 1282 C C . LEU A 1 172 ? 0.928 40.531 9.296 1 95.81 172 LEU A C 1
ATOM 1284 O O . LEU A 1 172 ? 0.966 40.689 10.518 1 95.81 172 LEU A O 1
ATOM 1288 N N . GLU A 1 173 ? 1.332 41.412 8.456 1 93.31 173 GLU A N 1
ATOM 1289 C CA . GLU A 1 173 ? 1.891 42.681 8.913 1 93.31 173 GLU A CA 1
ATOM 1290 C C . GLU A 1 173 ? 0.79 43.643 9.35 1 93.31 173 GLU A C 1
ATOM 1292 O O . GLU A 1 173 ? 0.929 44.336 10.36 1 93.31 173 GLU A O 1
ATOM 1297 N N . SER A 1 174 ? -0.253 43.651 8.627 1 93.06 174 SER A N 1
ATOM 1298 C CA . SER A 1 174 ? -1.3 44.639 8.867 1 93.06 174 SER A CA 1
ATOM 1299 C C . SER A 1 174 ? -2.31 44.135 9.893 1 93.06 174 SER A C 1
ATOM 1301 O O . SER A 1 174 ? -2.539 44.784 10.916 1 93.06 174 SER A O 1
ATOM 1303 N N . ASP A 1 175 ? -2.854 42.918 9.667 1 93.73 175 ASP A N 1
ATOM 1304 C CA . ASP A 1 175 ? -3.968 42.4 10.455 1 93.73 175 ASP A CA 1
ATOM 1305 C C . ASP A 1 175 ? -3.481 41.415 11.515 1 93.73 175 ASP A C 1
ATOM 1307 O O . ASP A 1 175 ? -4.232 41.046 12.419 1 93.73 175 ASP A O 1
ATOM 1311 N N . ARG A 1 176 ? -2.267 40.952 11.341 1 96.23 176 ARG A N 1
ATOM 1312 C CA . ARG A 1 176 ? -1.654 39.959 12.216 1 96.23 176 ARG A CA 1
ATOM 1313 C C . ARG A 1 176 ? -2.312 38.594 12.042 1 96.23 176 ARG A C 1
ATOM 1315 O O . ARG A 1 176 ? -2.162 37.713 12.891 1 96.23 176 ARG A O 1
ATOM 1322 N N . LEU A 1 177 ? -3.106 38.402 11.014 1 98.1 177 LEU A N 1
ATOM 1323 C CA . LEU A 1 177 ? -3.777 37.132 10.758 1 98.1 177 LEU A CA 1
ATOM 1324 C C . LEU A 1 177 ? -3.881 36.864 9.261 1 98.1 177 LEU A C 1
ATOM 1326 O O . LEU A 1 177 ? -4.385 37.702 8.509 1 98.1 177 LEU A O 1
ATOM 1330 N N . ALA A 1 178 ? -3.376 35.753 8.866 1 98.2 178 ALA A N 1
ATOM 1331 C CA . ALA A 1 178 ? -3.492 35.325 7.474 1 98.2 178 ALA A CA 1
ATOM 1332 C C . ALA A 1 178 ? -3.836 33.841 7.383 1 98.2 178 ALA A C 1
ATOM 1334 O O . ALA A 1 178 ? -3.337 33.032 8.168 1 98.2 178 ALA A O 1
ATOM 1335 N N . PHE A 1 179 ? -4.687 33.454 6.463 1 98.61 179 PHE A N 1
ATOM 1336 C CA . PHE A 1 179 ? -4.931 32.07 6.073 1 98.61 179 PHE A CA 1
ATOM 1337 C C . PHE A 1 179 ? -4.368 31.792 4.684 1 98.61 179 PHE A C 1
ATOM 1339 O O . PHE A 1 179 ? -4.709 32.481 3.721 1 98.61 179 PHE A O 1
ATOM 1346 N N . VAL A 1 180 ? -3.543 30.833 4.58 1 98.43 180 VAL A N 1
ATOM 1347 C CA . VAL A 1 180 ? -2.972 30.422 3.301 1 98.43 180 VAL A CA 1
ATOM 1348 C C . VAL A 1 180 ? -3.362 28.976 3.003 1 98.43 180 VAL A C 1
ATOM 1350 O O . VAL A 1 180 ? -2.981 28.06 3.736 1 98.43 180 VAL A O 1
ATOM 1353 N N . PRO A 1 181 ? -4.126 28.749 1.958 1 98.52 181 PRO A N 1
ATOM 1354 C CA . PRO A 1 181 ? -4.415 27.363 1.584 1 98.52 181 PRO A CA 1
ATOM 1355 C C . PRO A 1 181 ? -3.167 26.597 1.15 1 98.52 181 PRO A C 1
ATOM 1357 O O . PRO A 1 181 ? -2.231 27.191 0.608 1 98.52 181 PRO A O 1
ATOM 1360 N N . ILE A 1 182 ? -3.215 25.336 1.345 1 98.41 182 ILE A N 1
ATOM 1361 C CA . ILE A 1 182 ? -2.049 24.497 1.092 1 98.41 182 ILE A CA 1
ATOM 1362 C C . ILE A 1 182 ? -1.711 24.519 -0.397 1 98.41 182 ILE A C 1
ATOM 1364 O O . ILE A 1 182 ? -0.542 24.412 -0.776 1 98.41 182 ILE A O 1
ATOM 1368 N N . ASP A 1 183 ? -2.692 24.702 -1.286 1 98.05 183 ASP A N 1
ATOM 1369 C CA . ASP A 1 183 ? -2.442 24.738 -2.723 1 98.05 183 ASP A CA 1
ATOM 1370 C C . ASP A 1 183 ? -1.67 25.995 -3.115 1 98.05 183 ASP A C 1
ATOM 1372 O O . ASP A 1 183 ? -1.076 26.054 -4.194 1 98.05 183 ASP A O 1
ATOM 1376 N N . VAL A 1 184 ? -1.675 27.018 -2.302 1 97.83 184 VAL A N 1
ATOM 1377 C CA . VAL A 1 184 ? -0.883 28.23 -2.485 1 97.83 184 VAL A CA 1
ATOM 1378 C C . VAL A 1 184 ? 0.485 28.058 -1.83 1 97.83 184 VAL A C 1
ATOM 1380 O O . VAL A 1 184 ? 1.515 28.344 -2.445 1 97.83 184 VAL A O 1
ATOM 1383 N N . LEU A 1 185 ? 0.514 27.505 -0.663 1 97.93 185 LEU A N 1
ATOM 1384 C CA . LEU A 1 185 ? 1.727 27.369 0.135 1 97.93 185 LEU A CA 1
ATOM 1385 C C . LEU A 1 185 ? 2.653 26.312 -0.459 1 97.93 185 LEU A C 1
ATOM 1387 O O . LEU A 1 185 ? 3.866 26.515 -0.534 1 97.93 185 LEU A O 1
ATOM 1391 N N . SER A 1 186 ? 2.058 25.212 -0.846 1 97.75 186 SER A N 1
ATOM 1392 C CA . SER A 1 186 ? 2.807 24.071 -1.361 1 97.75 186 SER A CA 1
ATOM 1393 C C . SER A 1 186 ? 1.934 23.192 -2.25 1 97.75 186 SER A C 1
ATOM 1395 O O . SER A 1 186 ? 1.449 22.146 -1.813 1 97.75 186 SER A O 1
ATOM 1397 N N . PRO A 1 187 ? 1.83 23.503 -3.532 1 97.12 187 PRO A N 1
ATOM 1398 C CA . PRO A 1 187 ? 0.978 22.744 -4.45 1 97.12 187 PRO A CA 1
ATOM 1399 C C . PRO A 1 187 ? 1.361 21.268 -4.526 1 97.12 187 PRO A C 1
ATOM 1401 O O . PRO A 1 187 ? 0.487 20.404 -4.633 1 97.12 187 PRO A O 1
ATOM 1404 N N . ASP A 1 188 ? 2.643 20.972 -4.482 1 97.11 188 ASP A N 1
ATOM 1405 C CA . ASP A 1 188 ? 3.104 19.589 -4.549 1 97.11 188 ASP A CA 1
ATOM 1406 C C . ASP A 1 188 ? 2.621 18.79 -3.341 1 97.11 188 ASP A C 1
ATOM 1408 O O . ASP A 1 188 ? 2.218 17.633 -3.476 1 97.11 188 ASP A O 1
ATOM 1412 N N . LEU A 1 189 ? 2.681 19.412 -2.205 1 98.16 189 LEU A N 1
ATOM 1413 C CA . LEU A 1 189 ? 2.187 18.736 -1.01 1 98.16 189 LEU A CA 1
ATOM 1414 C C . LEU A 1 189 ? 0.678 18.533 -1.084 1 98.16 189 LEU A C 1
ATOM 1416 O O . LEU A 1 189 ? 0.162 17.508 -0.634 1 98.16 189 LEU A O 1
ATOM 1420 N N . LYS A 1 190 ? -0.009 19.498 -1.641 1 98.05 190 LYS A N 1
ATOM 1421 C CA . LYS A 1 190 ? -1.451 19.384 -1.837 1 98.05 190 LYS A CA 1
ATOM 1422 C C . LYS A 1 190 ? -1.799 18.14 -2.65 1 98.05 190 LYS A C 1
ATOM 1424 O O . LYS A 1 190 ? -2.757 17.433 -2.334 1 98.05 190 LYS A O 1
ATOM 1429 N N . ALA A 1 191 ? -1.082 17.946 -3.661 1 96.77 191 ALA A N 1
ATOM 1430 C CA . ALA A 1 191 ? -1.327 16.807 -4.542 1 96.77 191 ALA A CA 1
ATOM 1431 C C . ALA A 1 191 ? -1.23 15.491 -3.776 1 96.77 191 ALA A C 1
ATOM 1433 O O . ALA A 1 191 ? -2.004 14.563 -4.023 1 96.77 191 ALA A O 1
ATOM 1434 N N . LEU A 1 192 ? -0.299 15.383 -2.839 1 97.39 192 LEU A N 1
ATOM 1435 C CA . LEU A 1 192 ? -0.144 14.176 -2.035 1 97.39 192 LEU A CA 1
ATOM 1436 C C . LEU A 1 192 ? -1.259 14.066 -1 1 97.39 192 LEU A C 1
ATOM 1438 O O . LEU A 1 192 ? -1.781 12.975 -0.757 1 97.39 192 LEU A O 1
ATOM 1442 N N . LEU A 1 193 ? -1.617 15.169 -0.421 1 97.67 193 LEU A N 1
ATOM 1443 C CA . LEU A 1 193 ? -2.708 15.187 0.547 1 97.67 193 LEU A CA 1
ATOM 1444 C C . LEU A 1 193 ? -4.015 14.742 -0.101 1 97.67 193 LEU A C 1
ATOM 1446 O O . LEU A 1 193 ? -4.812 14.036 0.522 1 97.67 193 LEU A O 1
ATOM 1450 N N . ASP A 1 194 ? -4.193 15.056 -1.327 1 96.23 194 ASP A N 1
ATOM 1451 C CA . ASP A 1 194 ? -5.423 14.769 -2.057 1 96.23 194 ASP A CA 1
ATOM 1452 C C . ASP A 1 194 ? -5.586 13.269 -2.291 1 96.23 194 ASP A C 1
ATOM 1454 O O . ASP A 1 194 ? -6.68 12.801 -2.614 1 96.23 194 ASP A O 1
ATOM 1458 N N . LYS A 1 195 ? -4.523 12.53 -2.152 1 97.18 195 LYS A N 1
ATOM 1459 C CA . LYS A 1 195 ? -4.615 11.085 -2.343 1 97.18 195 LYS A CA 1
ATOM 1460 C C . LYS A 1 195 ? -5.537 10.451 -1.306 1 97.18 195 LYS A C 1
ATOM 1462 O O . LYS A 1 195 ? -6.038 9.343 -1.507 1 97.18 195 LYS A O 1
ATOM 1467 N N . ARG A 1 196 ? -5.748 11.13 -0.174 1 95.49 196 ARG A N 1
ATOM 1468 C CA . ARG A 1 196 ? -6.657 10.627 0.85 1 95.49 196 ARG A CA 1
ATOM 1469 C C . ARG A 1 196 ? -8.064 10.441 0.291 1 95.49 196 ARG A C 1
ATOM 1471 O O . ARG A 1 196 ? -8.759 9.488 0.649 1 95.49 196 ARG A O 1
ATOM 1478 N N . GLU A 1 197 ? -8.49 11.297 -0.553 1 92.67 197 GLU A N 1
ATOM 1479 C CA . GLU A 1 197 ? -9.827 11.196 -1.132 1 92.67 197 GLU A CA 1
ATOM 1480 C C . GLU A 1 197 ? -9.938 9.987 -2.056 1 92.67 197 GLU A C 1
ATOM 1482 O O . GLU A 1 197 ? -11.008 9.386 -2.175 1 92.67 197 GLU A O 1
ATOM 1487 N N . ILE A 1 198 ? -8.887 9.595 -2.659 1 94.88 198 ILE A N 1
ATOM 1488 C CA . ILE A 1 198 ? -8.858 8.489 -3.61 1 94.88 198 ILE A CA 1
ATOM 1489 C C . ILE A 1 198 ? -8.697 7.168 -2.861 1 94.88 198 ILE A C 1
ATOM 1491 O O . ILE A 1 198 ? -9.461 6.225 -3.081 1 94.88 198 ILE A O 1
ATOM 1495 N N . VAL A 1 199 ? -7.775 7.123 -1.9 1 95.99 199 VAL A N 1
ATOM 1496 C CA . VAL A 1 199 ? -7.404 5.888 -1.216 1 95.99 199 VAL A CA 1
ATOM 1497 C C . VAL A 1 199 ? -8.316 5.67 -0.011 1 95.99 199 VAL A C 1
ATOM 1499 O O . VAL A 1 199 ? -8.502 4.536 0.437 1 95.99 199 VAL A O 1
ATOM 1502 N N . GLY A 1 200 ? -8.81 6.757 0.535 1 93.47 200 GLY A N 1
ATOM 1503 C CA . GLY A 1 200 ? -9.745 6.667 1.645 1 93.47 200 GLY A CA 1
ATOM 1504 C C . GLY A 1 200 ? -9.068 6.729 3.001 1 93.47 200 GLY A C 1
ATOM 1505 O O . GLY A 1 200 ? -9.734 6.669 4.037 1 93.47 200 GLY A O 1
ATOM 1506 N N . LEU A 1 201 ? -7.751 6.876 3.037 1 94.19 201 LEU A N 1
ATOM 1507 C CA . LEU A 1 201 ? -6.992 6.894 4.282 1 94.19 201 LEU A CA 1
ATOM 1508 C C . LEU A 1 201 ? -5.955 8.013 4.27 1 94.19 201 LEU A C 1
ATOM 1510 O O . LEU A 1 201 ? -5.449 8.384 3.209 1 94.19 201 LEU A O 1
ATOM 1514 N N . ARG A 1 202 ? -5.606 8.496 5.454 1 93.42 202 ARG A N 1
ATOM 1515 C CA . ARG A 1 202 ? -4.527 9.468 5.595 1 93.42 202 ARG A CA 1
ATOM 1516 C C . ARG A 1 202 ? -3.177 8.84 5.262 1 93.42 202 ARG A C 1
ATOM 1518 O O . ARG A 1 202 ? -3.018 7.62 5.341 1 93.42 202 ARG A O 1
ATOM 1525 N N . ASN A 1 203 ? -2.275 9.604 4.878 1 95.53 203 ASN A N 1
ATOM 1526 C CA . ASN A 1 203 ? -0.91 9.172 4.596 1 95.53 203 ASN A CA 1
ATOM 1527 C C . ASN A 1 203 ? 0.115 10.059 5.296 1 95.53 203 ASN A C 1
ATOM 1529 O O . ASN A 1 203 ? -0.25 10.948 6.066 1 95.53 203 ASN A O 1
ATOM 1533 N N . SER A 1 204 ? 1.38 9.835 5.067 1 96.42 204 SER A N 1
ATOM 1534 C CA . SER A 1 204 ? 2.465 10.48 5.8 1 96.42 204 SER A CA 1
ATOM 1535 C C . SER A 1 204 ? 2.448 11.991 5.596 1 96.42 204 SER A C 1
ATOM 1537 O O . SER A 1 204 ? 2.907 12.744 6.457 1 96.42 204 SER A O 1
ATOM 1539 N N . SER A 1 205 ? 1.925 12.422 4.454 1 97.66 205 SER A N 1
ATOM 1540 C CA . SER A 1 205 ? 1.873 13.856 4.189 1 97.66 205 SER A CA 1
ATOM 1541 C C . SER A 1 205 ? 1.003 14.576 5.213 1 97.66 205 SER A C 1
ATOM 1543 O O . SER A 1 205 ? 1.194 15.767 5.47 1 97.66 205 SER A O 1
ATOM 1545 N N . HIS A 1 206 ? 0.098 13.846 5.818 1 96.25 206 HIS A N 1
ATOM 1546 C CA . HIS A 1 206 ? -0.785 14.441 6.815 1 96.25 206 HIS A CA 1
ATOM 1547 C C . HIS A 1 206 ? -0.055 14.663 8.136 1 96.25 206 HIS A C 1
ATOM 1549 O O . HIS A 1 206 ? -0.444 15.524 8.928 1 96.25 206 HIS A O 1
ATOM 1555 N N . THR A 1 207 ? 0.941 13.909 8.398 1 95.33 207 THR A N 1
ATOM 1556 C CA . THR A 1 207 ? 1.82 14.152 9.536 1 95.33 207 THR A CA 1
ATOM 1557 C C . THR A 1 207 ? 2.792 15.288 9.235 1 95.33 207 THR A C 1
ATOM 1559 O O . THR A 1 207 ? 2.954 16.204 10.044 1 95.33 207 THR A O 1
ATOM 1562 N N . VAL A 1 208 ? 3.321 15.287 8.089 1 97.12 208 VAL A N 1
ATOM 1563 C CA . VAL A 1 208 ? 4.359 16.229 7.686 1 97.12 208 VAL A CA 1
ATOM 1564 C C . VAL A 1 208 ? 3.786 17.644 7.646 1 97.12 208 VAL A C 1
ATOM 1566 O O . VAL A 1 208 ? 4.424 18.593 8.108 1 97.12 208 VAL A O 1
ATOM 1569 N N . VAL A 1 209 ? 2.605 17.733 7.118 1 97.64 209 VAL A N 1
ATOM 1570 C CA . VAL A 1 209 ? 2.027 19.061 6.934 1 97.64 209 VAL A CA 1
ATOM 1571 C C . VAL A 1 209 ? 1.768 19.705 8.294 1 97.64 209 VAL A C 1
ATOM 1573 O O . VAL A 1 209 ? 1.854 20.927 8.435 1 97.64 209 VAL A O 1
ATOM 1576 N N . LYS A 1 210 ? 1.497 18.949 9.288 1 96.42 210 LYS A N 1
ATOM 1577 C CA . LYS A 1 210 ? 1.257 19.466 10.632 1 96.42 210 LYS A CA 1
ATOM 1578 C C . LYS A 1 210 ? 2.554 19.948 11.276 1 96.42 210 LYS A C 1
ATOM 1580 O O . LYS A 1 210 ? 2.526 20.704 12.249 1 96.42 210 LYS A O 1
ATOM 1585 N N . MET A 1 211 ? 3.628 19.531 10.732 1 96.42 211 MET A N 1
ATOM 1586 C CA . MET A 1 211 ? 4.935 19.89 11.276 1 96.42 211 MET A CA 1
ATOM 1587 C C . MET A 1 211 ? 5.57 21.016 10.467 1 96.42 211 MET A C 1
ATOM 1589 O O . MET A 1 211 ? 6.646 21.506 10.815 1 96.42 211 MET A O 1
ATOM 1593 N N . LEU A 1 212 ? 4.966 21.406 9.429 1 97.02 212 LEU A N 1
ATOM 1594 C CA . LEU A 1 212 ? 5.516 22.362 8.474 1 97.02 212 LEU A CA 1
ATOM 1595 C C . LEU A 1 212 ? 5.807 23.698 9.148 1 97.02 212 LEU A C 1
ATOM 1597 O O . LEU A 1 212 ? 4.998 24.187 9.941 1 97.02 212 LEU A O 1
ATOM 1601 N N . GLN A 1 213 ? 6.961 24.305 8.906 1 96.42 213 GLN A N 1
ATOM 1602 C CA . GLN A 1 213 ? 7.373 25.641 9.323 1 96.42 213 GLN A CA 1
ATOM 1603 C C . GLN A 1 213 ? 7.554 26.561 8.119 1 96.42 213 GLN A C 1
ATOM 1605 O O . GLN A 1 213 ? 8.66 26.688 7.588 1 96.42 213 GLN A O 1
ATOM 1610 N N . PRO A 1 214 ? 6.522 27.225 7.74 1 96.39 214 PRO A N 1
ATOM 1611 C CA . PRO A 1 214 ? 6.526 27.917 6.449 1 96.39 214 PRO A CA 1
ATOM 1612 C C . PRO A 1 214 ? 7.143 29.312 6.529 1 96.39 214 PRO A C 1
ATOM 1614 O O . PRO A 1 214 ? 7.256 30 5.511 1 96.39 214 PRO A O 1
ATOM 1617 N N . ILE A 1 215 ? 7.544 29.789 7.66 1 96.16 215 ILE A N 1
ATOM 1618 C CA . ILE A 1 215 ? 8.002 31.163 7.834 1 96.16 215 ILE A CA 1
ATOM 1619 C C . ILE A 1 215 ? 9.512 31.234 7.619 1 96.16 215 ILE A C 1
ATOM 1621 O O . ILE A 1 215 ? 10.258 30.393 8.125 1 96.16 215 ILE A O 1
ATOM 1625 N N . GLY A 1 216 ? 9.966 32.231 6.842 1 93.52 216 GLY A N 1
ATOM 1626 C CA . GLY A 1 216 ? 11.384 32.487 6.647 1 93.52 216 GLY A CA 1
ATOM 1627 C C . GLY A 1 216 ? 12.114 31.33 5.991 1 93.52 216 GLY A C 1
ATOM 1628 O O . GLY A 1 216 ? 11.677 30.819 4.958 1 93.52 216 GLY A O 1
ATOM 1629 N N . GLY A 1 217 ? 13.196 30.939 6.59 1 93.05 217 GLY A N 1
ATOM 1630 C CA . GLY A 1 217 ? 14.015 29.844 6.095 1 93.05 217 GLY A CA 1
ATOM 1631 C C . GLY A 1 217 ? 13.63 28.498 6.679 1 93.05 217 GLY A C 1
ATOM 1632 O O . GLY A 1 217 ? 14.426 27.557 6.662 1 93.05 217 GLY A O 1
ATOM 1633 N N . HIS A 1 218 ? 12.517 28.422 7.292 1 94.2 218 HIS A N 1
ATOM 1634 C CA . HIS A 1 218 ? 11.947 27.199 7.847 1 94.2 218 HIS A CA 1
ATOM 1635 C C . HIS A 1 218 ? 12.695 26.763 9.102 1 94.2 218 HIS A C 1
ATOM 1637 O O . HIS A 1 218 ? 12.652 25.59 9.479 1 94.2 218 HIS A O 1
ATOM 1643 N N . ALA A 1 219 ? 13.369 27.696 9.741 1 93.37 219 ALA A N 1
ATOM 1644 C CA . ALA A 1 219 ? 14.111 27.361 10.953 1 93.37 219 ALA A CA 1
ATOM 1645 C C . ALA A 1 219 ? 13.205 27.407 12.181 1 93.37 219 ALA A C 1
ATOM 1647 O O . ALA A 1 219 ? 12.303 28.244 12.263 1 93.37 219 ALA A O 1
ATOM 1648 N N . PRO A 1 220 ? 13.496 26.58 13.155 1 92.42 220 PRO A N 1
ATOM 1649 C CA . PRO A 1 220 ? 12.629 26.492 14.333 1 92.42 220 PRO A CA 1
ATOM 1650 C C . PRO A 1 220 ? 12.506 27.82 15.076 1 92.42 220 PRO A C 1
ATOM 1652 O O . PRO A 1 220 ? 11.461 28.107 15.666 1 92.42 220 PRO A O 1
ATOM 1655 N N . HIS A 1 221 ? 13.507 28.674 15.022 1 91.71 221 HIS A N 1
ATOM 1656 C CA . HIS A 1 221 ? 13.513 29.901 15.81 1 91.71 221 HIS A CA 1
ATOM 1657 C C . HIS A 1 221 ? 12.704 30.999 15.126 1 91.71 221 HIS A C 1
ATOM 1659 O O . HIS A 1 221 ? 12.478 32.062 15.707 1 91.71 221 HIS A O 1
ATOM 1665 N N . GLU A 1 222 ? 12.214 30.698 13.966 1 94.12 222 GLU A N 1
ATOM 1666 C CA . GLU A 1 222 ? 11.564 31.744 13.182 1 94.12 222 GLU A CA 1
ATOM 1667 C C . GLU A 1 222 ? 10.058 31.763 13.428 1 94.12 222 GLU A C 1
ATOM 1669 O O . GLU A 1 222 ? 9.37 32.703 13.024 1 94.12 222 GLU A O 1
ATOM 1674 N N . ALA A 1 223 ? 9.57 30.77 14.13 1 96.12 223 ALA A N 1
ATOM 1675 C CA . ALA A 1 223 ? 8.139 30.713 14.416 1 96.12 223 ALA A CA 1
ATOM 1676 C C . ALA A 1 223 ? 7.842 29.725 15.54 1 96.12 223 ALA A C 1
ATOM 1678 O O . ALA A 1 223 ? 8.687 28.894 15.883 1 96.12 223 ALA A O 1
ATOM 1679 N N . LEU A 1 224 ? 6.738 29.88 16.173 1 97.46 224 LEU A N 1
ATOM 1680 C CA . LEU A 1 224 ? 6.155 28.9 17.082 1 97.46 224 LEU A CA 1
ATOM 1681 C C . LEU A 1 224 ? 5.056 28.102 16.39 1 97.46 224 LEU A C 1
ATOM 1683 O O . LEU A 1 224 ? 4.072 28.675 15.916 1 97.46 224 LEU A O 1
ATOM 1687 N N . ARG A 1 225 ? 5.194 26.784 16.285 1 98.17 225 ARG A N 1
ATOM 1688 C CA . ARG A 1 225 ? 4.221 25.942 15.597 1 98.17 225 ARG A CA 1
ATOM 1689 C C . ARG A 1 225 ? 3.298 25.247 16.593 1 98.17 225 ARG A C 1
ATOM 1691 O O . ARG A 1 225 ? 3.756 24.717 17.607 1 98.17 225 ARG A O 1
ATOM 1698 N N . LEU A 1 226 ? 2.052 25.29 16.31 1 98.43 226 LEU A N 1
ATOM 1699 C CA . LEU A 1 226 ? 1.09 24.5 17.071 1 98.43 226 LEU A CA 1
ATOM 1700 C C . LEU A 1 226 ? 0.842 23.153 16.401 1 98.43 226 LEU A C 1
ATOM 1702 O O . LEU A 1 226 ? 0.206 23.086 15.347 1 98.43 226 LEU A O 1
ATOM 1706 N N . VAL A 1 227 ? 1.322 22.106 16.981 1 97.12 227 VAL A N 1
ATOM 1707 C CA . VAL A 1 227 ? 1.223 20.767 16.408 1 97.12 227 VAL A CA 1
ATOM 1708 C C . VAL A 1 227 ? 0.267 19.918 17.242 1 97.12 227 VAL A C 1
ATOM 1710 O O . VAL A 1 227 ? 0.426 19.806 18.46 1 97.12 227 VAL A O 1
ATOM 1713 N N . SER A 1 228 ? -0.67 19.388 16.562 1 95.19 228 SER A N 1
ATOM 1714 C CA . SER A 1 228 ? -1.668 18.577 17.251 1 95.19 228 SER A CA 1
ATOM 1715 C C . SER A 1 228 ? -1.547 17.107 16.867 1 95.19 228 SER A C 1
ATOM 1717 O O . SER A 1 228 ? -1.016 16.779 15.804 1 95.19 228 SER A O 1
ATOM 1719 N N . TYR A 1 229 ? -1.966 16.202 17.744 1 90.42 229 TYR A N 1
ATOM 1720 C CA . TYR A 1 229 ? -2.047 14.766 17.505 1 90.42 229 TYR A CA 1
ATOM 1721 C C . TYR A 1 229 ? -3.354 14.196 18.043 1 90.42 229 TYR A C 1
ATOM 1723 O O . TYR A 1 229 ? -3.99 14.797 18.911 1 90.42 229 TYR A O 1
ATOM 1731 N N . THR A 1 230 ? -3.792 13.085 17.463 1 80.47 230 THR A N 1
ATOM 1732 C CA . THR A 1 230 ? -5.046 12.498 17.923 1 80.47 230 THR A CA 1
ATOM 1733 C C . THR A 1 230 ? -4.787 11.211 18.701 1 80.47 230 THR A C 1
ATOM 1735 O O . THR A 1 230 ? -5.483 10.917 19.675 1 80.47 230 THR A O 1
ATOM 1738 N N . HIS A 1 231 ? -3.691 10.514 18.246 1 81.65 231 HIS A N 1
ATOM 1739 C CA . HIS A 1 231 ? -3.422 9.228 18.879 1 81.65 231 HIS A CA 1
ATOM 1740 C C . HIS A 1 231 ? -2.179 9.296 19.76 1 81.65 231 HIS A C 1
ATOM 1742 O O . HIS A 1 231 ? -1.181 9.916 19.386 1 81.65 231 HIS A O 1
ATOM 1748 N N . PRO A 1 232 ? -2.223 8.634 20.817 1 81.42 232 PRO A N 1
ATOM 1749 C CA . PRO A 1 232 ? -1.111 8.695 21.769 1 81.42 232 PRO A CA 1
ATOM 1750 C C . PRO A 1 232 ? 0.216 8.255 21.156 1 81.42 232 PRO A C 1
ATOM 1752 O O . PRO A 1 232 ? 1.268 8.807 21.49 1 81.42 232 PRO A O 1
ATOM 1755 N N . GLU A 1 233 ? 0.107 7.335 20.308 1 81.56 233 GLU A N 1
ATOM 1756 C CA . GLU A 1 233 ? 1.333 6.842 19.687 1 81.56 233 GLU A CA 1
ATOM 1757 C C . GLU A 1 233 ? 2.045 7.949 18.916 1 81.56 233 GLU A C 1
ATOM 1759 O O . GLU A 1 233 ? 3.276 7.975 18.85 1 81.56 233 GLU A O 1
ATOM 1764 N N . TYR A 1 234 ? 1.297 8.824 18.465 1 86.04 234 TYR A N 1
ATOM 1765 C CA . TYR A 1 234 ? 1.907 9.906 17.701 1 86.04 234 TYR A CA 1
ATOM 1766 C C . TYR A 1 234 ? 2.523 10.948 18.627 1 86.04 234 TYR A C 1
ATOM 1768 O O . TYR A 1 234 ? 3.497 11.611 18.265 1 86.04 234 TYR A O 1
ATOM 1776 N N . ARG A 1 235 ? 1.943 11.048 19.805 1 90.02 235 ARG A N 1
ATOM 1777 C CA . ARG A 1 235 ? 2.577 11.932 20.779 1 90.02 235 ARG A CA 1
ATOM 1778 C C . ARG A 1 235 ? 4.029 11.53 21.018 1 90.02 235 ARG A C 1
ATOM 1780 O O . ARG A 1 235 ? 4.925 12.376 20.99 1 90.02 235 ARG A O 1
ATOM 1787 N N . ASP A 1 236 ? 4.17 10.277 21.214 1 91.81 236 ASP A N 1
ATOM 1788 C CA . ASP A 1 236 ? 5.508 9.777 21.515 1 91.81 236 ASP A CA 1
ATOM 1789 C C . ASP A 1 236 ? 6.448 9.973 20.327 1 91.81 236 ASP A C 1
ATOM 1791 O O . ASP A 1 236 ? 7.584 10.42 20.496 1 91.81 236 ASP A O 1
ATOM 1795 N N . THR A 1 237 ? 5.96 9.659 19.198 1 91.44 237 THR A N 1
ATOM 1796 C CA . THR A 1 237 ? 6.772 9.782 17.992 1 91.44 237 THR A CA 1
ATOM 1797 C C . THR A 1 237 ? 7.174 11.235 17.756 1 91.44 237 THR A C 1
ATOM 1799 O O . THR A 1 237 ? 8.34 11.525 17.48 1 91.44 237 THR A O 1
ATOM 1802 N N . LEU A 1 238 ? 6.252 12.145 17.903 1 94.46 238 LEU A N 1
ATOM 1803 C CA . LEU A 1 238 ? 6.512 13.558 17.652 1 94.46 238 LEU A CA 1
ATOM 1804 C C . LEU A 1 238 ? 7.405 14.148 18.739 1 94.46 238 LEU A C 1
ATOM 1806 O O . LEU A 1 238 ? 8.295 14.951 18.449 1 94.46 238 LEU A O 1
ATOM 1810 N N . THR A 1 239 ? 7.175 13.71 19.943 1 94.1 239 THR A N 1
ATOM 1811 C CA . THR A 1 239 ? 8.044 14.152 21.028 1 94.1 239 THR A CA 1
ATOM 1812 C C . THR A 1 239 ? 9.485 13.717 20.779 1 94.1 239 THR A C 1
ATOM 1814 O O . THR A 1 239 ? 10.411 14.522 20.899 1 94.1 239 THR A O 1
ATOM 1817 N N . ASP A 1 240 ? 9.613 12.476 20.442 1 92.89 240 ASP A N 1
ATOM 1818 C CA . ASP A 1 240 ? 10.94 11.954 20.134 1 92.89 240 ASP A CA 1
ATOM 1819 C C . ASP A 1 240 ? 11.592 12.744 19.001 1 92.89 240 ASP A C 1
ATOM 1821 O O . ASP A 1 240 ? 12.765 13.114 19.091 1 92.89 240 ASP A O 1
ATOM 1825 N N . TYR A 1 241 ? 10.842 13.001 18.036 1 94.94 241 TYR A N 1
ATOM 1826 C CA . TYR A 1 241 ? 11.36 13.756 16.9 1 94.94 241 TYR A CA 1
ATOM 1827 C C . TYR A 1 241 ? 11.824 15.142 17.332 1 94.94 241 TYR A C 1
ATOM 1829 O O . TYR A 1 241 ? 12.956 15.541 17.047 1 94.94 241 TYR A O 1
ATOM 1837 N N . PHE A 1 242 ? 11.02 15.88 18.016 1 95.6 242 PHE A N 1
ATOM 1838 C CA . PHE A 1 242 ? 11.292 17.281 18.313 1 95.6 242 PHE A CA 1
ATOM 1839 C C . PHE A 1 242 ? 12.376 17.409 19.376 1 95.6 242 PHE A C 1
ATOM 1841 O O . PHE A 1 242 ? 13.015 18.456 19.495 1 95.6 242 PHE A O 1
ATOM 1848 N N . LEU A 1 243 ? 12.573 16.39 20.136 1 92.87 243 LEU A N 1
ATOM 1849 C CA . LEU A 1 243 ? 13.657 16.413 21.112 1 92.87 243 LEU A CA 1
ATOM 1850 C C . LEU A 1 243 ? 15 16.15 20.439 1 92.87 243 LEU A C 1
ATOM 1852 O O . LEU A 1 243 ? 16.038 16.62 20.911 1 92.87 243 LEU A O 1
ATOM 1856 N N . ARG A 1 244 ? 14.925 15.441 19.337 1 90.07 244 ARG A N 1
ATOM 1857 C CA . ARG A 1 244 ? 16.154 15.081 18.638 1 90.07 244 ARG A CA 1
ATOM 1858 C C . ARG A 1 244 ? 16.531 16.143 17.61 1 90.07 244 ARG A C 1
ATOM 1860 O O . ARG A 1 244 ? 17.681 16.208 17.171 1 90.07 244 ARG A O 1
ATOM 1867 N N . HIS A 1 245 ? 15.584 16.937 17.275 1 90.89 245 HIS A N 1
ATOM 1868 C CA . HIS A 1 245 ? 15.786 17.992 16.289 1 90.89 245 HIS A CA 1
ATOM 1869 C C . HIS A 1 245 ? 15.367 19.35 16.842 1 90.89 245 HIS A C 1
ATOM 1871 O O . HIS A 1 245 ? 14.47 19.433 17.684 1 90.89 245 HIS A O 1
ATOM 1877 N N . PRO A 1 246 ? 16.149 20.366 16.462 1 86.37 246 PRO A N 1
ATOM 1878 C CA . PRO A 1 246 ? 15.719 21.693 16.909 1 86.37 246 PRO A CA 1
ATOM 1879 C C . PRO A 1 246 ? 14.247 21.967 16.611 1 86.37 246 PRO A C 1
ATOM 1881 O O . PRO A 1 246 ? 13.758 21.625 15.531 1 86.37 246 PRO A O 1
ATOM 1884 N N . ALA A 1 247 ? 13.633 22.547 17.618 1 93.97 247 ALA A N 1
ATOM 1885 C CA . ALA A 1 247 ? 12.193 22.743 17.467 1 93.97 247 ALA A CA 1
ATOM 1886 C C . ALA A 1 247 ? 11.719 23.961 18.254 1 93.97 247 ALA A C 1
ATOM 1888 O O . ALA A 1 247 ? 12.421 24.443 19.146 1 93.97 247 ALA A O 1
ATOM 1889 N N . ASN A 1 248 ? 10.747 24.54 17.984 1 96.56 248 ASN A N 1
ATOM 1890 C CA . ASN A 1 248 ? 9.889 25.482 18.694 1 96.56 248 ASN A CA 1
ATOM 1891 C C . ASN A 1 248 ? 8.412 25.203 18.43 1 96.56 248 ASN A C 1
ATOM 1893 O O . ASN A 1 248 ? 7.809 25.811 17.544 1 96.56 248 ASN A O 1
ATOM 1897 N N . VAL A 1 249 ? 7.901 24.211 19.271 1 97.82 249 VAL A N 1
ATOM 1898 C CA . VAL A 1 249 ? 6.58 23.662 18.982 1 97.82 249 VAL A CA 1
ATOM 1899 C C . VAL A 1 249 ? 5.785 23.519 20.278 1 97.82 249 VAL A C 1
ATOM 1901 O O . VAL A 1 249 ? 6.345 23.178 21.323 1 97.82 249 VAL A O 1
ATOM 1904 N N . LEU A 1 250 ? 4.559 23.858 20.213 1 97.55 250 LEU A N 1
ATOM 1905 C CA . LEU A 1 250 ? 3.6 23.428 21.225 1 97.55 250 LEU A CA 1
ATOM 1906 C C . LEU A 1 250 ? 2.855 22.177 20.772 1 97.55 250 LEU A C 1
ATOM 1908 O O . LEU A 1 250 ? 2.179 22.19 19.741 1 97.55 250 LEU A O 1
ATOM 1912 N N . LEU A 1 251 ? 3.02 21.139 21.472 1 97 251 LEU A N 1
ATOM 1913 C CA . LEU A 1 251 ? 2.411 19.846 21.179 1 97 251 LEU A CA 1
ATOM 1914 C C . LEU A 1 251 ? 1.226 19.582 22.102 1 97 251 LEU A C 1
ATOM 1916 O O . LEU A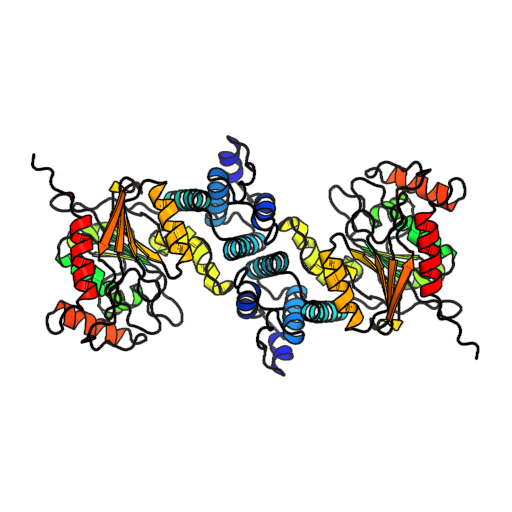 1 251 ? 1.364 19.634 23.327 1 97 251 LEU A O 1
ATOM 1920 N N . ALA A 1 252 ? 0.07 19.352 21.528 1 95.49 252 ALA A N 1
ATOM 1921 C CA . ALA A 1 252 ? -1.121 19.108 22.338 1 95.49 252 ALA A CA 1
ATOM 1922 C C . ALA A 1 252 ? -2.139 18.265 21.575 1 95.49 252 ALA A C 1
ATOM 1924 O O . ALA A 1 252 ? -2.089 18.182 20.346 1 95.49 252 ALA A O 1
ATOM 1925 N N . ARG A 1 253 ? -3.007 17.626 22.354 1 92.15 253 ARG A N 1
ATOM 1926 C CA . ARG A 1 253 ? -4.164 16.98 21.744 1 92.15 253 ARG A CA 1
ATOM 1927 C C . ARG A 1 253 ? -5.246 18 21.407 1 92.15 253 ARG A C 1
ATOM 1929 O O . ARG A 1 253 ? -5.901 18.537 22.303 1 92.15 253 ARG A O 1
ATOM 1936 N N . GLY A 1 254 ? -5.432 18.298 20.192 1 90.43 254 GLY A N 1
ATOM 1937 C CA . GLY A 1 254 ? -6.42 19.273 19.758 1 90.43 254 GLY A CA 1
ATOM 1938 C C . GLY A 1 254 ? -7.81 18.686 19.607 1 90.43 254 GLY A C 1
ATOM 1939 O O . GLY A 1 254 ? -8.065 17.56 20.038 1 90.43 254 GLY A O 1
ATOM 1940 N N . THR A 1 255 ? -8.654 19.488 19.156 1 93.11 255 THR A N 1
ATOM 1941 C CA . THR A 1 255 ? -10.041 19.078 18.97 1 93.11 255 THR A CA 1
ATOM 1942 C C . THR A 1 255 ? -10.249 18.493 17.576 1 93.11 255 THR A C 1
ATOM 1944 O O . THR A 1 255 ? -10.09 19.193 16.573 1 93.11 255 THR A O 1
ATOM 1947 N N . GLU A 1 256 ? -10.599 17.291 17.492 1 93.06 256 GLU A N 1
ATOM 1948 C CA . GLU A 1 256 ? -10.861 16.58 16.244 1 93.06 256 GLU A CA 1
ATOM 1949 C C . GLU A 1 256 ? -9.705 16.747 15.261 1 93.06 256 GLU A C 1
ATOM 1951 O O . GLU A 1 256 ? -9.925 16.956 14.066 1 93.06 256 GLU A O 1
ATOM 1956 N N . GLY A 1 257 ? -8.477 16.881 15.793 1 92.84 257 GLY A N 1
ATOM 1957 C CA . GLY A 1 257 ? -7.272 16.944 14.98 1 92.84 257 GLY A CA 1
ATOM 1958 C C . GLY A 1 257 ? -6.819 18.362 14.692 1 92.84 257 GLY A C 1
ATOM 1959 O O . GLY A 1 257 ? -5.752 18.573 14.113 1 92.84 257 GLY A O 1
ATOM 1960 N N . GLU A 1 258 ? -7.588 19.296 15.138 1 95.87 258 GLU A N 1
ATOM 1961 C CA . GLU A 1 258 ? -7.225 20.7 14.97 1 95.87 258 GLU A CA 1
ATOM 1962 C C . GLU A 1 258 ? -6.453 21.219 16.179 1 95.87 258 GLU A C 1
ATOM 1964 O O . GLU A 1 258 ? -6.687 20.779 17.307 1 95.87 258 GLU A O 1
ATOM 1969 N N . ALA A 1 259 ? -5.594 22.221 15.969 1 96.32 259 ALA A N 1
ATOM 1970 C CA . ALA A 1 259 ? -4.66 22.672 16.997 1 96.32 259 ALA A CA 1
ATOM 1971 C C . ALA A 1 259 ? -5.343 23.618 17.981 1 96.32 259 ALA A C 1
ATOM 1973 O O . ALA A 1 259 ? -4.707 24.524 18.525 1 96.32 259 ALA A O 1
ATOM 1974 N N . VAL A 1 260 ? -6.623 23.541 18.184 1 97.36 260 VAL A N 1
ATOM 1975 C CA . VAL A 1 260 ? -7.343 24.355 19.158 1 97.36 260 VAL A CA 1
ATOM 1976 C C . VAL A 1 260 ? -7.832 23.475 20.306 1 97.36 260 VAL A C 1
ATOM 1978 O O . VAL A 1 260 ? -8.227 22.326 20.091 1 97.36 260 VAL A O 1
ATOM 1981 N N . ALA A 1 261 ? -7.796 24.031 21.483 1 95.27 261 ALA A N 1
ATOM 1982 C CA . ALA A 1 261 ? -8.247 23.31 22.671 1 95.27 261 ALA A CA 1
ATOM 1983 C C . ALA A 1 261 ? -9.742 23.015 22.6 1 95.27 261 ALA A C 1
ATOM 1985 O O . ALA A 1 261 ? -10.515 23.818 22.072 1 95.27 261 ALA A O 1
ATOM 1986 N N . ASP A 1 262 ? -10.098 21.903 23.127 1 93.34 262 ASP A N 1
ATOM 1987 C CA . ASP A 1 262 ? -11.516 21.646 23.36 1 93.34 262 ASP A CA 1
ATOM 1988 C C . ASP A 1 262 ? -12.113 22.684 24.308 1 93.34 262 ASP A C 1
ATOM 1990 O O . ASP A 1 262 ? -11.572 22.929 25.388 1 93.34 262 ASP A O 1
ATOM 1994 N N . ALA A 1 263 ? -13.161 23.255 23.893 1 93.11 263 ALA A N 1
ATOM 1995 C CA . ALA A 1 263 ? -13.768 24.332 24.673 1 93.11 263 ALA A CA 1
ATOM 1996 C C . ALA A 1 263 ? -14.276 23.817 26.016 1 93.11 263 ALA A C 1
ATOM 1998 O O . ALA A 1 263 ? -14.501 24.599 26.943 1 93.11 263 ALA A O 1
ATOM 1999 N N . ARG A 1 264 ? -14.442 22.497 26.092 1 87.77 264 ARG A N 1
ATOM 2000 C CA . ARG A 1 264 ? -15.068 21.908 27.271 1 87.77 264 ARG A CA 1
ATOM 2001 C C . ARG A 1 264 ? -14.025 21.263 28.179 1 87.77 264 ARG A C 1
ATOM 2003 O O . ARG A 1 264 ? -14.308 20.96 29.34 1 87.77 264 ARG A O 1
ATOM 2010 N N . ARG A 1 265 ? -12.853 21.027 27.571 1 85.91 265 ARG A N 1
ATOM 2011 C CA . ARG A 1 265 ? -11.845 20.257 28.293 1 85.91 265 ARG A CA 1
ATOM 2012 C C . ARG A 1 265 ? -10.449 20.821 2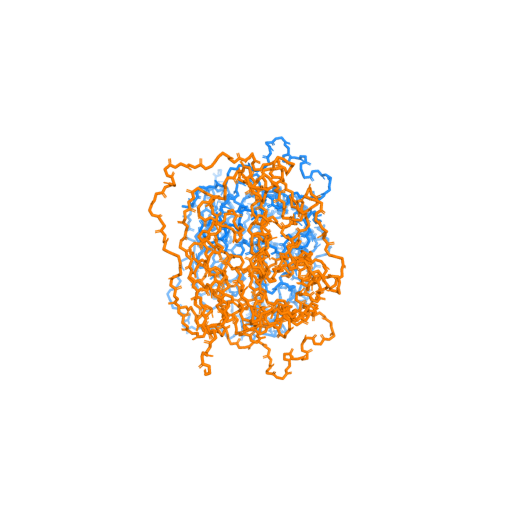8.049 1 85.91 265 ARG A C 1
ATOM 2014 O O . ARG A 1 265 ? -10.12 21.217 26.929 1 85.91 265 ARG A O 1
ATOM 2021 N N . GLY A 1 266 ? -9.767 20.841 29.172 1 82.55 266 GLY A N 1
ATOM 2022 C CA . GLY A 1 266 ? -8.397 21.306 29.021 1 82.55 266 GLY A CA 1
ATOM 2023 C C . GLY A 1 266 ? -7.398 20.176 28.857 1 82.55 266 GLY A C 1
ATOM 2024 O O . GLY A 1 266 ? -7.356 19.254 29.674 1 82.55 266 GLY A O 1
ATOM 2025 N N . SER A 1 267 ? -6.679 20.186 27.81 1 88.14 267 SER A N 1
ATOM 2026 C CA . SER A 1 267 ? -5.607 19.221 27.589 1 88.14 267 SER A CA 1
ATOM 2027 C C . SER A 1 267 ? -4.246 19.818 27.931 1 88.14 267 SER A C 1
ATOM 2029 O O . SER A 1 267 ? -4.083 21.04 27.94 1 88.14 267 SER A O 1
ATOM 2031 N N . ALA A 1 268 ? -3.374 18.89 28.249 1 93.63 268 ALA A N 1
ATOM 2032 C CA . ALA A 1 268 ? -2.002 19.336 28.478 1 93.63 268 ALA A CA 1
ATOM 2033 C C . ALA A 1 268 ? -1.373 19.861 27.19 1 93.63 268 ALA A C 1
ATOM 2035 O O . ALA A 1 268 ? -1.689 19.383 26.098 1 93.63 268 ALA A O 1
ATOM 2036 N N . VAL A 1 269 ? -0.574 20.867 27.344 1 96.38 269 VAL A N 1
ATOM 2037 C CA . VAL A 1 269 ? 0.208 21.41 26.239 1 96.38 269 VAL A CA 1
ATOM 2038 C C . VAL A 1 269 ? 1.694 21.369 26.588 1 96.38 269 VAL A C 1
ATOM 2040 O O . VAL A 1 269 ? 2.105 21.867 27.639 1 96.38 269 VAL A O 1
ATOM 2043 N N . GLU A 1 270 ? 2.441 20.781 25.735 1 96.46 270 GLU A N 1
ATOM 2044 C CA . GLU A 1 270 ? 3.885 20.665 25.916 1 96.46 270 GLU A CA 1
ATOM 2045 C C . GLU A 1 270 ? 4.637 21.593 24.966 1 96.46 270 GLU A C 1
ATOM 2047 O O . GLU A 1 270 ? 4.293 21.692 23.786 1 96.46 270 GLU A O 1
ATOM 2052 N N . TRP A 1 271 ? 5.593 22.267 25.52 1 97.41 271 TRP A N 1
ATOM 2053 C CA . TRP A 1 271 ? 6.475 23.117 24.727 1 97.41 271 TRP A CA 1
ATOM 2054 C C . TRP A 1 271 ? 7.836 22.457 24.531 1 97.41 271 TRP A C 1
ATOM 2056 O O . TRP A 1 271 ? 8.533 22.157 25.503 1 97.41 271 TRP A O 1
ATOM 2066 N N . LEU A 1 272 ? 8.096 22.122 23.322 1 96.87 272 LEU A N 1
ATOM 2067 C CA . LEU A 1 272 ? 9.402 21.584 22.958 1 96.87 272 LEU A CA 1
ATOM 2068 C C . LEU A 1 272 ? 10.24 22.635 22.236 1 96.87 272 LEU A C 1
ATOM 2070 O O . LEU A 1 272 ? 9.878 23.082 21.146 1 96.87 272 LEU A O 1
ATOM 2074 N N . HIS A 1 273 ? 11.329 23.064 22.832 1 94.13 273 HIS A N 1
ATOM 2075 C CA . HIS A 1 273 ? 12.166 24.15 22.333 1 94.13 273 HIS A CA 1
ATOM 2076 C C . HIS A 1 273 ? 13.59 24.039 22.867 1 94.13 273 HIS A C 1
ATOM 2078 O O . HIS A 1 273 ? 13.793 23.792 24.058 1 94.13 273 HIS A O 1
ATOM 2084 N N . ASP A 1 274 ? 14.564 24.158 22.003 1 86.67 274 ASP A N 1
ATOM 2085 C CA . ASP A 1 274 ? 15.962 24.207 22.418 1 86.67 274 ASP A CA 1
ATOM 2086 C C . ASP A 1 274 ? 16.337 22.971 23.233 1 86.67 274 ASP A C 1
ATOM 2088 O O . ASP A 1 274 ? 16.964 23.084 24.288 1 86.67 274 ASP A O 1
ATOM 2092 N N . GLY A 1 275 ? 15.763 21.829 22.847 1 86.9 275 GLY A N 1
ATOM 2093 C CA . GLY A 1 275 ? 16.083 20.582 23.523 1 86.9 275 GLY A CA 1
ATOM 2094 C C . GLY A 1 275 ? 15.338 20.406 24.833 1 86.9 275 GLY A C 1
ATOM 2095 O O . GLY A 1 275 ? 15.551 19.424 25.547 1 86.9 275 GLY A O 1
ATOM 2096 N N . LEU A 1 276 ? 14.556 21.359 25.154 1 90.7 276 LEU A N 1
ATOM 2097 C CA . LEU A 1 276 ? 13.796 21.317 26.399 1 90.7 276 LEU A CA 1
ATOM 2098 C C . LEU A 1 276 ? 12.37 20.84 26.148 1 90.7 276 LEU A C 1
ATOM 2100 O O . LEU A 1 276 ? 11.833 21.021 25.053 1 90.7 276 LEU A O 1
ATOM 2104 N N . HIS A 1 277 ? 11.87 20.157 27.094 1 93.96 277 HIS A N 1
ATOM 2105 C CA . HIS A 1 277 ? 10.487 19.698 27.156 1 93.96 277 HIS A CA 1
ATOM 2106 C C . HIS A 1 277 ? 9.785 20.229 28.402 1 93.96 277 HIS A C 1
ATOM 2108 O O . HIS A 1 277 ? 10.099 19.814 29.52 1 93.96 277 HIS A O 1
ATOM 2114 N N . GLU A 1 278 ? 8.834 21.137 28.196 1 94.66 278 GLU A N 1
ATOM 2115 C CA . GLU A 1 278 ? 8.147 21.807 29.297 1 94.66 278 GLU A CA 1
ATOM 2116 C C . GLU A 1 278 ? 6.632 21.694 29.152 1 94.66 278 GLU A C 1
ATOM 2118 O O . GLU A 1 278 ? 6.091 21.893 28.062 1 94.66 278 GLU A O 1
ATOM 2123 N N . THR A 1 279 ? 6.012 21.363 30.257 1 96.55 279 THR A N 1
ATOM 2124 C CA . THR A 1 279 ? 4.556 21.45 30.262 1 96.55 279 THR A CA 1
ATOM 2125 C C . THR A 1 279 ? 4.1 22.878 30.551 1 96.55 279 THR A C 1
ATOM 2127 O O . THR A 1 279 ? 4.358 23.41 31.633 1 96.55 279 THR A O 1
ATOM 2130 N N . VAL A 1 280 ? 3.403 23.475 29.605 1 96.59 280 VAL A N 1
ATOM 2131 C CA . VAL A 1 280 ? 3.045 24.88 29.776 1 96.59 280 VAL A CA 1
ATOM 2132 C C . VAL A 1 280 ? 1.576 24.994 30.175 1 96.59 280 VAL A C 1
ATOM 2134 O O . VAL A 1 280 ? 1.143 26.031 30.684 1 96.59 280 VAL A O 1
ATOM 2137 N N . ILE A 1 281 ? 0.804 23.973 29.866 1 96.04 281 ILE A N 1
ATOM 2138 C CA . ILE A 1 281 ? -0.549 23.811 30.387 1 96.04 281 ILE A CA 1
ATOM 2139 C C . ILE A 1 281 ? -0.723 22.4 30.943 1 96.04 281 ILE A C 1
ATOM 2141 O O . ILE A 1 281 ? -0.509 21.415 30.231 1 96.04 281 ILE A O 1
ATOM 2145 N N . GLU A 1 282 ? -1.125 22.314 32.178 1 94.29 282 GLU A N 1
ATOM 2146 C CA . GLU A 1 282 ? -1.427 21.013 32.767 1 94.29 282 GLU A CA 1
ATOM 2147 C C . GLU A 1 282 ? -2.818 20.532 32.361 1 94.29 282 GLU A C 1
ATOM 2149 O O . GLU A 1 282 ? -3.739 21.337 32.21 1 94.29 282 GLU A O 1
ATOM 2154 N N . ALA A 1 283 ? -2.819 19.182 32.216 1 89.11 283 ALA A N 1
ATOM 2155 C CA . ALA A 1 283 ? -4.134 18.616 31.925 1 89.11 283 ALA A CA 1
ATOM 2156 C C . ALA A 1 283 ? -5.108 18.878 33.07 1 89.11 283 ALA A C 1
ATOM 2158 O O . ALA A 1 283 ? -4.739 18.781 34.243 1 89.11 283 ALA A O 1
ATOM 2159 N N . ALA A 1 284 ? -6.212 19.402 32.639 1 81.68 284 ALA A N 1
ATOM 2160 C CA . ALA A 1 284 ? -7.23 19.591 33.67 1 81.68 284 ALA A CA 1
ATOM 2161 C C . ALA A 1 284 ? -7.998 18.297 33.926 1 81.68 284 ALA A C 1
ATOM 2163 O O . ALA A 1 284 ? -8.237 17.517 33.002 1 81.68 284 ALA A O 1
ATOM 2164 N N . GLU A 1 285 ? -8.125 18.037 35.193 1 71.88 285 GLU A N 1
ATOM 2165 C CA . GLU A 1 285 ? -8.961 16.889 35.531 1 71.88 285 GLU A CA 1
ATOM 2166 C C . GLU A 1 285 ? -10.437 17.19 35.285 1 71.88 285 GLU A C 1
ATOM 2168 O O . GLU A 1 285 ? -10.937 18.242 35.687 1 71.88 285 GLU A O 1
ATOM 2173 N N . GLY A 1 286 ? -11.123 16.386 34.504 1 67.74 286 GLY A N 1
ATOM 2174 C CA . GLY A 1 286 ? -12.566 16.441 34.334 1 67.74 286 GLY A CA 1
ATOM 2175 C C . GLY A 1 286 ? -13.012 17.518 33.364 1 67.74 286 GLY A C 1
ATOM 2176 O O . GLY A 1 286 ? -12.184 18.244 32.81 1 67.74 286 GLY A O 1
ATOM 2177 N N . SER A 1 287 ? -14.228 17.431 32.878 1 67.15 287 SER A N 1
ATOM 2178 C CA . SER A 1 287 ? -14.872 18.448 32.053 1 67.15 287 SER A CA 1
ATOM 2179 C C . SER A 1 287 ? -15.203 19.693 32.869 1 67.15 287 SER A C 1
ATOM 2181 O O . SER A 1 287 ? -15.312 19.627 34.095 1 67.15 287 SER A O 1
ATOM 2183 N N . SER A 1 288 ? -15.018 20.859 32.198 1 66.56 288 SER A N 1
ATOM 2184 C CA . SER A 1 288 ? -15.427 22.096 32.856 1 66.56 288 SER A CA 1
ATOM 2185 C C . SER A 1 288 ? -16.804 21.953 33.496 1 66.56 288 SER A C 1
ATOM 2187 O O . SER A 1 288 ? -17.686 21.294 32.943 1 66.56 288 SER A O 1
ATOM 2189 N N . SER A 1 289 ? -16.955 22.339 34.663 1 61.34 289 SER A N 1
ATOM 2190 C CA . SER A 1 289 ? -18.222 22.325 35.387 1 61.34 289 SER A CA 1
ATOM 2191 C C . SER A 1 289 ? -19.262 23.201 34.697 1 61.34 289 SER A C 1
ATOM 2193 O O . SER A 1 289 ? -20.465 23.031 34.911 1 61.34 289 SER A O 1
ATOM 2195 N N . GLN A 1 290 ? -18.93 24.036 33.839 1 68.44 290 GLN A N 1
ATOM 2196 C CA . GLN A 1 290 ? -19.832 24.894 33.077 1 68.44 290 GLN A CA 1
ATOM 2197 C C . GLN A 1 290 ? -19.406 24.978 31.614 1 68.44 290 GLN A C 1
ATOM 2199 O O . GLN A 1 290 ? -18.897 26.009 31.169 1 68.44 290 GLN A O 1
ATOM 2204 N N . PRO A 1 291 ? -19.75 23.986 30.883 1 75.65 291 PRO A N 1
ATOM 2205 C CA . PRO A 1 291 ? -19.366 24.01 29.47 1 75.65 291 PRO A CA 1
ATOM 2206 C C . PRO A 1 291 ? -20.16 25.033 28.66 1 75.65 291 PRO A C 1
ATOM 2208 O O . PRO A 1 291 ? -21.35 25.239 28.915 1 75.65 291 PRO A O 1
ATOM 2211 N N . PRO A 1 292 ? -19.443 25.817 27.804 1 84.71 292 PRO A N 1
ATOM 2212 C CA . PRO A 1 292 ? -20.161 26.77 26.954 1 84.71 292 PRO A CA 1
ATOM 2213 C C . PRO A 1 292 ? -21.156 26.091 26.017 1 84.71 292 PRO A C 1
ATOM 2215 O O . PRO A 1 292 ? -21 24.91 25.695 1 84.71 292 PRO A O 1
ATOM 2218 N N . GLU A 1 293 ? -22.248 26.82 25.745 1 88.85 293 GLU A N 1
ATOM 2219 C CA . GLU A 1 293 ? -23.148 26.359 24.692 1 88.85 293 GLU A CA 1
ATOM 2220 C C . GLU A 1 293 ? -22.534 26.566 23.311 1 88.85 293 GLU A C 1
ATOM 2222 O O . GLU A 1 293 ? -22.372 27.702 22.861 1 88.85 293 GLU A O 1
ATOM 2227 N N . LEU A 1 294 ? -22.175 25.499 22.7 1 93.31 294 LEU A N 1
ATOM 2228 C CA . LEU A 1 294 ? -21.498 25.562 21.41 1 93.31 294 LEU A CA 1
ATOM 2229 C C . LEU A 1 294 ? -22.47 25.272 20.271 1 93.31 294 LEU A C 1
ATOM 2231 O O . LEU A 1 294 ? -23.427 24.513 20.444 1 93.31 294 LEU A O 1
ATOM 2235 N N . PRO A 1 295 ? -22.193 25.955 19.212 1 92.9 295 PRO A N 1
ATOM 2236 C CA . PRO A 1 295 ? -22.984 25.597 18.032 1 92.9 295 PRO A CA 1
ATOM 2237 C C . PRO A 1 295 ? -22.735 24.164 17.567 1 92.9 295 PRO A C 1
ATOM 2239 O O . PRO A 1 295 ? -21.743 23.546 17.964 1 92.9 295 PRO A O 1
ATOM 2242 N N . ALA A 1 296 ? -23.707 23.686 16.733 1 88.02 296 ALA A N 1
ATOM 2243 C CA . ALA A 1 296 ? -23.522 22.367 16.133 1 88.02 296 ALA A CA 1
ATOM 2244 C C . ALA A 1 296 ? -22.289 22.342 15.233 1 88.02 296 ALA A C 1
ATOM 2246 O O . ALA A 1 296 ? -22.03 23.297 14.498 1 88.02 296 ALA A O 1
ATOM 2247 N N . GLY A 1 297 ? -21.557 21.288 15.3 1 82.73 297 GLY A N 1
ATOM 2248 C CA . GLY A 1 297 ? -20.308 21.129 14.571 1 82.73 297 GLY A CA 1
ATOM 2249 C C . GLY A 1 297 ? -20.488 21.162 13.065 1 82.73 297 GLY A C 1
ATOM 2250 O O . GLY A 1 297 ? -19.535 21.417 12.326 1 82.73 297 GLY A O 1
ATOM 2251 N N . THR A 1 298 ? -21.579 21.02 12.547 1 85.3 298 THR A N 1
ATOM 2252 C CA . THR A 1 298 ? -21.845 20.924 11.116 1 85.3 298 THR A CA 1
ATOM 2253 C C . THR A 1 298 ? -22.409 22.237 10.581 1 85.3 298 THR A C 1
ATOM 2255 O O . THR A 1 298 ? -22.772 22.331 9.407 1 85.3 298 THR A O 1
ATOM 2258 N N . ASP A 1 299 ? -22.448 23.253 11.371 1 93.67 299 ASP A N 1
ATOM 2259 C CA . ASP A 1 299 ? -23.058 24.515 10.966 1 93.67 299 ASP A CA 1
ATOM 2260 C C . ASP A 1 299 ? -22.026 25.64 10.938 1 93.67 299 ASP A C 1
ATOM 2262 O O . ASP A 1 299 ? -21.79 26.299 11.952 1 93.67 299 ASP A O 1
ATOM 2266 N N . ALA A 1 300 ? -21.603 25.907 9.735 1 96.04 300 ALA A N 1
ATOM 2267 C CA . ALA A 1 300 ? -20.547 26.902 9.564 1 96.04 300 ALA A CA 1
ATOM 2268 C C . ALA A 1 300 ? -21.044 28.298 9.931 1 96.04 300 ALA A C 1
ATOM 2270 O O . ALA A 1 300 ? -20.328 29.069 10.573 1 96.04 300 ALA A O 1
ATOM 2271 N N . GLU A 1 301 ? -22.242 28.65 9.562 1 97.08 301 GLU A N 1
ATOM 2272 C CA . GLU A 1 301 ? -22.798 29.974 9.823 1 97.08 301 GLU A CA 1
ATOM 2273 C C . GLU A 1 301 ? -23.017 30.197 11.316 1 97.08 301 GLU A C 1
ATOM 2275 O O . GLU A 1 301 ? -22.699 31.265 11.843 1 97.08 301 GLU A O 1
ATOM 2280 N N . ALA A 1 302 ? -23.569 29.165 11.918 1 97.21 302 ALA A N 1
ATOM 2281 C CA . ALA A 1 302 ? -23.787 29.261 13.359 1 97.21 302 ALA A CA 1
ATOM 2282 C C . ALA A 1 302 ? -22.463 29.392 14.106 1 97.21 302 ALA A C 1
ATOM 2284 O O . ALA A 1 302 ? -22.365 30.141 15.082 1 97.21 302 ALA A O 1
ATOM 2285 N N . THR A 1 303 ? -21.525 28.673 13.692 1 97.47 303 THR A N 1
ATOM 2286 C CA . THR A 1 303 ? -20.208 28.744 14.314 1 97.47 303 THR A CA 1
ATOM 2287 C C . THR A 1 303 ? -19.594 30.128 14.126 1 97.47 303 THR A C 1
ATOM 2289 O O . THR A 1 303 ? -19.047 30.704 15.068 1 97.47 303 THR A O 1
ATOM 2292 N N . ALA A 1 304 ? -19.678 30.682 12.915 1 98.23 304 ALA A N 1
ATOM 2293 C CA . ALA A 1 304 ? -19.145 32.011 12.627 1 98.23 304 ALA A CA 1
ATOM 2294 C C . ALA A 1 304 ? -19.815 33.071 13.497 1 98.23 304 ALA A C 1
ATOM 2296 O O . ALA A 1 304 ? -19.142 33.936 14.061 1 98.23 304 ALA A O 1
ATOM 2297 N N . ARG A 1 305 ? -21.111 32.975 13.633 1 97.94 305 ARG A N 1
ATOM 2298 C CA . ARG A 1 305 ? -21.848 33.923 14.463 1 97.94 305 ARG A CA 1
ATOM 2299 C C . ARG A 1 305 ? -21.407 33.832 15.92 1 97.94 305 ARG A C 1
ATOM 2301 O O . ARG A 1 305 ? -21.274 34.853 16.599 1 97.94 305 ARG A O 1
ATOM 2308 N N . TRP A 1 306 ? -21.284 32.616 16.319 1 97.73 306 TRP A N 1
ATOM 2309 C CA . TRP A 1 306 ? -20.849 32.396 17.695 1 97.73 306 TRP A CA 1
ATOM 2310 C C . TRP A 1 306 ? -19.455 32.972 17.922 1 97.73 306 TRP A C 1
ATOM 2312 O O . TRP A 1 306 ? -19.202 33.616 18.943 1 97.73 306 TRP A O 1
ATOM 2322 N N . ILE A 1 307 ? -18.569 32.798 17.021 1 98.24 307 ILE A N 1
ATOM 2323 C CA . ILE A 1 307 ? -17.211 33.326 17.106 1 98.24 307 ILE A CA 1
ATOM 2324 C C . ILE A 1 307 ? -17.252 34.851 17.159 1 98.24 307 ILE A C 1
ATOM 2326 O O . ILE A 1 307 ? -16.563 35.469 17.974 1 98.24 307 ILE A O 1
ATOM 2330 N N . GLU A 1 308 ? -18.07 35.457 16.339 1 98.36 308 GLU A N 1
ATOM 2331 C CA . GLU A 1 308 ? -18.227 36.909 16.345 1 98.36 308 GLU A CA 1
ATOM 2332 C C . GLU A 1 308 ? -18.734 37.403 17.696 1 98.36 308 GLU A C 1
ATOM 2334 O O . GLU A 1 308 ? -18.296 38.446 18.186 1 98.36 308 GLU A O 1
ATOM 2339 N N . ALA A 1 309 ? -19.621 36.637 18.229 1 98.02 309 ALA A N 1
ATOM 2340 C CA . ALA A 1 309 ? -20.162 37 19.536 1 98.02 309 ALA A CA 1
ATOM 2341 C C . ALA A 1 309 ? -19.079 36.958 20.61 1 98.02 309 ALA A C 1
ATOM 2343 O O . ALA A 1 309 ? -19.033 37.823 21.488 1 98.02 309 ALA A O 1
ATOM 2344 N N . VAL A 1 310 ? -18.29 35.964 20.522 1 97.93 310 VAL A N 1
ATOM 2345 C CA . VAL A 1 310 ? -17.208 35.838 21.492 1 97.93 310 VAL A CA 1
ATOM 2346 C C . VAL A 1 310 ? -16.202 36.97 21.295 1 97.93 310 VAL A C 1
ATOM 2348 O O . VAL A 1 310 ? -15.819 37.643 22.255 1 97.93 310 VAL A O 1
ATOM 2351 N N . LEU A 1 311 ? -15.831 37.236 20.073 1 98.23 311 LEU A N 1
ATOM 2352 C CA . LEU A 1 311 ? -14.846 38.269 19.769 1 98.23 311 LEU A CA 1
ATOM 2353 C C . LEU A 1 311 ? -15.381 39.652 20.125 1 98.23 311 LEU A C 1
ATOM 2355 O O . LEU A 1 311 ? -14.613 40.542 20.497 1 98.23 311 LEU A O 1
ATOM 2359 N N . GLY A 1 312 ? -16.655 39.813 20.014 1 97.53 312 GLY A N 1
ATOM 2360 C CA . GLY A 1 312 ? -17.297 41.079 20.331 1 97.53 312 GLY A CA 1
ATOM 2361 C C . GLY A 1 312 ? -17.61 41.236 21.807 1 97.53 312 GLY A C 1
ATOM 2362 O O . GLY A 1 312 ? -18.104 42.282 22.234 1 97.53 312 GLY A O 1
ATOM 2363 N N . GLY A 1 313 ? -17.42 40.198 22.601 1 96.42 313 GLY A N 1
ATOM 2364 C CA . GLY A 1 313 ? -17.609 40.284 24.04 1 96.42 313 GLY A CA 1
ATOM 2365 C C . GLY A 1 313 ? -19.014 39.919 24.481 1 96.42 313 GLY A C 1
ATOM 2366 O O . GLY A 1 313 ? -19.348 40.028 25.663 1 96.42 313 GLY A O 1
ATOM 2367 N N . ARG A 1 314 ? -19.833 39.434 23.64 1 97.13 314 ARG A N 1
ATOM 2368 C CA . ARG A 1 314 ? -21.2 39.062 23.99 1 97.13 314 ARG A CA 1
ATOM 2369 C C . ARG A 1 314 ? -21.25 37.663 24.594 1 97.13 314 ARG A C 1
ATOM 2371 O O . ARG A 1 314 ? -22.21 37.312 25.284 1 97.13 314 ARG A O 1
ATOM 2378 N N . GLN A 1 315 ? -20.309 36.879 24.295 1 94.89 315 GLN A N 1
ATOM 2379 C CA . GLN A 1 315 ? -20.076 35.569 24.895 1 94.89 315 GLN A CA 1
ATOM 2380 C C . GLN A 1 315 ? -18.663 35.467 25.462 1 94.89 315 GLN A C 1
ATOM 2382 O O . GLN A 1 315 ? -17.725 36.054 24.917 1 94.89 315 GLN A O 1
ATOM 2387 N N . PRO A 1 316 ? -18.535 34.833 26.54 1 95.09 316 PRO A N 1
ATOM 2388 C CA . PRO A 1 316 ? -17.185 34.689 27.089 1 95.09 316 PRO A CA 1
ATOM 2389 C C . PRO A 1 316 ? -16.312 33.742 26.268 1 95.09 316 PRO A C 1
ATOM 2391 O O . PRO A 1 316 ? -16.82 32.787 25.675 1 95.09 316 PRO A O 1
ATOM 2394 N N . VAL A 1 317 ? -15.035 33.983 26.265 1 96.41 317 VAL A N 1
ATOM 2395 C CA . VAL A 1 317 ? -14.088 33.022 25.707 1 96.41 317 VAL A CA 1
ATOM 2396 C C . VAL A 1 317 ? -14.055 31.766 26.574 1 96.41 317 VAL A C 1
ATOM 2398 O O . VAL A 1 317 ? -13.894 31.849 27.794 1 96.41 317 VAL A O 1
ATOM 2401 N N . PRO A 1 318 ? -14.255 30.61 26.01 1 94.65 318 PRO A N 1
ATOM 2402 C CA . PRO A 1 318 ? -14.105 29.403 26.825 1 94.65 318 PRO A CA 1
ATOM 2403 C C . PRO A 1 318 ? -12.755 29.335 27.536 1 94.65 318 PRO A C 1
ATOM 2405 O O . PRO A 1 318 ? -11.716 29.594 26.922 1 94.65 318 PRO A O 1
ATOM 2408 N N . GLU A 1 319 ? -12.733 28.95 28.746 1 93.44 319 GLU A N 1
ATOM 2409 C CA . GLU A 1 319 ? -11.546 29.028 29.592 1 93.44 319 GLU A CA 1
ATOM 2410 C C . GLU A 1 319 ? -10.4 28.202 29.013 1 93.44 319 GLU A C 1
ATOM 2412 O O . GLU A 1 319 ? -9.249 28.643 29.012 1 93.44 319 GLU A O 1
ATOM 2417 N N . PRO A 1 320 ? -10.645 26.964 28.52 1 94.66 320 PRO A N 1
ATOM 2418 C CA . PRO A 1 320 ? -9.533 26.195 27.957 1 94.66 320 PRO A CA 1
ATOM 2419 C C . PRO A 1 320 ? -8.844 26.914 26.8 1 94.66 320 PRO A C 1
ATOM 2421 O O . PRO A 1 320 ? -7.624 26.815 26.646 1 94.66 320 PRO A O 1
ATOM 2424 N N . ILE A 1 321 ? -9.61 27.642 26 1 96.29 321 ILE A N 1
ATOM 2425 C CA . ILE A 1 321 ? -9.039 28.37 24.872 1 96.29 321 ILE A CA 1
ATOM 2426 C C . ILE A 1 321 ? -8.303 29.609 25.377 1 96.29 321 ILE A C 1
ATOM 2428 O O . ILE A 1 321 ? -7.228 29.948 24.877 1 96.29 321 ILE A O 1
ATOM 2432 N N . ALA A 1 322 ? -8.84 30.276 26.394 1 96.24 322 ALA A N 1
ATOM 2433 C CA . ALA A 1 322 ? -8.157 31.415 27.003 1 96.24 322 ALA A CA 1
ATOM 2434 C C . ALA A 1 322 ? -6.8 31.004 27.565 1 96.24 322 ALA A C 1
ATOM 2436 O O . ALA A 1 322 ? -5.809 31.719 27.397 1 96.24 322 ALA A O 1
ATOM 2437 N N . ARG A 1 323 ? -6.804 29.868 28.239 1 95.74 323 ARG A N 1
ATOM 2438 C CA . ARG A 1 323 ? -5.555 29.342 28.782 1 95.74 323 ARG A CA 1
ATOM 2439 C C . ARG A 1 323 ? -4.554 29.052 27.669 1 95.74 323 ARG A C 1
ATOM 2441 O O . ARG A 1 323 ? -3.359 29.314 27.818 1 95.74 323 ARG A O 1
ATOM 2448 N N . GLN A 1 324 ? -5.046 28.494 26.631 1 97.24 324 GLN A N 1
ATOM 2449 C CA . GLN A 1 324 ? -4.196 28.209 25.479 1 97.24 324 GLN A CA 1
ATOM 2450 C C . GLN A 1 324 ? -3.6 29.491 24.906 1 97.24 324 GLN A C 1
ATOM 2452 O O . GLN A 1 324 ? -2.408 29.543 24.594 1 97.24 324 GLN A O 1
ATOM 2457 N N . VAL A 1 325 ? -4.415 30.535 24.744 1 98.1 325 VAL A N 1
ATOM 2458 C CA . VAL A 1 325 ? -3.953 31.816 24.218 1 98.1 325 VAL A CA 1
ATOM 2459 C C . VAL A 1 325 ? -2.838 32.366 25.103 1 98.1 325 VAL A C 1
ATOM 2461 O O . VAL A 1 325 ? -1.783 32.768 24.606 1 98.1 325 VAL A O 1
ATOM 2464 N N . ARG A 1 326 ? -3.047 32.338 26.41 1 97.46 326 ARG A N 1
ATOM 2465 C CA . ARG A 1 326 ? -2.049 32.858 27.34 1 97.46 326 ARG A CA 1
ATOM 2466 C C . ARG A 1 326 ? -0.732 32.1 27.21 1 97.46 326 ARG A C 1
ATOM 2468 O O . ARG A 1 326 ? 0.34 32.708 27.186 1 97.46 326 ARG A O 1
ATOM 2475 N N . ALA A 1 327 ? -0.841 30.813 27.119 1 97.25 327 ALA A N 1
ATOM 2476 C CA . ALA A 1 327 ? 0.359 29.989 27.006 1 97.25 327 ALA A CA 1
ATOM 2477 C C . ALA A 1 327 ? 1.096 30.27 25.699 1 97.25 327 ALA A C 1
ATOM 2479 O O . ALA A 1 327 ? 2.324 30.383 25.684 1 97.25 327 ALA A O 1
ATOM 2480 N N . ILE A 1 328 ? 0.363 30.371 24.603 1 98.09 328 ILE A N 1
ATOM 2481 C CA . ILE A 1 328 ? 0.955 30.61 23.291 1 98.09 328 ILE A CA 1
ATOM 2482 C C . ILE A 1 328 ? 1.658 31.966 23.282 1 98.09 328 ILE A C 1
ATOM 2484 O O . ILE A 1 328 ? 2.79 32.081 22.806 1 98.09 328 ILE A O 1
ATOM 2488 N N . VAL A 1 329 ? 0.99 33 23.801 1 97.3 329 VAL A N 1
ATOM 2489 C CA . VAL A 1 329 ? 1.556 34.344 23.833 1 97.3 329 VAL A CA 1
ATOM 2490 C C . VAL A 1 329 ? 2.859 34.338 24.629 1 97.3 329 VAL A C 1
ATOM 2492 O O . VAL A 1 329 ? 3.856 34.926 24.204 1 97.3 329 VAL A O 1
ATOM 2495 N N . ARG A 1 330 ? 2.844 33.638 25.732 1 96.04 330 ARG A N 1
ATOM 2496 C CA . ARG A 1 330 ? 4.041 33.536 26.561 1 96.04 330 ARG A CA 1
ATOM 2497 C C . ARG A 1 330 ? 5.187 32.89 25.791 1 96.04 330 ARG A C 1
ATOM 2499 O O . ARG A 1 330 ? 6.321 33.372 25.835 1 96.04 330 ARG A O 1
ATOM 2506 N N . CYS A 1 331 ? 4.925 31.893 25.072 1 96.58 331 CYS A N 1
ATOM 2507 C CA . CYS A 1 331 ? 5.95 31.13 24.369 1 96.58 331 CYS A CA 1
ATOM 2508 C C . CYS A 1 331 ? 6.418 31.868 23.12 1 96.58 331 CYS A C 1
ATOM 2510 O O . CYS A 1 331 ? 7.551 31.684 22.673 1 96.58 331 CYS A O 1
ATOM 2512 N N . ALA A 1 332 ? 5.54 32.648 22.526 1 96.4 332 ALA A N 1
ATOM 2513 C CA . ALA A 1 332 ? 5.854 33.366 21.294 1 96.4 332 ALA A CA 1
ATOM 2514 C C . ALA A 1 332 ? 6.675 34.62 21.584 1 96.4 332 ALA A C 1
ATOM 2516 O O . ALA A 1 332 ? 7.277 35.198 20.676 1 96.4 332 ALA A O 1
ATOM 2517 N N . ARG A 1 333 ? 6.653 35.121 22.784 1 92.7 333 ARG A N 1
ATOM 2518 C CA . ARG A 1 333 ? 7.36 36.35 23.13 1 92.7 333 ARG A CA 1
ATOM 2519 C C . ARG A 1 333 ? 8.671 36.044 23.846 1 92.7 333 ARG A C 1
ATOM 2521 O O . ARG A 1 333 ? 8.674 35.404 24.899 1 92.7 333 ARG A O 1
ATOM 2528 N N . PRO A 1 334 ? 9.821 36.233 23.048 1 72.37 334 PRO A N 1
ATOM 2529 C CA . PRO A 1 334 ? 11.14 36.014 23.647 1 72.37 334 PRO A CA 1
ATOM 2530 C C . PRO A 1 334 ? 11.274 36.65 25.028 1 72.37 334 PRO A C 1
ATOM 2532 O O . PRO A 1 334 ? 10.68 37.699 25.289 1 72.37 334 PRO A O 1
ATOM 2535 N N . ALA A 1 335 ? 11.567 35.931 26.038 1 63.04 335 ALA A N 1
ATOM 2536 C CA . ALA A 1 335 ? 11.912 36.57 27.305 1 63.04 335 ALA A CA 1
ATOM 2537 C C . ALA A 1 335 ? 12.86 37.746 27.085 1 63.04 335 ALA A C 1
ATOM 2539 O O . ALA A 1 335 ? 13.833 37.636 26.337 1 63.04 335 ALA A O 1
ATOM 2540 N N . HIS A 1 336 ? 12.388 38.884 26.83 1 50.69 336 HIS A N 1
ATOM 2541 C CA . HIS A 1 336 ? 13.294 40.027 26.824 1 50.69 336 HIS A CA 1
ATOM 2542 C C . HIS A 1 336 ? 14.46 39.811 27.783 1 50.69 336 HIS A C 1
ATOM 2544 O O . HIS A 1 336 ? 14.252 39.531 28.966 1 50.69 336 HIS A O 1
ATOM 2550 N N . ALA A 1 337 ? 15.474 39.141 27.377 1 42.79 337 ALA A N 1
ATOM 2551 C CA . ALA A 1 337 ? 16.686 39.358 28.163 1 42.79 337 ALA A CA 1
ATOM 2552 C C . ALA A 1 337 ? 16.81 40.818 28.589 1 42.79 337 ALA A C 1
ATOM 2554 O O . ALA A 1 337 ? 16.732 41.723 27.755 1 42.79 337 ALA A O 1
ATOM 2555 N N . ALA A 1 338 ? 16.302 41.262 29.706 1 39.64 338 ALA A N 1
ATOM 2556 C CA . ALA A 1 338 ? 16.845 42.426 30.4 1 39.64 338 ALA A CA 1
ATOM 2557 C C . ALA A 1 338 ? 18.309 42.65 30.033 1 39.64 338 ALA A C 1
ATOM 2559 O O . ALA A 1 338 ? 19.162 41.805 30.313 1 39.64 338 ALA A O 1
ATOM 2560 N N . GLY A 1 339 ? 18.548 43.07 28.83 1 31.21 339 GLY A N 1
ATOM 2561 C CA . GLY A 1 339 ? 19.756 43.877 28.892 1 31.21 339 GLY A CA 1
ATOM 2562 C C . GLY A 1 339 ? 19.783 44.82 30.08 1 31.21 339 GLY A C 1
ATOM 2563 O O . GLY A 1 339 ? 18.733 45.21 30.594 1 31.21 339 GLY A O 1
ATOM 2564 N N . MET B 1 1 ? -8.411 -15.467 14.836 1 51 1 MET B N 1
ATOM 2565 C CA . MET B 1 1 ? -8.404 -14.589 13.669 1 51 1 MET B CA 1
ATOM 2566 C C . MET B 1 1 ? -9.383 -13.435 13.851 1 51 1 MET B C 1
ATOM 2568 O O . MET B 1 1 ? -10.499 -13.631 14.336 1 51 1 MET B O 1
ATOM 2572 N N . PRO B 1 2 ? -8.908 -12.184 13.769 1 58.18 2 PRO B N 1
ATOM 2573 C CA . PRO B 1 2 ? -9.878 -11.114 14.012 1 58.18 2 PRO B CA 1
ATOM 2574 C C . PRO B 1 2 ? -11.152 -11.274 13.186 1 58.18 2 PRO B C 1
ATOM 2576 O O . PRO B 1 2 ? -11.133 -11.914 12.132 1 58.18 2 PRO B O 1
ATOM 2579 N N . MET B 1 3 ? -12.329 -10.966 13.705 1 68.96 3 MET B N 1
ATOM 2580 C CA . MET B 1 3 ? -13.631 -11.007 13.047 1 68.96 3 MET B CA 1
ATOM 2581 C C . MET B 1 3 ? -13.594 -10.256 11.72 1 68.96 3 MET B C 1
ATOM 2583 O O . MET B 1 3 ? -13.006 -9.177 11.629 1 68.96 3 MET B O 1
ATOM 2587 N N . PRO B 1 4 ? -14.023 -10.982 10.612 1 77.57 4 PRO B N 1
ATOM 2588 C CA . PRO B 1 4 ? -14.073 -10.289 9.322 1 77.57 4 PRO B CA 1
ATOM 2589 C C . PRO B 1 4 ? -14.88 -8.993 9.38 1 77.57 4 PRO B C 1
ATOM 2591 O O . PRO B 1 4 ? -15.722 -8.825 10.265 1 77.57 4 PRO B O 1
ATOM 2594 N N . ALA B 1 5 ? -14.562 -8.039 8.513 1 80.11 5 ALA B N 1
ATOM 2595 C CA . ALA B 1 5 ? -15.369 -6.834 8.343 1 80.11 5 ALA B CA 1
ATOM 2596 C C . ALA B 1 5 ? -16.79 -7.182 7.911 1 80.11 5 ALA B C 1
ATOM 2598 O O . ALA B 1 5 ? -17.015 -8.203 7.257 1 80.11 5 ALA B O 1
ATOM 2599 N N . PRO B 1 6 ? -17.716 -6.336 8.382 1 79.99 6 PRO B N 1
ATOM 2600 C CA . PRO B 1 6 ? -19.038 -6.507 7.775 1 79.99 6 PRO B CA 1
ATOM 2601 C C . PRO B 1 6 ? -19.018 -6.33 6.258 1 79.99 6 PRO B C 1
ATOM 2603 O O . PRO B 1 6 ? -18.12 -5.677 5.721 1 79.99 6 PRO B O 1
ATOM 2606 N N . PRO B 1 7 ? -19.985 -6.991 5.516 1 84.55 7 PRO B N 1
ATOM 2607 C CA . PRO B 1 7 ? -20.026 -6.837 4.059 1 84.55 7 PRO B CA 1
ATOM 2608 C C . PRO B 1 7 ? -20.09 -5.375 3.622 1 84.55 7 PRO B C 1
ATOM 2610 O O . PRO B 1 7 ? -20.844 -4.587 4.199 1 84.55 7 PRO B O 1
ATOM 2613 N N . LEU B 1 8 ? -19.344 -5.029 2.712 1 88.01 8 LEU B N 1
ATOM 2614 C CA . LEU B 1 8 ? -19.258 -3.652 2.239 1 88.01 8 LEU B CA 1
ATOM 2615 C C . LEU B 1 8 ? -20.18 -3.429 1.045 1 88.01 8 LEU B C 1
ATOM 2617 O O . LEU B 1 8 ? -20.516 -2.288 0.719 1 88.01 8 LEU B O 1
ATOM 2621 N N . LEU B 1 9 ? -20.413 -4.438 0.253 1 84 9 LEU B N 1
ATOM 2622 C CA . LEU B 1 9 ? -21.336 -4.354 -0.873 1 84 9 LEU B CA 1
ATOM 2623 C C . LEU B 1 9 ? -22.687 -4.964 -0.515 1 84 9 LEU B C 1
ATOM 2625 O O . LEU B 1 9 ? -22.751 -5.963 0.204 1 84 9 LEU B O 1
ATOM 2629 N N . PRO B 1 10 ? -23.764 -4.167 -0.799 1 70.43 10 PRO B N 1
ATOM 2630 C CA . PRO B 1 10 ? -25.06 -4.816 -0.586 1 70.43 10 PRO B CA 1
ATOM 2631 C C . PRO B 1 10 ? -25.18 -6.148 -1.323 1 70.43 10 PRO B C 1
ATOM 2633 O O . PRO B 1 10 ? -24.504 -6.362 -2.333 1 70.43 10 PRO B O 1
ATOM 2636 N N . ASP B 1 11 ? -25.856 -7.245 -0.811 1 53.35 11 ASP B N 1
ATOM 2637 C CA . ASP B 1 11 ? -26.026 -8.57 -1.4 1 53.35 11 ASP B CA 1
ATOM 2638 C C . ASP B 1 11 ? -26.319 -8.473 -2.896 1 53.35 11 ASP B C 1
ATOM 2640 O O . ASP B 1 11 ? -25.73 -9.201 -3.697 1 53.35 11 ASP B O 1
ATOM 2644 N N . GLU B 1 12 ? -27.296 -7.76 -3.331 1 49.8 12 GLU B N 1
ATOM 2645 C CA . GLU B 1 12 ? -27.714 -7.617 -4.723 1 49.8 12 GLU B CA 1
ATOM 2646 C C . GLU B 1 12 ? -26.743 -6.735 -5.502 1 49.8 12 GLU B C 1
ATOM 2648 O O . GLU B 1 12 ? -26.6 -6.884 -6.718 1 49.8 12 GLU B O 1
ATOM 2653 N N . ALA B 1 13 ? -26.154 -5.798 -4.94 1 44.08 13 ALA B N 1
ATOM 2654 C CA . ALA B 1 13 ? -25.385 -4.724 -5.564 1 44.08 13 ALA B CA 1
ATOM 2655 C C . ALA B 1 13 ? -23.97 -5.186 -5.9 1 44.08 13 ALA B C 1
ATOM 2657 O O . ALA B 1 13 ? -23.222 -4.475 -6.575 1 44.08 13 ALA B O 1
ATOM 2658 N N . ALA B 1 14 ? -23.482 -6.341 -5.196 1 44.07 14 ALA B N 1
ATOM 2659 C CA . ALA B 1 14 ? -22.19 -6.866 -5.631 1 44.07 14 ALA B CA 1
ATOM 2660 C C . ALA B 1 14 ? -22.158 -7.061 -7.144 1 44.07 14 ALA B C 1
ATOM 2662 O O . ALA B 1 14 ? -21.142 -6.792 -7.789 1 44.07 14 ALA B O 1
ATOM 2663 N N . GLU B 1 15 ? -23.276 -7.431 -7.612 1 46.11 15 GLU B N 1
ATOM 2664 C CA . GLU B 1 15 ? -23.377 -7.639 -9.054 1 46.11 15 GLU B CA 1
ATOM 2665 C C . GLU B 1 15 ? -23.317 -6.314 -9.808 1 46.11 15 GLU B C 1
ATOM 2667 O O . GLU B 1 15 ? -22.72 -6.232 -10.883 1 46.11 15 GLU B O 1
ATOM 2672 N N . GLU B 1 16 ? -23.924 -5.298 -9.171 1 46.08 16 GLU B N 1
ATOM 2673 C CA . GLU B 1 16 ? -24.025 -4.018 -9.865 1 46.08 16 GLU B CA 1
ATOM 2674 C C . GLU B 1 16 ? -22.744 -3.204 -9.713 1 46.08 16 GLU B C 1
ATOM 2676 O O . GLU B 1 16 ? -22.361 -2.463 -10.621 1 46.08 16 GLU B O 1
ATOM 2681 N N . ALA B 1 17 ? -22.29 -3.13 -8.514 1 46.25 17 ALA B N 1
ATOM 2682 C CA . ALA B 1 17 ? -21.058 -2.38 -8.285 1 46.25 17 ALA B CA 1
ATOM 2683 C C . ALA B 1 17 ? -19.956 -2.83 -9.24 1 46.25 17 ALA B C 1
ATOM 2685 O O . ALA B 1 17 ? -18.966 -2.12 -9.434 1 46.25 17 ALA B O 1
ATOM 2686 N N . VAL B 1 18 ? -20.051 -4.176 -9.719 1 47.73 18 VAL B N 1
ATOM 2687 C CA . VAL B 1 18 ? -19.126 -4.78 -10.673 1 47.73 18 VAL B CA 1
ATOM 2688 C C . VAL B 1 18 ? -19.43 -4.271 -12.08 1 47.73 18 VAL B C 1
ATOM 2690 O O . VAL B 1 18 ? -18.672 -4.531 -13.018 1 47.73 18 VAL B O 1
ATOM 2693 N N . ALA B 1 19 ? -20.754 -3.904 -12.115 1 50.32 19 ALA B N 1
ATOM 2694 C CA . ALA B 1 19 ? -20.994 -3.632 -13.53 1 50.32 19 ALA B CA 1
ATOM 2695 C C . ALA B 1 19 ? -20.018 -2.586 -14.061 1 50.32 19 ALA B C 1
ATOM 2697 O O . ALA B 1 19 ? -19.116 -2.148 -13.343 1 50.32 19 ALA B O 1
ATOM 2698 N N . ASN B 1 20 ? -20.45 -1.314 -14.774 1 63.55 20 ASN B N 1
ATOM 2699 C CA . ASN B 1 20 ? -19.818 -0.412 -15.731 1 63.55 20 ASN B CA 1
ATOM 2700 C C . ASN B 1 20 ? -19.258 0.831 -15.044 1 63.55 20 ASN B C 1
ATOM 2702 O O . ASN B 1 20 ? -19.841 1.327 -14.078 1 63.55 20 ASN B O 1
ATOM 2706 N N . GLY B 1 21 ? -17.831 0.888 -14.767 1 77.29 21 GLY B N 1
ATOM 2707 C CA . GLY B 1 21 ? -17.134 2.102 -14.372 1 77.29 21 GLY B CA 1
ATOM 2708 C C . GLY B 1 21 ? -16.122 1.876 -13.264 1 77.29 21 GLY B C 1
ATOM 2709 O O . GLY B 1 21 ? -15.768 0.734 -12.963 1 77.29 21 GLY B O 1
ATOM 2710 N N . PRO B 1 22 ? -15.709 2.924 -12.596 1 88.24 22 PRO B N 1
ATOM 2711 C CA . PRO B 1 22 ? -14.697 2.846 -11.54 1 88.24 22 PRO B CA 1
ATOM 2712 C C . PRO B 1 22 ? -15.205 2.135 -10.288 1 88.24 22 PRO B C 1
ATOM 2714 O O . PRO B 1 22 ? -16.357 2.328 -9.889 1 88.24 22 PRO B O 1
ATOM 2717 N N . PHE B 1 23 ? -14.55 1.085 -9.76 1 93.27 23 PHE B N 1
ATOM 2718 C CA . PHE B 1 23 ? -14.862 0.324 -8.556 1 93.27 23 PHE B CA 1
ATOM 2719 C C . PHE B 1 23 ? -14.603 1.158 -7.307 1 93.27 23 PHE B C 1
ATOM 2721 O O . PHE B 1 23 ? -13.599 1.87 -7.227 1 93.27 23 PHE B O 1
ATOM 2728 N N . PRO B 1 24 ? -15.536 1.213 -6.368 1 92.52 24 PRO B N 1
ATOM 2729 C CA . PRO B 1 24 ? -15.339 1.98 -5.136 1 92.52 24 PRO B CA 1
ATOM 2730 C C . PRO B 1 24 ? -14.341 1.322 -4.185 1 92.52 24 PRO B C 1
ATOM 2732 O O . PRO B 1 24 ? -14.702 0.951 -3.065 1 92.52 24 PRO B O 1
ATOM 2735 N N . ALA B 1 25 ? -13.116 1.302 -4.514 1 95.88 25 ALA B N 1
ATOM 2736 C CA . ALA B 1 25 ? -12.082 0.515 -3.847 1 95.88 25 ALA B CA 1
ATOM 2737 C C . ALA B 1 25 ? -11.72 1.12 -2.494 1 95.88 25 ALA B C 1
ATOM 2739 O O . ALA B 1 25 ? -11.199 0.428 -1.616 1 95.88 25 ALA B O 1
ATOM 2740 N N . ALA B 1 26 ? -12.04 2.442 -2.317 1 94.71 26 ALA B N 1
ATOM 2741 C CA . ALA B 1 26 ? -11.638 3.143 -1.1 1 94.71 26 ALA B CA 1
ATOM 2742 C C . ALA B 1 26 ? -12.234 2.479 0.138 1 94.71 26 ALA B C 1
ATOM 2744 O O . ALA B 1 26 ? -11.572 2.374 1.173 1 94.71 26 ALA B O 1
ATOM 2745 N N . ARG B 1 27 ? -13.444 2.047 0.06 1 93.8 27 ARG B N 1
ATOM 2746 C CA . ARG B 1 27 ? -14.114 1.43 1.2 1 93.8 27 ARG B CA 1
ATOM 2747 C C . ARG B 1 27 ? -13.45 0.11 1.578 1 93.8 27 ARG B C 1
ATOM 2749 O O . ARG B 1 27 ? -13.403 -0.253 2.755 1 93.8 27 ARG B O 1
ATOM 2756 N N . PHE B 1 28 ? -12.984 -0.626 0.606 1 96.38 28 PHE B N 1
ATOM 2757 C CA . PHE B 1 28 ? -12.285 -1.885 0.834 1 96.38 28 PHE B CA 1
ATOM 2758 C C . PHE B 1 28 ? -10.904 -1.638 1.429 1 96.38 28 PHE B C 1
ATOM 2760 O O . PHE B 1 28 ? -10.497 -2.318 2.373 1 96.38 28 PHE B O 1
ATOM 2767 N N . ILE B 1 29 ? -10.217 -0.637 0.877 1 96.98 29 ILE B N 1
ATOM 2768 C CA . ILE B 1 29 ? -8.887 -0.278 1.356 1 96.98 29 ILE B CA 1
ATOM 2769 C C . ILE B 1 29 ? -8.958 0.112 2.831 1 96.98 29 ILE B C 1
ATOM 2771 O O . ILE B 1 29 ? -8.084 -0.257 3.619 1 96.98 29 ILE B O 1
ATOM 2775 N N . LYS B 1 30 ? -10.01 0.806 3.221 1 94.08 30 LYS B N 1
ATOM 2776 C CA . LYS B 1 30 ? -10.196 1.227 4.607 1 94.08 30 LYS B CA 1
ATOM 2777 C C . LYS B 1 30 ? -10.236 0.024 5.546 1 94.08 30 LYS B C 1
ATOM 2779 O O . LYS B 1 30 ? -9.793 0.112 6.694 1 94.08 30 LYS B O 1
ATOM 2784 N N . GLU B 1 31 ? -10.735 -1.071 5.085 1 94.96 31 GLU B N 1
ATOM 2785 C CA . GLU B 1 31 ? -10.853 -2.261 5.923 1 94.96 31 GLU B CA 1
ATOM 2786 C C . GLU B 1 31 ? -9.539 -3.036 5.97 1 94.96 31 GLU B C 1
ATOM 2788 O O . GLU B 1 31 ? -9.085 -3.434 7.044 1 94.96 31 GLU B O 1
ATOM 2793 N N . ILE B 1 32 ? -8.879 -3.165 4.882 1 95.38 32 ILE B N 1
ATOM 2794 C CA . ILE B 1 32 ? -7.731 -4.065 4.841 1 95.38 32 ILE B CA 1
ATOM 2795 C C . ILE B 1 32 ? -6.458 -3.293 5.182 1 95.38 32 ILE B C 1
ATOM 2797 O O . ILE B 1 32 ? -5.419 -3.892 5.466 1 95.38 32 ILE B O 1
ATOM 2801 N N . GLY B 1 33 ? -6.537 -2 5.123 1 91.64 33 GLY B N 1
ATOM 2802 C CA . GLY B 1 33 ? -5.345 -1.18 5.275 1 91.64 33 GLY B CA 1
ATOM 2803 C C . GLY B 1 33 ? -5.295 -0.442 6.6 1 91.64 33 GLY B C 1
ATOM 2804 O O . GLY B 1 33 ? -4.518 0.502 6.761 1 91.64 33 GLY B O 1
ATOM 2805 N N . ARG B 1 34 ? -6.288 -0.74 7.6 1 81.86 34 ARG B N 1
ATOM 2806 C CA . ARG B 1 34 ? -6.352 -0.048 8.884 1 81.86 34 ARG B CA 1
ATOM 2807 C C . ARG B 1 34 ? -5.201 -0.469 9.791 1 81.86 34 ARG B C 1
ATOM 2809 O O . ARG B 1 34 ? -5.369 -0.575 11.008 1 81.86 34 ARG B O 1
ATOM 2816 N N . GLY B 1 35 ? -4.03 -0.593 9.288 1 70.07 35 GLY B N 1
ATOM 2817 C CA . GLY B 1 35 ? -2.839 -0.851 10.08 1 70.07 35 GLY B CA 1
ATOM 2818 C C . GLY B 1 35 ? -2.767 -2.272 10.606 1 70.07 35 GLY B C 1
ATOM 2819 O O . GLY B 1 35 ? -3.673 -3.074 10.367 1 70.07 35 GLY B O 1
ATOM 2820 N N . ALA B 1 36 ? -1.725 -2.521 11.408 1 65.1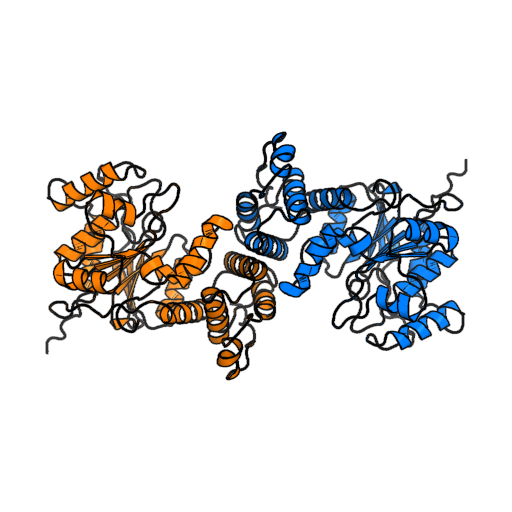6 36 ALA B N 1
ATOM 2821 C CA . ALA B 1 36 ? -1.391 -3.871 11.855 1 65.16 36 ALA B CA 1
ATOM 2822 C C . ALA B 1 36 ? -2.451 -4.409 12.812 1 65.16 36 ALA B C 1
ATOM 2824 O O . ALA B 1 36 ? -2.781 -5.597 12.778 1 65.16 36 ALA B O 1
ATOM 2825 N N . ASP B 1 37 ? -3.081 -3.43 13.494 1 70.95 37 ASP B N 1
ATOM 2826 C CA . ASP B 1 37 ? -4.01 -3.878 14.526 1 70.95 37 ASP B CA 1
ATOM 2827 C C . ASP B 1 37 ? -5.458 -3.641 14.102 1 70.95 37 ASP B C 1
ATOM 2829 O O . ASP B 1 37 ? -6.389 -4.054 14.797 1 70.95 37 ASP B O 1
ATOM 2833 N N . GLY B 1 38 ? -5.568 -3.096 13.014 1 80.8 38 GLY B N 1
ATOM 2834 C CA . GLY B 1 38 ? -6.919 -2.67 12.686 1 80.8 38 GLY B CA 1
ATOM 2835 C C . GLY B 1 38 ? -7.447 -3.293 11.408 1 80.8 38 GLY B C 1
ATOM 2836 O O . GLY B 1 38 ? -8.654 -3.278 11.156 1 80.8 38 GLY B O 1
ATOM 2837 N N . ALA B 1 39 ? -6.51 -3.864 10.69 1 87.6 39 ALA B N 1
ATOM 2838 C CA . ALA B 1 39 ? -6.926 -4.423 9.406 1 87.6 39 ALA B CA 1
ATOM 2839 C C . ALA B 1 39 ? -7.912 -5.571 9.602 1 87.6 39 ALA B C 1
ATOM 2841 O O . ALA B 1 39 ? -7.752 -6.387 10.513 1 87.6 39 ALA B O 1
ATOM 2842 N N . ARG B 1 40 ? -8.892 -5.617 8.873 1 92.5 40 ARG B N 1
ATOM 2843 C CA . ARG B 1 40 ? -9.914 -6.657 8.925 1 92.5 40 ARG B CA 1
ATOM 2844 C C . ARG B 1 40 ? -9.966 -7.439 7.616 1 92.5 40 ARG B C 1
ATOM 2846 O O . ARG B 1 40 ? -9.664 -6.897 6.551 1 92.5 40 ARG B O 1
ATOM 2853 N N . ALA B 1 41 ? -10.397 -8.681 7.785 1 95.17 41 ALA B N 1
ATOM 2854 C CA . ALA B 1 41 ? -10.565 -9.526 6.606 1 95.17 41 ALA B CA 1
ATOM 2855 C C . ALA B 1 41 ? -11.879 -9.22 5.894 1 95.17 41 ALA B C 1
ATOM 2857 O O . ALA B 1 41 ? -12.885 -8.916 6.539 1 95.17 41 ALA B O 1
ATOM 2858 N N . LEU B 1 42 ? -11.854 -9.311 4.626 1 96.61 42 LEU B N 1
ATOM 2859 C CA . LEU B 1 42 ? -13.084 -9.216 3.849 1 96.61 42 LEU B CA 1
ATOM 2860 C C . LEU B 1 42 ? -13.818 -10.553 3.826 1 96.61 42 LEU B C 1
ATOM 2862 O O . LEU B 1 42 ? -13.188 -11.613 3.871 1 96.61 42 LEU B O 1
ATOM 2866 N N . VAL B 1 43 ? -15.122 -10.514 3.77 1 96.09 43 VAL B N 1
ATOM 2867 C CA . VAL B 1 43 ? -15.88 -11.729 3.491 1 96.09 43 VAL B CA 1
ATOM 2868 C C . VAL B 1 43 ? -15.66 -12.154 2.041 1 96.09 43 VAL B C 1
ATOM 2870 O O . VAL B 1 43 ? -15.202 -11.359 1.217 1 96.09 43 VAL B O 1
ATOM 2873 N N . LYS B 1 44 ? -16.013 -13.366 1.739 1 95.8 44 LYS B N 1
ATOM 2874 C CA . LYS B 1 44 ? -15.734 -13.955 0.433 1 95.8 44 LYS B CA 1
ATOM 2875 C C . LYS B 1 44 ? -16.314 -13.101 -0.691 1 95.8 44 LYS B C 1
ATOM 2877 O O . LYS B 1 44 ? -15.629 -12.813 -1.675 1 95.8 44 LYS B O 1
ATOM 2882 N N . HIS B 1 45 ? -17.541 -12.704 -0.557 1 95.89 45 HIS B N 1
ATOM 2883 C CA . HIS B 1 45 ? -18.23 -11.973 -1.614 1 95.89 45 HIS B CA 1
ATOM 2884 C C . HIS B 1 45 ? -17.542 -10.643 -1.903 1 95.89 45 HIS B C 1
ATOM 2886 O O . HIS B 1 45 ? -17.391 -10.258 -3.065 1 95.89 45 HIS B O 1
ATOM 2892 N N . ASP B 1 46 ? -17.086 -9.937 -0.873 1 96.61 46 ASP B N 1
ATOM 2893 C CA . ASP B 1 46 ? -16.382 -8.668 -1.034 1 96.61 46 ASP B CA 1
ATOM 2894 C C . ASP B 1 46 ? -15.009 -8.878 -1.668 1 96.61 46 ASP B C 1
ATOM 2896 O O . ASP B 1 46 ? -14.603 -8.116 -2.548 1 96.61 46 ASP B O 1
ATOM 2900 N N . ALA B 1 47 ? -14.346 -9.92 -1.2 1 97.55 47 ALA B N 1
ATOM 2901 C CA . ALA B 1 47 ? -13.033 -10.232 -1.758 1 97.55 47 ALA B CA 1
ATOM 2902 C C . ALA B 1 47 ? -13.135 -10.575 -3.241 1 97.55 47 ALA B C 1
ATOM 2904 O O . ALA B 1 47 ? -12.293 -10.158 -4.041 1 97.55 47 ALA B O 1
ATOM 2905 N N . ARG B 1 48 ? -14.17 -11.329 -3.598 1 97.81 48 ARG B N 1
ATOM 2906 C CA . ARG B 1 48 ? -14.404 -11.683 -4.994 1 97.81 48 ARG B CA 1
ATOM 2907 C C . ARG B 1 48 ? -14.643 -10.438 -5.842 1 97.81 48 ARG B C 1
ATOM 2909 O O . ARG B 1 48 ? -14.058 -10.291 -6.917 1 97.81 48 ARG B O 1
ATOM 2916 N N . ALA B 1 49 ? -15.44 -9.541 -5.335 1 97.09 49 ALA B N 1
ATOM 2917 C CA . ALA B 1 49 ? -15.784 -8.327 -6.071 1 97.09 49 ALA B CA 1
ATOM 2918 C C . ALA B 1 49 ? -14.559 -7.438 -6.268 1 97.09 49 ALA B C 1
ATOM 2920 O O . ALA B 1 49 ? -14.328 -6.925 -7.365 1 97.09 49 ALA B O 1
ATOM 2921 N N . LEU B 1 50 ? -13.808 -7.266 -5.223 1 97.64 50 LEU B N 1
ATOM 2922 C CA . LEU B 1 50 ? -12.607 -6.441 -5.289 1 97.64 50 LEU B CA 1
ATOM 2923 C C . LEU B 1 50 ? -11.606 -7.017 -6.286 1 97.64 50 LEU B C 1
ATOM 2925 O O . LEU B 1 50 ? -11.095 -6.296 -7.146 1 97.64 50 LEU B O 1
ATOM 2929 N N . PHE B 1 51 ? -11.405 -8.3 -6.212 1 98.17 51 PHE B N 1
ATOM 2930 C CA . PHE B 1 51 ? -10.406 -8.926 -7.07 1 98.17 51 PHE B CA 1
ATOM 2931 C C . PHE B 1 51 ? -10.868 -8.931 -8.523 1 98.17 51 PHE B C 1
ATOM 2933 O O . PHE B 1 51 ? -10.064 -8.732 -9.436 1 98.17 51 PHE B O 1
ATOM 2940 N N . ALA B 1 52 ? -12.106 -9.189 -8.73 1 97.64 52 ALA B N 1
ATOM 2941 C CA . ALA B 1 52 ? -12.653 -9.092 -10.081 1 97.64 52 ALA B CA 1
ATOM 2942 C C . ALA B 1 52 ? -12.427 -7.701 -10.666 1 97.64 52 ALA B C 1
ATOM 2944 O O . ALA B 1 52 ? -12.029 -7.566 -11.826 1 97.64 52 ALA B O 1
ATOM 2945 N N . ALA B 1 53 ? -12.674 -6.685 -9.871 1 97.6 53 ALA B N 1
ATOM 2946 C CA . ALA B 1 53 ? -12.478 -5.311 -10.324 1 97.6 53 ALA B CA 1
ATOM 2947 C C . ALA B 1 53 ? -11.013 -5.049 -10.662 1 97.6 53 ALA B C 1
ATOM 2949 O O . ALA B 1 53 ? -10.709 -4.336 -11.621 1 97.6 53 ALA B O 1
ATOM 2950 N N . MET B 1 54 ? -10.13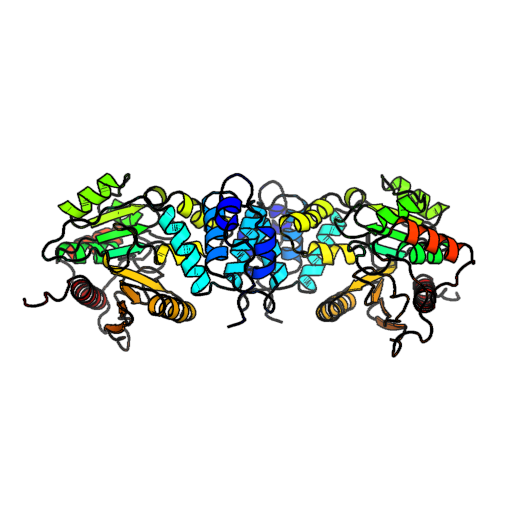1 -5.591 -9.842 1 97.95 54 MET B N 1
ATOM 2951 C CA . MET B 1 54 ? -8.701 -5.468 -10.111 1 97.95 54 MET B CA 1
ATOM 2952 C C . MET B 1 54 ? -8.338 -6.129 -11.437 1 97.95 54 MET B C 1
ATOM 2954 O O . MET B 1 54 ? -7.605 -5.553 -12.242 1 97.95 54 MET B O 1
ATOM 2958 N N . LEU B 1 55 ? -8.84 -7.289 -11.661 1 97.48 55 LEU B N 1
ATOM 2959 C CA . LEU B 1 55 ? -8.581 -8.023 -12.895 1 97.48 55 LEU B CA 1
ATOM 2960 C C . LEU B 1 55 ? -9.127 -7.267 -14.102 1 97.48 55 LEU B C 1
ATOM 2962 O O . LEU B 1 55 ? -8.513 -7.271 -15.171 1 97.48 55 LEU B O 1
ATOM 2966 N N . GLU B 1 56 ? -10.196 -6.57 -13.93 1 95.96 56 GLU B N 1
ATOM 2967 C CA . GLU B 1 56 ? -10.882 -5.871 -15.013 1 95.96 56 GLU B CA 1
ATOM 2968 C C . GLU B 1 56 ? -10.282 -4.487 -15.244 1 95.96 56 GLU B C 1
ATOM 2970 O O . GLU B 1 56 ? -10.72 -3.756 -16.135 1 95.96 56 GLU B O 1
ATOM 2975 N N . GLY B 1 57 ? -9.37 -4.103 -14.419 1 95.08 57 GLY B N 1
ATOM 2976 C CA . GLY B 1 57 ? -8.753 -2.794 -14.567 1 95.08 57 GLY B CA 1
ATOM 2977 C C . GLY B 1 57 ? -9.655 -1.656 -14.13 1 95.08 57 GLY B C 1
ATOM 2978 O O . GLY B 1 57 ? -9.543 -0.538 -14.636 1 95.08 57 GLY B O 1
ATOM 2979 N N . ARG B 1 58 ? -10.564 -1.888 -13.228 1 96.38 58 ARG B N 1
ATOM 2980 C CA . ARG B 1 58 ? -11.536 -0.887 -12.802 1 96.38 58 ARG B CA 1
ATOM 2981 C C . ARG B 1 58 ? -11.098 -0.215 -11.505 1 96.38 58 ARG B C 1
ATOM 2983 O O . ARG B 1 58 ? -11.884 0.489 -10.868 1 96.38 58 ARG B O 1
ATOM 2990 N N . VAL B 1 59 ? -9.938 -0.516 -10.981 1 97.31 59 VAL B N 1
ATOM 2991 C CA . VAL B 1 59 ? -9.348 0.091 -9.793 1 97.31 59 VAL B CA 1
ATOM 2992 C C . VAL B 1 59 ? -8.232 1.049 -10.202 1 97.31 59 VAL B C 1
ATOM 2994 O O . VAL B 1 59 ? -7.355 0.691 -10.991 1 97.31 59 VAL B O 1
ATOM 2997 N N . ALA B 1 60 ? -8.294 2.28 -9.693 1 96.48 60 ALA B N 1
ATOM 2998 C CA . ALA B 1 60 ? -7.264 3.263 -10.019 1 96.48 60 ALA B CA 1
ATOM 2999 C C . ALA B 1 60 ? -5.885 2.778 -9.582 1 96.48 60 ALA B C 1
ATOM 3001 O O . ALA B 1 60 ? -5.754 2.099 -8.561 1 96.48 60 ALA B O 1
ATOM 3002 N N . ASP B 1 61 ? -4.856 3.162 -10.302 1 96.98 61 ASP B N 1
ATOM 3003 C CA . ASP B 1 61 ? -3.508 2.649 -10.079 1 96.98 61 ASP B CA 1
ATOM 3004 C C . ASP B 1 61 ? -3.053 2.908 -8.645 1 96.98 61 ASP B C 1
ATOM 3006 O O . ASP B 1 61 ? -2.457 2.035 -8.01 1 96.98 61 ASP B O 1
ATOM 3010 N N . VAL B 1 62 ? -3.36 4.116 -8.125 1 98.01 62 VAL B N 1
ATOM 3011 C CA . VAL B 1 62 ? -2.949 4.436 -6.762 1 98.01 62 VAL B CA 1
ATOM 3012 C C . VAL B 1 62 ? -3.667 3.517 -5.777 1 98.01 62 VAL B C 1
ATOM 3014 O O . VAL B 1 62 ? -3.07 3.056 -4.801 1 98.01 62 VAL B O 1
ATOM 3017 N N . GLN B 1 63 ? -4.904 3.249 -6.025 1 98.4 63 GLN B N 1
ATOM 3018 C CA . GLN B 1 63 ? -5.666 2.332 -5.184 1 98.4 63 GLN B CA 1
ATOM 3019 C C . GLN B 1 63 ? -5.145 0.904 -5.314 1 98.4 63 GLN B C 1
ATOM 3021 O O . GLN B 1 63 ? -5.048 0.179 -4.321 1 98.4 63 GLN B O 1
ATOM 3026 N N . LEU B 1 64 ? -4.849 0.523 -6.529 1 98.46 64 LEU B N 1
ATOM 3027 C CA . LEU B 1 64 ? -4.307 -0.811 -6.765 1 98.46 64 LEU B CA 1
ATOM 3028 C C . LEU B 1 64 ? -3.021 -1.023 -5.973 1 98.46 64 LEU B C 1
ATOM 3030 O O . LEU B 1 64 ? -2.871 -2.034 -5.284 1 98.46 64 LEU B O 1
ATOM 3034 N N . GLY B 1 65 ? -2.099 -0.052 -6.059 1 98.27 65 GLY B N 1
ATOM 3035 C CA . GLY B 1 65 ? -0.878 -0.136 -5.274 1 98.27 65 GLY B CA 1
ATOM 3036 C C . GLY B 1 65 ? -1.134 -0.291 -3.787 1 98.27 65 GLY B C 1
ATOM 3037 O O . GLY B 1 65 ? -0.483 -1.099 -3.12 1 98.27 65 GLY B O 1
ATOM 3038 N N . ALA B 1 66 ? -2.086 0.455 -3.306 1 98.18 66 ALA B N 1
ATOM 3039 C CA . ALA B 1 66 ? -2.439 0.4 -1.889 1 98.18 66 ALA B CA 1
ATOM 3040 C C . ALA B 1 66 ? -2.977 -0.977 -1.511 1 98.18 66 ALA B C 1
ATOM 3042 O O . ALA B 1 66 ? -2.61 -1.53 -0.471 1 98.18 66 ALA B O 1
ATOM 3043 N N . ILE B 1 67 ? -3.828 -1.508 -2.322 1 98.24 67 ILE B N 1
ATOM 3044 C CA . ILE B 1 67 ? -4.443 -2.805 -2.06 1 98.24 67 ILE B CA 1
ATOM 3045 C C . ILE B 1 67 ? -3.372 -3.893 -2.061 1 98.24 67 ILE B C 1
ATOM 3047 O O . ILE B 1 67 ? -3.335 -4.737 -1.162 1 98.24 67 ILE B O 1
ATOM 3051 N N . LEU B 1 68 ? -2.503 -3.863 -3.091 1 97.71 68 LEU B N 1
ATOM 3052 C CA . LEU B 1 68 ? -1.441 -4.859 -3.187 1 97.71 68 LEU B CA 1
ATOM 3053 C C . LEU B 1 68 ? -0.565 -4.842 -1.939 1 97.71 68 LEU B C 1
ATOM 3055 O O . LEU B 1 68 ? -0.26 -5.895 -1.375 1 97.71 68 LEU B O 1
ATOM 3059 N N . MET B 1 69 ? -0.246 -3.68 -1.458 1 96.14 69 MET B N 1
ATOM 3060 C CA . MET B 1 69 ? 0.631 -3.547 -0.298 1 96.14 69 MET B CA 1
ATOM 3061 C C . MET B 1 69 ? -0.092 -3.955 0.98 1 96.14 69 MET B C 1
ATOM 3063 O O . MET B 1 69 ? 0.488 -4.619 1.842 1 96.14 69 MET B O 1
ATOM 3067 N N . ALA B 1 70 ? -1.355 -3.553 1.108 1 95.89 70 ALA B N 1
ATOM 3068 C CA . ALA B 1 70 ? -2.134 -3.927 2.286 1 95.89 70 ALA B CA 1
ATOM 3069 C C . ALA B 1 70 ? -2.194 -5.444 2.445 1 95.89 70 ALA B C 1
ATOM 3071 O O . ALA B 1 70 ? -1.967 -5.969 3.537 1 95.89 70 ALA B O 1
ATOM 3072 N N . TYR B 1 71 ? -2.422 -6.117 1.381 1 94.86 71 TYR B N 1
ATOM 3073 C CA . TYR B 1 71 ? -2.537 -7.57 1.433 1 94.86 71 TYR B CA 1
ATOM 3074 C C . TYR B 1 71 ? -1.174 -8.217 1.65 1 94.86 71 TYR B C 1
ATOM 3076 O O . TYR B 1 71 ? -1.074 -9.27 2.284 1 94.86 71 TYR B O 1
ATOM 3084 N N . ARG B 1 72 ? -0.164 -7.645 1.065 1 92.69 72 ARG B N 1
ATOM 3085 C CA . ARG B 1 72 ? 1.175 -8.172 1.308 1 92.69 72 ARG B CA 1
ATOM 3086 C C . ARG B 1 72 ? 1.504 -8.165 2.797 1 92.69 72 ARG B C 1
ATOM 3088 O O . ARG B 1 72 ? 2.109 -9.11 3.309 1 92.69 72 ARG B O 1
ATOM 3095 N N . ILE B 1 73 ? 1.129 -7.159 3.484 1 91.4 73 ILE B N 1
ATOM 3096 C CA . ILE B 1 73 ? 1.48 -6.988 4.889 1 91.4 73 ILE B CA 1
ATOM 3097 C C . ILE B 1 73 ? 0.501 -7.77 5.764 1 91.4 73 ILE B C 1
ATOM 3099 O O . ILE B 1 73 ? 0.913 -8.493 6.673 1 91.4 73 ILE B O 1
ATOM 3103 N N . LYS B 1 74 ? -0.763 -7.671 5.473 1 89.22 74 LYS B N 1
ATOM 3104 C CA . LYS B 1 74 ? -1.788 -8.31 6.294 1 89.22 74 LYS B CA 1
ATOM 3105 C C . LYS B 1 74 ? -1.853 -9.81 6.024 1 89.22 74 LYS B C 1
ATOM 3107 O O . LYS B 1 74 ? -2.225 -10.589 6.905 1 89.22 74 LYS B O 1
ATOM 3112 N N . GLY B 1 75 ? -1.618 -10.15 4.712 1 90.58 75 GLY B N 1
ATOM 3113 C CA . GLY B 1 75 ? -1.873 -11.511 4.267 1 90.58 75 GLY B CA 1
ATOM 3114 C C . GLY B 1 75 ? -3.317 -11.748 3.868 1 90.58 75 GLY B C 1
ATOM 3115 O O . GLY B 1 75 ? -4.183 -10.908 4.123 1 90.58 75 GLY B O 1
ATOM 3116 N N . GLU B 1 76 ? -3.593 -12.913 3.279 1 93.69 76 GLU B N 1
ATOM 3117 C CA . GLU B 1 76 ? -4.939 -13.287 2.856 1 93.69 76 GLU B CA 1
ATOM 3118 C C . GLU B 1 76 ? -5.52 -14.372 3.758 1 93.69 76 GLU B C 1
ATOM 3120 O O . GLU B 1 76 ? -4.809 -15.291 4.169 1 93.69 76 GLU B O 1
ATOM 3125 N N . THR B 1 77 ? -6.767 -14.279 4.156 1 93.86 77 THR B N 1
ATOM 3126 C CA . THR B 1 77 ? -7.469 -15.363 4.834 1 93.86 77 THR B CA 1
ATOM 3127 C C . THR B 1 77 ? -7.967 -16.397 3.828 1 93.86 77 THR B C 1
ATOM 3129 O O . THR B 1 77 ? -8.054 -16.114 2.631 1 93.86 77 THR B O 1
ATOM 3132 N N . PRO B 1 78 ? -8.366 -17.604 4.301 1 94.92 78 PRO B N 1
ATOM 3133 C CA . PRO B 1 78 ? -8.935 -18.618 3.41 1 94.92 78 PRO B CA 1
ATOM 3134 C C . PRO B 1 78 ? -10.172 -18.122 2.665 1 94.92 78 PRO B C 1
ATOM 3136 O O . PRO B 1 78 ? -10.341 -18.412 1.478 1 94.92 78 PRO B O 1
ATOM 3139 N N . GLU B 1 79 ? -11.016 -17.333 3.341 1 94.98 79 GLU B N 1
ATOM 3140 C CA . GLU B 1 79 ? -12.226 -16.803 2.719 1 94.98 79 GLU B CA 1
ATOM 3141 C C . GLU B 1 79 ? -11.888 -15.798 1.622 1 94.98 79 GLU B C 1
ATOM 3143 O O . GLU B 1 79 ? -12.529 -15.781 0.569 1 94.98 79 GLU B O 1
ATOM 3148 N N . GLU B 1 80 ? -10.926 -14.959 1.883 1 96.62 80 GLU B N 1
ATOM 3149 C CA . GLU B 1 80 ? -10.479 -13.999 0.878 1 96.62 80 GLU B CA 1
ATOM 3150 C C . GLU B 1 80 ? -9.876 -14.708 -0.332 1 96.62 80 GLU B C 1
ATOM 3152 O O . GLU B 1 80 ? -10.183 -14.366 -1.476 1 96.62 80 GLU B O 1
ATOM 3157 N N . LEU B 1 81 ? -9.083 -15.745 -0.071 1 96.88 81 LEU B N 1
ATOM 3158 C CA . LEU B 1 81 ? -8.49 -16.517 -1.157 1 96.88 81 LEU B CA 1
ATOM 3159 C C . LEU B 1 81 ? -9.569 -17.191 -1.997 1 96.88 81 LEU B C 1
ATOM 3161 O O . LEU B 1 81 ? -9.453 -17.264 -3.223 1 96.88 81 LEU B O 1
ATOM 3165 N N . ASP B 1 82 ? -10.565 -17.685 -1.326 1 96.75 82 ASP B N 1
ATOM 3166 C CA . ASP B 1 82 ? -11.674 -18.327 -2.025 1 96.75 82 ASP B CA 1
ATOM 3167 C C . ASP B 1 82 ? -12.333 -17.365 -3.011 1 96.75 82 ASP B C 1
ATOM 3169 O O . ASP B 1 82 ? -12.57 -17.718 -4.168 1 96.75 82 ASP B O 1
ATOM 3173 N N . GLY B 1 83 ? -12.595 -16.166 -2.52 1 97.39 83 GLY B N 1
ATOM 3174 C CA . GLY B 1 83 ? -13.168 -15.148 -3.386 1 97.39 83 GLY B CA 1
ATOM 3175 C C . GLY B 1 83 ? -12.255 -14.757 -4.533 1 97.39 83 GLY B C 1
ATOM 3176 O O . GLY B 1 83 ? -12.705 -14.621 -5.672 1 97.39 83 GLY B O 1
ATOM 3177 N N . MET B 1 84 ? -11.001 -14.597 -4.287 1 98.17 84 MET B N 1
ATOM 3178 C CA . MET B 1 84 ? -10.027 -14.222 -5.307 1 98.17 84 MET B CA 1
ATOM 3179 C C . MET B 1 84 ? -9.91 -15.306 -6.373 1 98.17 84 MET B C 1
ATOM 3181 O O . MET B 1 84 ? -9.852 -15.005 -7.567 1 98.17 84 MET B O 1
ATOM 3185 N N . LEU B 1 85 ? -9.885 -16.528 -5.926 1 97.42 85 LEU B N 1
ATOM 3186 C CA . LEU B 1 85 ? -9.771 -17.65 -6.851 1 97.42 85 LEU B CA 1
ATOM 3187 C C . LEU B 1 85 ? -10.999 -17.738 -7.752 1 97.42 85 LEU B C 1
ATOM 3189 O O . LEU B 1 85 ? -10.873 -17.953 -8.959 1 97.42 85 LEU B O 1
ATOM 3193 N N . GLU B 1 86 ? -12.145 -17.59 -7.162 1 97.16 86 GLU B N 1
ATOM 3194 C CA . GLU B 1 86 ? -13.373 -17.606 -7.95 1 97.16 86 GLU B CA 1
ATOM 3195 C C . GLU B 1 86 ? -13.364 -16.506 -9.008 1 97.16 86 GLU B C 1
ATOM 3197 O O . GLU B 1 86 ? -13.74 -16.741 -10.158 1 97.16 86 GLU B O 1
ATOM 3202 N N . ALA B 1 87 ? -12.961 -15.306 -8.605 1 97.91 87 ALA B N 1
ATOM 3203 C CA . ALA B 1 87 ? -12.867 -14.201 -9.555 1 97.91 87 ALA B CA 1
ATOM 3204 C C . ALA B 1 87 ? -11.897 -14.531 -10.686 1 97.91 87 ALA B C 1
ATOM 3206 O O . ALA B 1 87 ? -12.158 -14.212 -11.849 1 97.91 87 ALA B O 1
ATOM 3207 N N . THR B 1 88 ? -10.84 -15.179 -10.355 1 98.01 88 THR B N 1
ATOM 3208 C CA . THR B 1 88 ? -9.813 -15.516 -11.335 1 98.01 88 THR B CA 1
ATOM 3209 C C . THR B 1 88 ? -10.306 -16.608 -12.28 1 98.01 88 THR B C 1
ATOM 3211 O O . THR B 1 88 ? -10.116 -16.517 -13.495 1 98.01 88 THR B O 1
ATOM 3214 N N . HIS B 1 89 ? -10.949 -17.651 -11.749 1 97.64 89 HIS B N 1
ATOM 3215 C CA . HIS B 1 89 ? -11.492 -18.729 -12.567 1 97.64 89 HIS B CA 1
ATOM 3216 C C . HIS B 1 89 ? -12.496 -18.196 -13.584 1 97.64 89 HIS B C 1
ATOM 3218 O O . HIS B 1 89 ? -12.554 -18.678 -14.717 1 97.64 89 HIS B O 1
ATOM 3224 N N . ALA B 1 90 ? -13.176 -17.159 -13.198 1 96.72 90 ALA B N 1
ATOM 3225 C CA . ALA B 1 90 ? -14.177 -16.567 -14.083 1 96.72 90 ALA B CA 1
ATOM 3226 C C . ALA B 1 90 ? -13.518 -15.895 -15.284 1 96.72 90 ALA B C 1
ATOM 3228 O O . ALA B 1 90 ? -14.178 -15.62 -16.289 1 96.72 90 ALA B O 1
ATOM 3229 N N . ARG B 1 91 ? -12.231 -15.71 -15.189 1 94.93 91 ARG B N 1
ATOM 3230 C CA . ARG B 1 91 ? -11.539 -14.987 -16.251 1 94.93 91 ARG B CA 1
ATOM 3231 C C . ARG B 1 91 ? -10.488 -15.868 -16.919 1 94.93 91 ARG B C 1
ATOM 3233 O O . ARG B 1 91 ? -9.726 -15.4 -17.767 1 94.93 91 ARG B O 1
ATOM 3240 N N . CYS B 1 92 ? -10.401 -17.046 -16.489 1 95.25 92 CYS B N 1
ATOM 3241 C CA . CYS B 1 92 ? -9.513 -18.03 -17.096 1 95.25 92 CYS B CA 1
ATOM 3242 C C . CYS B 1 92 ? -10.136 -18.625 -18.354 1 95.25 92 CYS B C 1
ATOM 3244 O O . CYS B 1 92 ? -11.315 -18.981 -18.358 1 95.25 92 CYS B O 1
ATOM 3246 N N . LEU B 1 93 ? -9.398 -18.686 -19.427 1 93.42 93 LEU B N 1
ATOM 3247 C CA . LEU B 1 93 ? -9.902 -19.294 -20.653 1 93.42 93 LEU B CA 1
ATOM 3248 C C . LEU B 1 93 ? -10.108 -20.794 -20.471 1 93.42 93 LEU B C 1
ATOM 3250 O O . LEU B 1 93 ? -9.321 -21.454 -19.787 1 93.42 93 LEU B O 1
ATOM 3254 N N . PRO B 1 94 ? -11.072 -21.325 -21.042 1 88.31 94 PRO B N 1
ATOM 3255 C CA . PRO B 1 94 ? -11.416 -22.736 -20.857 1 88.31 94 PRO B CA 1
ATOM 3256 C C . PRO B 1 94 ? -10.385 -23.68 -21.472 1 88.31 94 PRO B C 1
ATOM 3258 O O . PRO B 1 94 ? -9.843 -23.396 -22.543 1 88.31 94 PRO B O 1
ATOM 3261 N N . LEU B 1 95 ? -10.047 -24.636 -20.756 1 94.87 95 LEU B N 1
ATOM 3262 C CA . LEU B 1 95 ? -9.302 -25.788 -21.252 1 94.87 95 LEU B CA 1
ATOM 3263 C C . LEU B 1 95 ? -10.046 -27.086 -20.957 1 94.87 95 LEU B C 1
ATOM 3265 O O . LEU B 1 95 ? -9.92 -27.644 -19.865 1 94.87 95 LEU B O 1
ATOM 3269 N N . PRO B 1 96 ? -10.791 -27.578 -21.953 1 90.32 96 PRO B N 1
ATOM 3270 C CA . PRO B 1 96 ? -11.512 -28.827 -21.698 1 90.32 96 PRO B CA 1
ATOM 3271 C C . PRO B 1 96 ? -10.587 -29.968 -21.28 1 90.32 96 PRO B C 1
ATOM 3273 O O . PRO B 1 96 ? -9.455 -30.058 -21.763 1 90.32 96 PRO B O 1
ATOM 3276 N N . ALA B 1 97 ? -11.065 -30.814 -20.426 1 87.98 97 ALA B N 1
ATOM 3277 C CA . ALA B 1 97 ? -10.289 -31.959 -19.954 1 87.98 97 ALA B CA 1
ATOM 3278 C C . ALA B 1 97 ? -9.915 -32.882 -21.11 1 87.98 97 ALA B C 1
ATOM 3280 O O . ALA B 1 97 ? -10.754 -33.198 -21.957 1 87.98 97 ALA B O 1
ATOM 3281 N N . PRO B 1 98 ? -8.692 -33.204 -21.154 1 86.68 98 PRO B N 1
ATOM 3282 C CA . PRO B 1 98 ? -8.307 -34.183 -22.173 1 86.68 98 PRO B CA 1
ATOM 3283 C C . PRO B 1 98 ? -8.828 -35.586 -21.871 1 86.68 98 PRO B C 1
ATOM 3285 O O . PRO B 1 98 ? -9.13 -35.901 -20.717 1 86.68 98 PRO B O 1
ATOM 3288 N N . ASP B 1 99 ? -8.964 -36.313 -22.94 1 82.88 99 ASP B N 1
ATOM 3289 C CA . ASP B 1 99 ? -9.26 -37.73 -22.752 1 82.88 99 ASP B CA 1
ATOM 3290 C C . ASP B 1 99 ? -8.023 -38.492 -22.282 1 82.88 99 ASP B C 1
ATOM 3292 O O . ASP B 1 99 ? -6.932 -38.31 -22.827 1 82.88 99 ASP B O 1
ATOM 3296 N N . ALA B 1 100 ? -8.166 -39.124 -21.138 1 80.03 100 ALA B N 1
ATOM 3297 C CA . ALA B 1 100 ? -7.028 -39.896 -20.645 1 80.03 100 ALA B CA 1
ATOM 3298 C C . ALA B 1 100 ? -7.428 -41.341 -20.36 1 80.03 100 ALA B C 1
ATOM 3300 O O . ALA B 1 100 ? -8.539 -41.604 -19.893 1 80.03 100 ALA B O 1
ATOM 3301 N N . PRO B 1 101 ? -6.581 -42.184 -20.72 1 77.33 101 PRO B N 1
ATOM 3302 C CA . PRO B 1 101 ? -6.853 -43.595 -20.436 1 77.33 101 PRO B CA 1
ATOM 3303 C C . PRO B 1 101 ? -7.172 -43.851 -18.965 1 77.33 101 PRO B C 1
ATOM 3305 O O . PRO B 1 101 ? -6.539 -43.265 -18.082 1 77.33 101 PRO B O 1
ATOM 3308 N N . GLY B 1 102 ? -8.19 -44.711 -18.725 1 79.63 102 GLY B N 1
ATOM 3309 C CA . GLY B 1 102 ? -8.503 -45.193 -17.389 1 79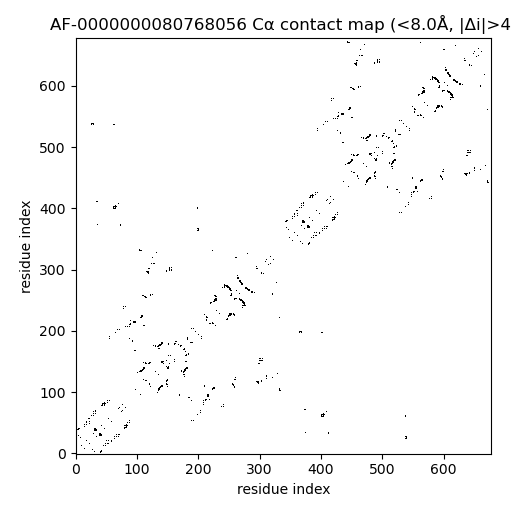.63 102 GLY B CA 1
ATOM 3310 C C . GLY B 1 102 ? -9.005 -44.101 -16.463 1 79.63 102 GLY B C 1
ATOM 3311 O O . GLY B 1 102 ? -9.015 -44.272 -15.242 1 79.63 102 GLY B O 1
ATOM 3312 N N . GLY B 1 103 ? -9.211 -43.009 -17.055 1 86.33 103 GLY B N 1
ATOM 3313 C CA . GLY B 1 103 ? -9.744 -41.943 -16.222 1 86.33 103 GLY B CA 1
ATOM 3314 C C . GLY B 1 103 ? -8.669 -41.173 -15.478 1 86.33 103 GLY B C 1
ATOM 3315 O O . GLY B 1 103 ? -8.948 -40.532 -14.463 1 86.33 103 GLY B O 1
ATOM 3316 N N . THR B 1 104 ? -7.428 -41.304 -15.907 1 93.13 104 THR B N 1
ATOM 3317 C CA . THR B 1 104 ? -6.323 -40.581 -15.286 1 93.13 104 THR B CA 1
ATOM 3318 C C . THR B 1 104 ? -6.573 -39.076 -15.325 1 93.13 104 THR B C 1
ATOM 3320 O O . THR B 1 104 ? -6.901 -38.523 -16.377 1 93.13 104 THR B O 1
ATOM 3323 N N . LEU B 1 105 ? -6.513 -38.448 -14.224 1 95.35 105 LEU B N 1
ATOM 3324 C CA . LEU B 1 105 ? -6.714 -37.007 -14.121 1 95.35 105 LEU B CA 1
ATOM 3325 C C . LEU B 1 105 ? -5.512 -36.25 -14.676 1 95.35 105 LEU B C 1
ATOM 3327 O O . LEU B 1 105 ? -4.366 -36.649 -14.456 1 95.35 105 LEU B O 1
ATOM 3331 N N . PRO B 1 106 ? -5.787 -35.223 -15.408 1 96.81 106 PRO B N 1
ATOM 3332 C CA . PRO B 1 106 ? -4.664 -34.347 -15.75 1 96.81 106 PRO B CA 1
ATOM 3333 C C . PRO B 1 106 ? -4.003 -33.728 -14.521 1 96.81 106 PRO B C 1
ATOM 3335 O O . PRO B 1 106 ? -4.678 -33.444 -13.528 1 96.81 106 PRO B O 1
ATOM 3338 N N . VAL B 1 107 ? -2.735 -33.534 -14.6 1 98 107 VAL B N 1
ATOM 3339 C CA . VAL B 1 107 ? -1.959 -32.877 -13.554 1 98 107 VAL B CA 1
ATOM 3340 C C . VAL B 1 107 ? -1.623 -31.449 -13.978 1 98 107 VAL B C 1
ATOM 3342 O O . VAL B 1 107 ? -1.206 -31.215 -15.115 1 98 107 VAL B O 1
ATOM 3345 N N . VAL B 1 108 ? -1.849 -30.515 -13.075 1 98.47 108 VAL B N 1
ATOM 3346 C CA . VAL B 1 108 ? -1.583 -29.104 -13.336 1 98.47 108 VAL B CA 1
ATOM 3347 C C . VAL B 1 108 ? -0.375 -28.646 -12.522 1 98.47 108 VAL B C 1
ATOM 3349 O O . VAL B 1 108 ? -0.343 -28.814 -11.3 1 98.47 108 VAL B O 1
ATOM 3352 N N . ILE B 1 109 ? 0.596 -28.045 -13.188 1 98.8 109 ILE B N 1
ATOM 3353 C CA . ILE B 1 109 ? 1.813 -27.565 -12.542 1 98.8 109 ILE B CA 1
ATOM 3354 C C . ILE B 1 109 ? 1.964 -26.063 -12.777 1 98.8 109 ILE B C 1
ATOM 3356 O O . ILE B 1 109 ? 2.337 -25.634 -13.871 1 98.8 109 ILE B O 1
ATOM 3360 N N . PRO B 1 110 ? 1.678 -25.243 -11.789 1 98.45 110 PRO B N 1
ATOM 3361 C CA . PRO B 1 110 ? 2.01 -23.82 -11.891 1 98.45 110 PRO B CA 1
ATOM 3362 C C . PRO B 1 110 ? 3.511 -23.557 -11.802 1 98.45 110 PRO B C 1
ATOM 3364 O O . PRO B 1 110 ? 4.197 -24.15 -10.966 1 98.45 110 PRO B O 1
ATOM 3367 N N . SER B 1 111 ? 4.067 -22.7 -12.609 1 98.25 111 SER B N 1
ATOM 3368 C CA . SER B 1 111 ? 5.487 -22.364 -12.609 1 98.25 111 SER B CA 1
ATOM 3369 C C . SER B 1 111 ? 5.701 -20.866 -12.797 1 98.25 111 SER B C 1
ATOM 3371 O O . SER B 1 111 ? 5.835 -20.39 -13.926 1 98.25 111 SER B O 1
ATOM 3373 N N . TYR B 1 112 ? 5.893 -20.143 -11.678 1 97.25 112 TYR B N 1
ATOM 3374 C CA . TYR B 1 112 ? 5.863 -18.687 -11.756 1 97.25 112 TYR B CA 1
ATOM 3375 C C . TYR B 1 112 ? 7.072 -18.079 -11.054 1 97.25 112 TYR B C 1
ATOM 3377 O O . TYR B 1 112 ? 7.195 -16.855 -10.965 1 97.25 112 TYR B O 1
ATOM 3385 N N . ASN B 1 113 ? 7.947 -18.865 -10.575 1 95.06 113 ASN B N 1
ATOM 3386 C CA . ASN B 1 113 ? 9.078 -18.338 -9.817 1 95.06 113 ASN B CA 1
ATOM 3387 C C . ASN B 1 113 ? 10.379 -18.443 -10.607 1 95.06 113 ASN B C 1
ATOM 3389 O O . ASN B 1 113 ? 11.279 -17.618 -10.44 1 95.06 113 ASN B O 1
ATOM 3393 N N . GLY B 1 114 ? 10.415 -19.441 -11.444 1 94.37 114 GLY B N 1
ATOM 3394 C CA . GLY B 1 114 ? 11.702 -19.719 -12.061 1 94.37 114 GLY B CA 1
ATOM 3395 C C . GLY B 1 114 ? 12.759 -20.157 -11.066 1 94.37 114 GLY B C 1
ATOM 3396 O O . GLY B 1 114 ? 12.436 -20.573 -9.951 1 94.37 114 GLY B O 1
ATOM 3397 N N . ALA B 1 115 ? 13.981 -20.185 -11.539 1 94.52 115 ALA B N 1
ATOM 3398 C CA . ALA B 1 115 ? 15.091 -20.618 -10.694 1 94.52 115 ALA B CA 1
ATOM 3399 C C . ALA B 1 115 ? 16.301 -19.706 -10.868 1 94.52 115 ALA B C 1
ATOM 3401 O O . ALA B 1 115 ? 16.556 -19.205 -11.966 1 94.52 115 ALA B O 1
ATOM 3402 N N . ARG B 1 116 ? 16.994 -19.537 -9.785 1 93.29 116 ARG B N 1
ATOM 3403 C CA . ARG B 1 116 ? 18.148 -18.644 -9.812 1 93.29 116 ARG B CA 1
ATOM 3404 C C . ARG B 1 116 ? 19.414 -19.372 -9.37 1 93.29 116 ARG B C 1
ATOM 3406 O O . ARG B 1 116 ? 20.503 -19.097 -9.877 1 93.29 116 ARG B O 1
ATOM 3413 N N . ARG B 1 117 ? 19.348 -20.293 -8.461 1 93.18 117 ARG B N 1
ATOM 3414 C CA . ARG B 1 117 ? 20.518 -20.917 -7.851 1 93.18 117 ARG B CA 1
ATOM 3415 C C . ARG B 1 117 ? 20.631 -22.382 -8.258 1 93.18 117 ARG B C 1
ATOM 3417 O O . ARG B 1 117 ? 21.733 -22.885 -8.486 1 93.18 117 ARG B O 1
ATOM 3424 N N . GLN B 1 118 ? 19.546 -23.077 -8.284 1 93.71 118 GLN B N 1
ATOM 3425 C CA . GLN B 1 118 ? 19.455 -24.467 -8.72 1 93.71 118 GLN B CA 1
ATOM 3426 C C . GLN B 1 118 ? 18.734 -24.576 -10.061 1 93.71 118 GLN B C 1
ATOM 3428 O O . GLN B 1 118 ? 17.976 -23.68 -10.439 1 93.71 118 GLN B O 1
ATOM 3433 N N . PRO B 1 119 ? 19.01 -25.679 -10.788 1 95.65 119 PRO B N 1
ATOM 3434 C CA . PRO B 1 119 ? 18.3 -25.795 -12.064 1 95.65 119 PRO B CA 1
ATOM 3435 C C . PRO B 1 119 ? 16.792 -25.957 -11.887 1 95.65 119 PRO B C 1
ATOM 3437 O O . PRO B 1 119 ? 16.345 -26.633 -10.957 1 95.65 119 PRO B O 1
ATOM 3440 N N . ASN B 1 120 ? 16.085 -25.279 -12.741 1 97.3 120 ASN B N 1
ATOM 3441 C CA . ASN B 1 120 ? 14.645 -25.501 -12.806 1 97.3 120 ASN B CA 1
ATOM 3442 C C . ASN B 1 120 ? 14.313 -26.847 -13.445 1 97.3 120 ASN B C 1
ATOM 3444 O O . ASN B 1 120 ? 14.446 -27.012 -14.659 1 97.3 120 ASN B O 1
ATOM 3448 N N . LEU B 1 121 ? 13.744 -27.755 -12.655 1 97.92 121 LEU B N 1
ATOM 3449 C CA . LEU B 1 121 ? 13.563 -29.113 -13.156 1 97.92 121 LEU B CA 1
ATOM 3450 C C . LEU B 1 121 ? 12.082 -29.432 -13.338 1 97.92 121 LEU B C 1
ATOM 3452 O O . LEU B 1 121 ? 11.698 -30.603 -13.394 1 97.92 121 LEU B O 1
ATOM 3456 N N . VAL B 1 122 ? 11.256 -28.428 -13.441 1 98.58 122 VAL B N 1
ATOM 3457 C CA . VAL B 1 122 ? 9.829 -28.598 -13.697 1 98.58 122 VAL B CA 1
ATOM 3458 C C . VAL B 1 122 ? 9.625 -29.32 -15.027 1 98.58 122 VAL B C 1
ATOM 3460 O O . VAL B 1 122 ? 8.815 -30.245 -15.12 1 98.58 122 VAL B O 1
ATOM 3463 N N . PRO B 1 123 ? 10.402 -29.007 -16.114 1 98.73 123 PRO B N 1
ATOM 3464 C CA . PRO B 1 123 ? 10.222 -29.741 -17.369 1 98.73 123 PRO B CA 1
ATOM 3465 C C . PRO B 1 123 ? 10.521 -31.232 -17.229 1 98.73 123 PRO B C 1
ATOM 3467 O O . PRO B 1 123 ? 9.852 -32.061 -17.85 1 98.73 123 PRO B O 1
ATOM 3470 N N . LEU B 1 124 ? 11.526 -31.547 -16.43 1 98.66 124 LEU B N 1
ATOM 3471 C CA . LEU B 1 124 ? 11.832 -32.956 -16.207 1 98.66 124 LEU B CA 1
ATOM 3472 C C . LEU B 1 124 ? 10.655 -33.669 -15.548 1 98.66 124 LEU B C 1
ATOM 3474 O O . LEU B 1 124 ? 10.237 -34.736 -16.004 1 98.66 124 LEU B O 1
ATOM 3478 N N . LEU B 1 125 ? 10.182 -33.081 -14.484 1 98.69 125 LEU B N 1
ATOM 3479 C CA . LEU B 1 125 ? 9.033 -33.649 -13.786 1 98.69 125 LEU B CA 1
ATOM 3480 C C . LEU B 1 125 ? 7.861 -33.849 -14.742 1 98.69 125 LEU B C 1
ATOM 3482 O O . LEU B 1 125 ? 7.257 -34.924 -14.774 1 98.69 125 LEU B O 1
ATOM 3486 N N . ALA B 1 126 ? 7.541 -32.843 -15.508 1 98.84 126 ALA B N 1
ATOM 3487 C CA . ALA B 1 126 ? 6.412 -32.873 -16.434 1 98.84 126 ALA B CA 1
ATOM 3488 C C . ALA B 1 126 ? 6.579 -33.984 -17.466 1 98.84 126 ALA B C 1
ATOM 3490 O O . ALA B 1 126 ? 5.638 -34.732 -17.74 1 98.84 126 ALA B O 1
ATOM 3491 N N . ALA B 1 127 ? 7.775 -34.101 -18.026 1 98.79 127 ALA B N 1
ATOM 3492 C CA . ALA B 1 127 ? 8.043 -35.102 -19.057 1 98.79 127 ALA B CA 1
ATOM 3493 C C . ALA B 1 127 ? 7.954 -36.514 -18.486 1 98.79 127 ALA B C 1
ATOM 3495 O O . ALA B 1 127 ? 7.453 -37.427 -19.147 1 98.79 127 ALA B O 1
ATOM 3496 N N . LEU B 1 128 ? 8.485 -36.687 -17.302 1 98.73 128 LEU B N 1
ATOM 3497 C CA . LEU B 1 128 ? 8.42 -37.999 -16.668 1 98.73 128 LEU B CA 1
ATOM 3498 C C . LEU B 1 128 ? 6.974 -38.409 -16.413 1 98.73 128 LEU B C 1
ATOM 3500 O O . LEU B 1 128 ? 6.607 -39.569 -16.616 1 98.73 128 LEU B O 1
ATOM 3504 N N . LEU B 1 129 ? 6.159 -37.49 -15.976 1 98.42 129 LEU B N 1
ATOM 3505 C CA . LEU B 1 129 ? 4.743 -37.77 -15.759 1 98.42 129 LEU B CA 1
ATOM 3506 C C . LEU B 1 129 ? 4.048 -38.105 -17.074 1 98.42 129 LEU B C 1
ATOM 3508 O O . LEU B 1 129 ? 3.26 -39.051 -17.142 1 98.42 129 LEU B O 1
ATOM 3512 N N . ALA B 1 130 ? 4.338 -37.342 -18.094 1 97.64 130 ALA B N 1
ATOM 3513 C CA . ALA B 1 130 ? 3.754 -37.591 -19.409 1 97.64 130 ALA B CA 1
ATOM 3514 C C . ALA B 1 130 ? 4.107 -38.989 -19.91 1 97.64 130 ALA B C 1
ATOM 3516 O O . ALA B 1 130 ? 3.274 -39.666 -20.518 1 97.64 130 ALA B O 1
ATOM 3517 N N . ARG B 1 131 ? 5.297 -39.415 -19.677 1 96.97 131 ARG B N 1
ATOM 3518 C CA . ARG B 1 131 ? 5.752 -40.742 -20.079 1 96.97 131 ARG B CA 1
ATOM 3519 C C . ARG B 1 131 ? 4.948 -41.832 -19.379 1 96.97 131 ARG B C 1
ATOM 3521 O O . ARG B 1 131 ? 4.792 -42.934 -19.91 1 96.97 131 ARG B O 1
ATOM 3528 N N . GLU B 1 132 ? 4.486 -41.5 -18.198 1 95.65 132 GLU B N 1
ATOM 3529 C CA . GLU B 1 132 ? 3.647 -42.443 -17.465 1 95.65 132 GLU B CA 1
ATOM 3530 C C . GLU B 1 132 ? 2.207 -42.409 -17.97 1 95.65 132 GLU B C 1
ATOM 3532 O O . GLU B 1 132 ? 1.327 -43.052 -17.395 1 95.65 132 GLU B O 1
ATOM 3537 N N . GLY B 1 133 ? 1.944 -41.61 -18.988 1 94.68 133 GLY B N 1
ATOM 3538 C CA . GLY B 1 133 ? 0.62 -41.528 -19.584 1 94.68 133 GLY B CA 1
ATOM 3539 C C . GLY B 1 133 ? -0.273 -40.501 -18.915 1 94.68 133 GLY B C 1
ATOM 3540 O O . GLY B 1 133 ? -1.464 -40.412 -19.222 1 94.68 133 GLY B O 1
ATOM 3541 N N . VAL B 1 134 ? 0.211 -39.707 -18.015 1 96.22 134 VAL B N 1
ATOM 3542 C CA . VAL B 1 134 ? -0.538 -38.671 -17.311 1 96.22 134 VAL B CA 1
ATOM 3543 C C . VAL B 1 134 ? -0.544 -37.386 -18.137 1 96.22 134 VAL B C 1
ATOM 3545 O O . VAL B 1 134 ? 0.515 -36.872 -18.503 1 96.22 134 VAL B O 1
ATOM 3548 N N . PRO B 1 135 ? -1.694 -36.881 -18.529 1 97.08 135 PRO B N 1
ATOM 3549 C CA . PRO B 1 135 ? -1.68 -35.549 -19.139 1 97.08 135 PRO B CA 1
ATOM 3550 C C . PRO B 1 135 ? -1.18 -34.468 -18.184 1 97.08 135 PRO B C 1
ATOM 3552 O O . PRO B 1 135 ? -1.611 -34.412 -17.029 1 97.08 135 PRO B O 1
ATOM 3555 N N . VAL B 1 136 ? -0.258 -33.645 -18.638 1 98.34 136 VAL B N 1
ATOM 3556 C CA . VAL B 1 136 ? 0.355 -32.641 -17.775 1 98.34 136 VAL B CA 1
ATOM 3557 C C . VAL B 1 136 ? 0.209 -31.258 -18.406 1 98.34 136 VAL B C 1
ATOM 3559 O O . VAL B 1 136 ? 0.678 -31.026 -19.522 1 98.34 136 VAL B O 1
ATOM 3562 N N . LEU B 1 137 ? -0.457 -30.372 -17.726 1 98.37 137 LEU B N 1
ATOM 3563 C CA . LEU B 1 137 ? -0.51 -28.961 -18.094 1 98.37 137 LEU B CA 1
ATOM 3564 C C . LEU B 1 137 ? 0.416 -28.134 -17.21 1 98.37 137 LEU B C 1
ATOM 3566 O O . LEU B 1 137 ? 0.201 -28.034 -16 1 98.37 137 LEU B O 1
ATOM 3570 N N . VAL B 1 138 ? 1.442 -27.572 -17.769 1 98.8 138 VAL B N 1
ATOM 3571 C CA . VAL B 1 138 ? 2.254 -26.571 -17.086 1 98.8 138 VAL B CA 1
ATOM 3572 C C . VAL B 1 138 ? 1.802 -25.171 -17.494 1 98.8 138 VAL B C 1
ATOM 3574 O O . VAL B 1 138 ? 1.631 -24.889 -18.683 1 98.8 138 VAL B O 1
ATOM 3577 N N . HIS B 1 139 ? 1.476 -24.344 -16.582 1 98.6 139 HIS B N 1
ATOM 3578 C CA . HIS B 1 139 ? 1.215 -22.944 -16.897 1 98.6 139 HIS B CA 1
ATOM 3579 C C . HIS B 1 139 ? 2.133 -22.02 -16.102 1 98.6 139 HIS B C 1
ATOM 3581 O O . HIS B 1 139 ? 2.479 -22.317 -14.957 1 98.6 139 HIS B O 1
ATOM 3587 N N . GLY B 1 140 ? 2.588 -20.987 -16.681 1 98.41 140 GLY B N 1
ATOM 3588 C CA . GLY B 1 140 ? 3.577 -20.139 -16.035 1 98.41 140 GLY B CA 1
ATOM 3589 C C . GLY B 1 140 ? 3.881 -18.875 -16.816 1 98.41 140 GLY B C 1
ATOM 3590 O O . GLY B 1 140 ? 3.118 -18.489 -17.704 1 98.41 140 GLY B O 1
ATOM 3591 N N . ILE B 1 141 ? 4.909 -18.193 -16.427 1 97.97 141 ILE B N 1
ATOM 3592 C CA . ILE B 1 141 ? 5.333 -16.953 -17.069 1 97.97 141 ILE B CA 1
ATOM 3593 C C . ILE B 1 141 ? 6.41 -17.253 -18.109 1 97.97 141 ILE B C 1
ATOM 3595 O O . ILE B 1 141 ? 7.132 -18.246 -17.996 1 97.97 141 ILE B O 1
ATOM 3599 N N . ARG B 1 142 ? 6.494 -16.4 -19.103 1 97.46 142 ARG B N 1
ATOM 3600 C CA . ARG B 1 142 ? 7.439 -16.602 -20.197 1 97.46 142 ARG B CA 1
ATOM 3601 C C . ARG B 1 142 ? 8.86 -16.257 -19.764 1 97.46 142 ARG B C 1
ATOM 3603 O O . ARG B 1 142 ? 9.799 -17.003 -20.05 1 97.46 142 ARG B O 1
ATOM 3610 N N . ARG B 1 143 ? 8.929 -15.098 -19.062 1 94.54 143 ARG B N 1
ATOM 3611 C CA . ARG B 1 143 ? 10.246 -14.573 -18.716 1 94.54 143 ARG B CA 1
ATOM 3612 C C . ARG B 1 143 ? 10.258 -14.015 -17.297 1 94.54 143 ARG B C 1
ATOM 3614 O O . ARG B 1 143 ? 9.229 -13.558 -16.795 1 94.54 143 ARG B O 1
ATOM 3621 N N . PHE B 1 144 ? 11.349 -14.08 -16.744 1 93.17 144 PHE B N 1
ATOM 3622 C CA . PHE B 1 144 ? 11.621 -13.504 -15.432 1 93.17 144 PHE B CA 1
ATOM 3623 C C . PHE B 1 144 ? 13.082 -13.086 -15.317 1 93.17 144 PHE B C 1
ATOM 3625 O O . PHE B 1 144 ? 13.981 -13.928 -15.368 1 93.17 144 PHE B O 1
ATOM 3632 N N . ASP B 1 145 ? 13.299 -11.841 -15.084 1 89.09 145 ASP B N 1
ATOM 3633 C CA . ASP B 1 145 ? 14.663 -11.325 -15.04 1 89.09 145 ASP B CA 1
ATOM 3634 C C . ASP B 1 145 ? 15.458 -11.967 -13.905 1 89.09 145 ASP B C 1
ATOM 3636 O O . ASP B 1 145 ? 15.001 -11.997 -12.76 1 89.09 145 ASP B O 1
ATOM 3640 N N . GLY B 1 146 ? 16.6 -12.537 -14.295 1 90.18 146 GLY B N 1
ATOM 3641 C CA . GLY B 1 146 ? 17.509 -13.109 -13.314 1 90.18 146 GLY B CA 1
ATOM 3642 C C . GLY B 1 146 ? 17.158 -14.535 -12.935 1 90.18 146 GLY B C 1
ATOM 3643 O O . GLY B 1 146 ? 17.843 -15.152 -12.117 1 90.18 146 GLY B O 1
ATOM 3644 N N . ARG B 1 147 ? 16.113 -15.09 -13.559 1 94.7 147 ARG B N 1
ATOM 3645 C CA . ARG B 1 147 ? 15.719 -16.464 -13.267 1 94.7 147 ARG B CA 1
ATOM 3646 C C . ARG B 1 147 ? 15.443 -17.239 -14.551 1 94.7 147 ARG B C 1
ATOM 3648 O O . ARG B 1 147 ? 15.099 -16.648 -15.577 1 94.7 147 ARG B O 1
ATOM 3655 N N . ILE B 1 148 ? 15.618 -18.508 -14.491 1 96.94 148 ILE B N 1
ATOM 3656 C CA . ILE B 1 148 ? 15.302 -19.384 -15.614 1 96.94 148 ILE B CA 1
ATOM 3657 C C . ILE B 1 148 ? 13.886 -19.935 -15.456 1 96.94 148 ILE B C 1
ATOM 3659 O O . ILE B 1 148 ? 13.612 -20.702 -14.53 1 96.94 148 ILE B O 1
ATOM 3663 N N . THR B 1 149 ? 13.071 -19.552 -16.395 1 97.86 149 THR B N 1
ATOM 3664 C CA . THR B 1 149 ? 11.679 -19.98 -16.315 1 97.86 149 THR B CA 1
ATOM 3665 C C . THR B 1 149 ? 11.491 -21.34 -16.981 1 97.86 149 THR B C 1
ATOM 3667 O O . THR B 1 149 ? 12.35 -21.788 -17.743 1 97.86 149 THR B O 1
ATOM 3670 N N . THR B 1 150 ? 10.389 -21.959 -16.675 1 98.35 150 THR B N 1
ATOM 3671 C CA . THR B 1 150 ? 10.031 -23.208 -17.339 1 98.35 150 THR B CA 1
ATOM 3672 C C . THR B 1 150 ? 9.831 -22.987 -18.836 1 98.35 150 THR B C 1
ATOM 3674 O O . THR B 1 150 ? 10.236 -23.819 -19.65 1 98.35 150 THR B O 1
ATOM 3677 N N . ALA B 1 151 ? 9.274 -21.863 -19.194 1 98.28 151 ALA B N 1
ATOM 3678 C CA . ALA B 1 151 ? 9.09 -21.527 -20.604 1 98.28 151 ALA B CA 1
ATOM 3679 C C . ALA B 1 151 ? 10.429 -21.469 -21.333 1 98.28 151 ALA B C 1
ATOM 3681 O O . ALA B 1 151 ? 10.555 -21.97 -22.454 1 98.28 151 ALA B O 1
ATOM 3682 N N . THR B 1 152 ? 11.386 -20.846 -20.719 1 97.76 152 THR B N 1
ATOM 3683 C CA . THR B 1 152 ? 12.724 -20.764 -21.294 1 97.76 152 THR B CA 1
ATOM 3684 C C . THR B 1 152 ? 13.298 -22.159 -21.528 1 97.76 152 THR B C 1
ATOM 3686 O O . THR B 1 152 ? 13.944 -22.407 -22.548 1 97.76 152 THR B O 1
ATOM 3689 N N . LEU B 1 153 ? 13.108 -23.036 -20.641 1 98.34 153 LEU B N 1
ATOM 3690 C CA . LEU B 1 153 ? 13.629 -24.394 -20.752 1 98.34 153 LEU B CA 1
ATOM 3691 C C . LEU B 1 153 ? 12.862 -25.187 -21.804 1 98.34 153 LEU B C 1
ATOM 3693 O O . LEU B 1 153 ? 13.439 -26.028 -22.497 1 98.34 153 LEU B O 1
ATOM 3697 N N . PHE B 1 154 ? 11.503 -24.949 -21.886 1 98.4 154 PHE B N 1
ATOM 3698 C CA . PHE B 1 154 ? 10.744 -25.561 -22.97 1 98.4 154 PHE B CA 1
ATOM 3699 C C . PHE B 1 154 ? 11.338 -25.19 -24.323 1 98.4 154 PHE B C 1
ATOM 3701 O O . PHE B 1 154 ? 11.538 -26.056 -25.178 1 98.4 154 PHE B O 1
ATOM 3708 N N . ASP B 1 155 ? 11.641 -23.977 -24.483 1 97.38 155 ASP B N 1
ATOM 3709 C CA . ASP B 1 155 ? 12.261 -23.496 -25.714 1 97.38 155 ASP B CA 1
ATOM 3710 C C . ASP B 1 155 ? 13.61 -24.172 -25.95 1 97.38 155 ASP B C 1
ATOM 3712 O O . ASP B 1 155 ? 13.888 -24.645 -27.054 1 97.38 155 ASP B O 1
ATOM 3716 N N . ALA B 1 156 ? 14.452 -24.25 -24.974 1 97.55 156 ALA B N 1
ATOM 3717 C CA . ALA B 1 156 ? 15.785 -24.84 -25.069 1 97.55 156 ALA B CA 1
ATOM 3718 C C . ALA B 1 156 ? 15.704 -26.327 -25.401 1 97.55 156 ALA B C 1
ATOM 3720 O O . ALA B 1 156 ? 16.607 -26.878 -26.036 1 97.55 156 ALA B O 1
ATOM 3721 N N . LEU B 1 157 ? 14.641 -27.002 -24.986 1 98.29 157 LEU B N 1
ATOM 3722 C CA . LEU B 1 157 ? 14.437 -28.43 -25.205 1 98.29 157 LEU B CA 1
ATOM 3723 C C . LEU B 1 157 ? 13.765 -28.682 -26.551 1 98.29 157 LEU B C 1
ATOM 3725 O O . LEU B 1 157 ? 13.587 -29.834 -26.955 1 98.29 157 LEU B O 1
ATOM 3729 N N . GLY B 1 158 ? 13.294 -27.563 -27.155 1 97.37 158 GLY B N 1
ATOM 3730 C CA . GLY B 1 158 ? 12.586 -27.678 -28.42 1 97.37 158 GLY B CA 1
ATOM 3731 C C . GLY B 1 158 ? 11.132 -28.077 -28.256 1 97.37 158 GLY B C 1
ATOM 3732 O O . GLY B 1 158 ? 10.538 -28.664 -29.163 1 97.37 158 GLY B O 1
ATOM 3733 N N . TRP B 1 159 ? 10.632 -27.954 -27.074 1 97.86 159 TRP B N 1
ATOM 3734 C CA . TRP B 1 159 ? 9.229 -28.256 -26.807 1 97.86 159 TRP B CA 1
ATOM 3735 C C . TRP B 1 159 ? 8.349 -27.041 -27.082 1 97.86 159 TRP B C 1
ATOM 3737 O O . TRP B 1 159 ? 8.733 -25.908 -26.783 1 97.86 159 TRP B O 1
ATOM 3747 N N . PRO B 1 160 ? 7.295 -27.176 -27.618 1 96.26 160 PRO B N 1
ATOM 3748 C CA . PRO B 1 160 ? 6.468 -26.025 -27.988 1 96.26 160 PRO B CA 1
ATOM 3749 C C . PRO B 1 160 ? 5.805 -25.363 -26.782 1 96.26 160 PRO B C 1
ATOM 3751 O O . PRO B 1 160 ? 5.397 -26.051 -25.842 1 96.26 160 PRO B O 1
ATOM 3754 N N . VAL B 1 161 ? 5.682 -24.082 -26.808 1 97.6 161 VAL B N 1
ATOM 3755 C CA . VAL B 1 161 ? 4.857 -23.259 -25.93 1 97.6 161 VAL B CA 1
ATOM 3756 C C . VAL B 1 161 ? 3.554 -22.894 -26.637 1 97.6 161 VAL B C 1
ATOM 3758 O O . VAL B 1 161 ? 3.57 -22.414 -27.773 1 97.6 161 VAL B O 1
ATOM 3761 N N . CYS B 1 162 ? 2.456 -23.118 -25.989 1 97.93 162 CYS B N 1
ATOM 3762 C CA . CYS B 1 162 ? 1.164 -22.942 -26.643 1 97.93 162 CYS B CA 1
ATOM 3763 C C . CYS B 1 162 ? 0.794 -21.466 -26.731 1 97.93 162 CYS B C 1
ATOM 3765 O O . CYS B 1 162 ? 0.912 -20.732 -25.748 1 97.93 162 CYS B O 1
ATOM 3767 N N . GLU B 1 163 ? 0.279 -21.116 -27.895 1 97.4 163 GLU B N 1
ATOM 3768 C CA . GLU B 1 163 ? -0.116 -19.725 -28.094 1 97.4 163 GLU B CA 1
ATOM 3769 C C . GLU B 1 163 ? -1.634 -19.57 -28.049 1 97.4 163 GLU B C 1
ATOM 3771 O O . GLU B 1 163 ? -2.149 -18.45 -28.026 1 97.4 163 GLU B O 1
ATOM 3776 N N . HIS B 1 164 ? -2.341 -20.684 -28.063 1 95.82 164 HIS B N 1
ATOM 3777 C CA . HIS B 1 164 ? -3.794 -20.737 -27.953 1 95.82 164 HIS B CA 1
ATOM 3778 C C . HIS B 1 164 ? -4.242 -21.955 -27.152 1 95.82 164 HIS B C 1
ATOM 3780 O O . HIS B 1 164 ? -3.531 -22.961 -27.094 1 95.82 164 HIS B O 1
ATOM 3786 N N . MET B 1 165 ? -5.401 -21.83 -26.618 1 94.66 165 MET B N 1
ATOM 3787 C CA . MET B 1 165 ? -5.901 -22.9 -25.759 1 94.66 165 MET B CA 1
ATOM 3788 C C . MET B 1 165 ? -6.185 -24.161 -26.569 1 94.66 165 MET B C 1
ATOM 3790 O O . MET B 1 165 ? -6.016 -25.275 -26.07 1 94.66 165 MET B O 1
ATOM 3794 N N . ASP B 1 166 ? -6.563 -24.021 -27.773 1 94.51 166 ASP B N 1
ATOM 3795 C CA . ASP B 1 166 ? -6.811 -25.171 -28.637 1 94.51 166 ASP B CA 1
ATOM 3796 C C . ASP B 1 166 ? -5.534 -25.978 -28.858 1 94.51 166 ASP B C 1
ATOM 3798 O O . ASP B 1 166 ? -5.572 -27.209 -28.909 1 94.51 166 ASP B O 1
ATOM 3802 N N . GLU B 1 167 ? -4.506 -25.256 -29.032 1 95.86 167 GLU B N 1
ATOM 3803 C CA . GLU B 1 167 ? -3.211 -25.916 -29.163 1 95.86 167 GLU B CA 1
ATOM 3804 C C . GLU B 1 167 ? -2.868 -26.714 -27.908 1 95.86 167 GLU B C 1
ATOM 3806 O O . GLU B 1 167 ? -2.345 -27.827 -27.997 1 95.86 167 GLU B O 1
ATOM 3811 N N . ALA B 1 168 ? -3.099 -26.164 -26.791 1 96.19 168 ALA B N 1
ATOM 3812 C CA . ALA B 1 168 ? -2.838 -26.831 -25.519 1 96.19 168 ALA B CA 1
ATOM 3813 C C . ALA B 1 168 ? -3.649 -28.119 -25.398 1 96.19 168 ALA B C 1
ATOM 3815 O O . ALA B 1 168 ? -3.123 -29.155 -24.986 1 96.19 168 ALA B O 1
ATOM 3816 N N . ARG B 1 169 ? -4.889 -28.038 -25.724 1 94.55 169 ARG B N 1
ATOM 3817 C CA . ARG B 1 169 ? -5.751 -29.215 -25.68 1 94.55 169 ARG B CA 1
ATOM 3818 C C . ARG B 1 169 ? -5.219 -30.318 -26.59 1 94.55 169 ARG B C 1
ATOM 3820 O O . ARG B 1 169 ? -5.14 -31.48 -26.185 1 94.55 169 ARG B O 1
ATOM 3827 N N . ALA B 1 170 ? -4.902 -29.929 -27.777 1 95.04 170 ALA B N 1
ATOM 3828 C CA . ALA B 1 170 ? -4.39 -30.891 -28.748 1 95.04 170 ALA B CA 1
ATOM 3829 C C . ALA B 1 170 ? -3.106 -31.546 -28.248 1 95.04 170 ALA B C 1
ATOM 3831 O O . ALA B 1 170 ? -2.918 -32.756 -28.4 1 95.04 170 ALA B O 1
ATOM 3832 N N . ARG B 1 171 ? -2.28 -30.782 -27.653 1 96.19 171 ARG B N 1
ATOM 3833 C CA . ARG B 1 171 ? -1.012 -31.294 -27.141 1 96.19 171 ARG B CA 1
ATOM 3834 C C . ARG B 1 171 ? -1.238 -32.23 -25.958 1 96.19 171 ARG B C 1
ATOM 3836 O O . ARG B 1 171 ? -0.551 -33.245 -25.823 1 96.19 171 ARG B O 1
ATOM 3843 N N . LEU B 1 172 ? -2.129 -31.887 -25.115 1 95.82 172 LEU B N 1
ATOM 3844 C CA . LEU B 1 172 ? -2.435 -32.739 -23.971 1 95.82 172 LEU B CA 1
ATOM 3845 C C . LEU B 1 172 ? -2.964 -34.094 -24.428 1 95.82 172 LEU B C 1
ATOM 3847 O O . LEU B 1 172 ? -2.709 -35.114 -23.784 1 95.82 172 LEU B O 1
ATOM 3851 N N . GLU B 1 173 ? -3.655 -34.095 -25.502 1 93.31 173 GLU B N 1
ATOM 3852 C CA . GLU B 1 173 ? -4.222 -35.333 -26.027 1 93.31 173 GLU B CA 1
ATOM 3853 C C . GLU B 1 173 ? -3.163 -36.165 -26.745 1 93.31 173 GLU B C 1
ATOM 3855 O O . GLU B 1 173 ? -3.12 -37.388 -26.596 1 93.31 173 GLU B O 1
ATOM 3860 N N . SER B 1 174 ? -2.352 -35.506 -27.459 1 93.13 174 SER B N 1
ATOM 3861 C CA . SER B 1 174 ? -1.399 -36.216 -28.308 1 93.13 174 SER B CA 1
ATOM 3862 C C . SER B 1 174 ? -0.113 -36.531 -27.551 1 93.13 174 SER B C 1
ATOM 3864 O O . SER B 1 174 ? 0.3 -37.69 -27.475 1 93.13 174 SER B O 1
ATOM 3866 N N . ASP B 1 175 ? 0.497 -35.504 -26.913 1 93.87 175 ASP B N 1
ATOM 3867 C CA . ASP B 1 175 ? 1.825 -35.621 -26.317 1 93.87 175 ASP B CA 1
ATOM 3868 C C . ASP B 1 175 ? 1.732 -35.819 -24.805 1 93.87 175 ASP B C 1
ATOM 3870 O O . ASP B 1 175 ? 2.724 -36.161 -24.157 1 93.87 175 ASP B O 1
ATOM 3874 N N . ARG B 1 176 ? 0.575 -35.533 -24.269 1 96.3 176 ARG B N 1
ATOM 3875 C CA . ARG B 1 176 ? 0.317 -35.604 -22.834 1 96.3 176 ARG B CA 1
ATOM 3876 C C . ARG B 1 176 ? 1.065 -34.505 -22.087 1 96.3 176 ARG B C 1
ATOM 3878 O O . ARG B 1 176 ? 1.238 -34.582 -20.869 1 96.3 176 ARG B O 1
ATOM 3885 N N . LEU B 1 177 ? 1.586 -33.519 -22.782 1 98.09 177 LEU B N 1
ATOM 3886 C CA . LEU B 1 177 ? 2.315 -32.417 -22.162 1 98.09 177 LEU B CA 1
ATOM 3887 C C . LEU B 1 177 ? 2.075 -31.114 -22.916 1 98.09 177 LEU B C 1
ATOM 3889 O O . LEU B 1 177 ? 2.274 -31.049 -24.132 1 98.09 177 LEU B O 1
ATOM 3893 N N . ALA B 1 178 ? 1.621 -30.143 -22.199 1 98.19 178 ALA B N 1
ATOM 3894 C CA . ALA B 1 178 ? 1.438 -28.812 -22.772 1 98.19 178 ALA B CA 1
ATOM 3895 C C . ALA B 1 178 ? 1.915 -27.729 -21.808 1 98.19 178 ALA B C 1
ATOM 3897 O O . ALA B 1 178 ? 1.722 -27.84 -20.595 1 98.19 178 ALA B O 1
ATOM 3898 N N . PHE B 1 179 ? 2.552 -26.689 -22.3 1 98.6 179 PHE B N 1
ATOM 3899 C CA . PHE B 1 179 ? 2.845 -25.461 -21.571 1 98.6 179 PHE B CA 1
ATOM 3900 C C . PHE B 1 179 ? 1.992 -24.308 -22.086 1 98.6 179 PHE B C 1
ATOM 3902 O O . PHE B 1 179 ? 2.006 -24.004 -23.28 1 98.6 179 PHE B O 1
ATOM 3909 N N . VAL B 1 180 ? 1.281 -23.69 -21.232 1 98.41 180 VAL B N 1
ATOM 3910 C CA . VAL B 1 180 ? 0.462 -22.533 -21.578 1 98.41 180 VAL B CA 1
ATOM 3911 C C . VAL B 1 180 ? 0.923 -21.316 -20.781 1 98.41 180 VAL B C 1
ATOM 3913 O O . VAL B 1 180 ? 0.834 -21.301 -19.551 1 98.41 180 VAL B O 1
ATOM 3916 N N . PRO B 1 181 ? 1.429 -20.298 -21.441 1 98.5 181 PRO B N 1
ATOM 3917 C CA . PRO B 1 181 ? 1.766 -19.074 -20.71 1 98.5 181 PRO B CA 1
ATOM 3918 C C . PRO B 1 181 ? 0.542 -18.396 -20.098 1 98.5 181 PRO B C 1
ATOM 3920 O O . PRO B 1 181 ? -0.56 -18.494 -20.644 1 98.5 181 PRO B O 1
ATOM 3923 N N . ILE B 1 182 ? 0.777 -17.709 -19.048 1 98.4 182 ILE B N 1
ATOM 3924 C CA . ILE B 1 182 ? -0.317 -17.107 -18.293 1 98.4 182 ILE B CA 1
ATOM 3925 C C . ILE B 1 182 ? -1.013 -16.05 -19.147 1 98.4 182 ILE B C 1
ATOM 3927 O O . ILE B 1 182 ? -2.22 -15.834 -19.017 1 98.4 182 ILE B O 1
ATOM 3931 N N . ASP B 1 183 ? -0.309 -15.394 -20.075 1 98.06 183 ASP B N 1
ATOM 3932 C CA . ASP B 1 183 ? -0.91 -14.374 -20.929 1 98.06 183 ASP B CA 1
ATOM 3933 C C . ASP B 1 183 ? -1.891 -14.996 -21.92 1 98.06 183 ASP B C 1
ATOM 3935 O O . ASP B 1 183 ? -2.734 -14.298 -22.487 1 98.06 183 ASP B O 1
ATOM 3939 N N . VAL B 1 184 ? -1.802 -16.267 -22.181 1 97.82 184 VAL B N 1
ATOM 3940 C CA . VAL B 1 184 ? -2.745 -17.017 -23.004 1 97.82 184 VAL B CA 1
ATOM 3941 C C . VAL B 1 184 ? -3.882 -17.549 -22.135 1 97.82 184 VAL B C 1
ATOM 3943 O O . VAL B 1 184 ? -5.057 -17.397 -22.477 1 97.82 184 VAL B O 1
ATOM 3946 N N . LEU B 1 185 ? -3.553 -18.059 -20.995 1 97.93 185 LEU B N 1
ATOM 3947 C CA . LEU B 1 185 ? -4.51 -18.7 -20.1 1 97.93 185 LEU B CA 1
ATOM 3948 C C . LEU B 1 185 ? -5.428 -17.667 -19.456 1 97.93 185 LEU B C 1
ATOM 3950 O O . LEU B 1 185 ? -6.638 -17.88 -19.36 1 97.93 185 LEU B O 1
ATOM 3954 N N . SER B 1 186 ? -4.83 -16.588 -19.015 1 97.76 186 SER B N 1
ATOM 3955 C CA . SER B 1 186 ? -5.55 -15.536 -18.305 1 97.76 186 SER B CA 1
ATOM 3956 C C . SER B 1 186 ? -4.828 -14.198 -18.419 1 97.76 186 SER B C 1
ATOM 3958 O O . SER B 1 186 ? -4.132 -13.781 -17.491 1 97.76 186 SER B O 1
ATOM 3960 N N . PRO B 1 187 ? -5.08 -13.437 -19.472 1 97.13 187 PRO B N 1
ATOM 3961 C CA . PRO B 1 187 ? -4.4 -12.157 -19.685 1 97.13 187 PRO B CA 1
ATOM 3962 C C . PRO B 1 187 ? -4.618 -11.175 -18.536 1 97.13 187 PRO B C 1
ATOM 3964 O O . PRO B 1 187 ? -3.703 -10.43 -18.175 1 97.13 187 PRO B O 1
ATOM 3967 N N . ASP B 1 188 ? -5.81 -11.164 -17.969 1 97.12 188 ASP B N 1
ATOM 3968 C CA . ASP B 1 188 ? -6.112 -10.258 -16.866 1 97.12 188 ASP B CA 1
ATOM 3969 C C . ASP B 1 188 ? -5.257 -10.578 -15.642 1 97.12 188 ASP B C 1
ATOM 3971 O O . ASP B 1 188 ? -4.768 -9.672 -14.965 1 97.12 188 ASP B O 1
ATOM 3975 N N . LEU B 1 189 ? -5.102 -11.842 -15.387 1 98.16 189 LEU B N 1
ATOM 3976 C CA . LEU B 1 189 ? -4.254 -12.233 -14.266 1 98.16 189 LEU B CA 1
ATOM 3977 C C . LEU B 1 189 ? -2.797 -11.873 -14.535 1 98.16 189 LEU B C 1
ATOM 3979 O O . LEU B 1 189 ? -2.072 -11.473 -13.621 1 98.16 189 LEU B O 1
ATOM 3983 N N . LYS B 1 190 ? -2.386 -12.009 -15.773 1 98.06 190 LYS B N 1
ATOM 3984 C CA . LYS B 1 190 ? -1.035 -11.624 -16.168 1 98.06 190 LYS B CA 1
ATOM 3985 C C . LYS B 1 190 ? -0.759 -10.161 -15.831 1 98.06 190 LYS B C 1
ATOM 3987 O O . LYS B 1 190 ? 0.323 -9.824 -15.346 1 98.06 190 LYS B O 1
ATOM 3992 N N . ALA B 1 191 ? -1.677 -9.36 -16.127 1 96.75 191 ALA B N 1
ATOM 3993 C CA . ALA B 1 191 ? -1.529 -7.928 -15.884 1 96.75 191 ALA B CA 1
ATOM 3994 C C . ALA B 1 191 ? -1.283 -7.645 -14.405 1 96.75 191 ALA B C 1
ATOM 3996 O O . ALA B 1 191 ? -0.495 -6.763 -14.057 1 96.75 191 ALA B O 1
ATOM 3997 N N . LEU B 1 192 ? -1.94 -8.382 -13.515 1 97.36 192 LEU B N 1
ATOM 3998 C CA . LEU B 1 192 ? -1.751 -8.204 -12.079 1 97.36 192 LEU B CA 1
ATOM 3999 C C . LEU B 1 192 ? -0.408 -8.774 -11.633 1 97.36 192 LEU B C 1
ATOM 4001 O O . LEU B 1 192 ? 0.278 -8.177 -10.801 1 97.36 192 LEU B O 1
ATOM 4005 N N . LEU B 1 193 ? -0.045 -9.885 -12.185 1 97.68 193 LEU B N 1
ATOM 4006 C CA . LEU B 1 193 ? 1.244 -10.491 -11.87 1 97.68 193 LEU B CA 1
ATOM 4007 C C . LEU B 1 193 ? 2.391 -9.566 -12.263 1 97.68 193 LEU B C 1
ATOM 4009 O O . LEU B 1 193 ? 3.392 -9.474 -11.55 1 97.68 193 LEU B O 1
ATOM 4013 N N . ASP B 1 194 ? 2.22 -8.843 -13.302 1 96.22 194 ASP B N 1
ATOM 4014 C CA . ASP B 1 194 ? 3.254 -7.968 -13.845 1 96.22 194 ASP B CA 1
ATOM 4015 C C . ASP B 1 194 ? 3.522 -6.789 -12.912 1 96.22 194 ASP B C 1
ATOM 4017 O O . ASP B 1 194 ? 4.546 -6.114 -13.034 1 96.22 194 ASP B O 1
ATOM 4021 N N . LYS B 1 195 ? 2.618 -6.529 -12.008 1 97.18 195 LYS B N 1
ATOM 4022 C CA . LYS B 1 195 ? 2.823 -5.427 -11.073 1 97.18 195 LYS B CA 1
ATOM 4023 C C . LYS B 1 195 ? 4.041 -5.676 -10.187 1 97.18 195 LYS B C 1
ATOM 4025 O O . LYS B 1 195 ? 4.6 -4.739 -9.613 1 97.18 195 LYS B O 1
ATOM 4030 N N . ARG B 1 196 ? 4.443 -6.938 -10.046 1 95.48 196 ARG B N 1
ATOM 4031 C CA . ARG B 1 196 ? 5.63 -7.266 -9.263 1 95.48 196 ARG B CA 1
ATOM 4032 C C . ARG B 1 196 ? 6.864 -6.564 -9.82 1 95.48 196 ARG B C 1
ATOM 4034 O O . ARG B 1 196 ? 7.727 -6.118 -9.061 1 95.48 196 ARG B O 1
ATOM 4041 N N . GLU B 1 197 ? 6.972 -6.449 -11.086 1 92.57 197 GLU B N 1
ATOM 4042 C CA . GLU B 1 197 ? 8.124 -5.798 -11.703 1 92.57 197 GLU B CA 1
ATOM 4043 C C . GLU B 1 197 ? 8.137 -4.302 -11.404 1 92.57 197 GLU B C 1
ATOM 4045 O O . GLU B 1 197 ? 9.204 -3.695 -11.289 1 92.57 197 GLU B O 1
ATOM 4050 N N . ILE B 1 198 ? 7.014 -3.722 -11.234 1 94.86 198 ILE B N 1
ATOM 4051 C CA . ILE B 1 198 ? 6.874 -2.289 -10.998 1 94.86 198 ILE B CA 1
ATOM 4052 C C . ILE B 1 198 ? 7.057 -1.992 -9.511 1 94.86 198 ILE B C 1
ATOM 4054 O O . ILE B 1 198 ? 7.843 -1.117 -9.139 1 94.86 198 ILE B O 1
ATOM 4058 N N . VAL B 1 199 ? 6.423 -2.785 -8.651 1 96 199 VAL B N 1
ATOM 4059 C CA . VAL B 1 199 ? 6.379 -2.52 -7.217 1 96 199 VAL B CA 1
ATOM 4060 C C . VAL B 1 199 ? 7.581 -3.169 -6.534 1 96 199 VAL B C 1
ATOM 4062 O O . VAL B 1 199 ? 8.004 -2.732 -5.461 1 96 199 VAL B O 1
ATOM 4065 N N . GLY B 1 200 ? 8.064 -4.23 -7.119 1 93.44 200 GLY B N 1
ATOM 4066 C CA . GLY B 1 200 ? 9.251 -4.89 -6.599 1 93.44 200 GLY B CA 1
ATOM 4067 C C . GLY B 1 200 ? 8.933 -6.018 -5.636 1 93.44 200 GLY B C 1
ATOM 4068 O O . GLY B 1 200 ? 9.84 -6.67 -5.115 1 93.44 200 GLY B O 1
ATOM 4069 N N . LEU B 1 201 ? 7.653 -6.293 -5.397 1 94.11 201 LEU B N 1
ATOM 4070 C CA . LEU B 1 201 ? 7.234 -7.319 -4.45 1 94.11 201 LEU B CA 1
ATOM 4071 C C . LEU B 1 201 ? 6.107 -8.168 -5.03 1 94.11 201 LEU B C 1
ATOM 4073 O O . LEU B 1 201 ? 5.308 -7.68 -5.833 1 94.11 201 LEU B O 1
ATOM 4077 N N . ARG B 1 202 ? 6.016 -9.402 -4.573 1 93.4 202 ARG B N 1
ATOM 4078 C CA . ARG B 1 202 ? 4.902 -10.272 -4.936 1 93.4 202 ARG B CA 1
ATOM 4079 C C . ARG B 1 202 ? 3.594 -9.768 -4.335 1 93.4 202 ARG B C 1
ATOM 4081 O O . ARG B 1 202 ? 3.602 -9.045 -3.337 1 93.4 202 ARG B O 1
ATOM 4088 N N . ASN B 1 203 ? 2.541 -10.107 -4.909 1 95.48 203 ASN B N 1
ATOM 4089 C CA . ASN B 1 203 ? 1.21 -9.767 -4.416 1 95.48 203 ASN B CA 1
ATOM 4090 C C . ASN B 1 203 ? 0.293 -10.986 -4.392 1 95.48 203 ASN B C 1
ATOM 4092 O O . ASN B 1 203 ? 0.731 -12.104 -4.671 1 95.48 203 ASN B O 1
ATOM 4096 N N . SER B 1 204 ? -0.952 -10.805 -4.061 1 96.41 204 SER B N 1
ATOM 4097 C CA . SER B 1 204 ? -1.892 -11.895 -3.822 1 96.41 204 SER B CA 1
ATOM 4098 C C . SER B 1 204 ? -2.099 -12.733 -5.079 1 96.41 204 SER B C 1
ATOM 4100 O O . SER B 1 204 ? -2.418 -13.92 -4.994 1 96.41 204 SER B O 1
ATOM 4102 N N . SER B 1 205 ? -1.928 -12.106 -6.235 1 97.63 205 SER B N 1
ATOM 4103 C CA . SER B 1 205 ? -2.112 -12.846 -7.479 1 97.63 205 SER B CA 1
ATOM 4104 C C . SER B 1 205 ? -1.104 -13.984 -7.6 1 97.63 205 SER B C 1
ATOM 4106 O O . SER B 1 205 ? -1.361 -14.978 -8.283 1 97.63 205 SER B O 1
ATOM 4108 N N . HIS B 1 206 ? 0.01 -13.858 -6.911 1 96.22 206 HIS B N 1
ATOM 4109 C CA . HIS B 1 206 ? 1.033 -14.896 -6.958 1 96.22 206 HIS B CA 1
ATOM 4110 C C . HIS B 1 206 ? 0.627 -16.108 -6.127 1 96.22 206 HIS B C 1
ATOM 4112 O O . HIS B 1 206 ? 1.08 -17.225 -6.387 1 96.22 206 HIS B O 1
ATOM 4118 N N . THR B 1 207 ? -0.174 -15.914 -5.141 1 95.35 207 THR B N 1
ATOM 4119 C CA . THR B 1 207 ? -0.768 -17.021 -4.401 1 95.35 207 THR B CA 1
ATOM 4120 C C . THR B 1 207 ? -1.906 -17.655 -5.196 1 95.35 207 THR B C 1
ATOM 4122 O O . THR B 1 207 ? -1.965 -18.878 -5.339 1 95.35 207 THR B O 1
ATOM 4125 N N . VAL B 1 208 ? -2.693 -16.856 -5.772 1 97.08 208 VAL B N 1
ATOM 4126 C CA . VAL B 1 208 ? -3.899 -17.295 -6.467 1 97.08 208 VAL B CA 1
ATOM 4127 C C . VAL B 1 208 ? -3.518 -18.127 -7.689 1 97.08 208 VAL B C 1
ATOM 4129 O O . VAL B 1 208 ? -4.125 -19.168 -7.953 1 97.08 208 VAL B O 1
ATOM 4132 N N . VAL B 1 209 ? -2.521 -17.659 -8.378 1 97.62 209 VAL B N 1
ATOM 4133 C CA . VAL B 1 209 ? -2.164 -18.329 -9.624 1 97.62 209 VAL B CA 1
ATOM 4134 C C . VAL B 1 209 ? -1.656 -19.738 -9.325 1 97.62 209 VAL B C 1
ATOM 4136 O O . VAL B 1 209 ? -1.846 -20.656 -10.126 1 97.62 209 VAL B O 1
ATOM 4139 N N . LYS B 1 210 ? -1.062 -19.951 -8.211 1 96.36 210 LYS B N 1
ATOM 4140 C CA . LYS B 1 210 ? -0.56 -21.267 -7.825 1 96.36 210 LYS B CA 1
ATOM 4141 C C . LYS B 1 210 ? -1.706 -22.207 -7.462 1 96.36 210 LYS B C 1
ATOM 4143 O O . LYS B 1 210 ? -1.525 -23.426 -7.417 1 96.36 210 LYS B O 1
ATOM 4148 N N . MET B 1 211 ? -2.83 -21.647 -7.229 1 96.4 211 MET B N 1
ATOM 4149 C CA . MET B 1 211 ? -3.994 -22.435 -6.834 1 96.4 211 MET B CA 1
ATOM 4150 C C . MET B 1 211 ? -4.933 -22.649 -8.016 1 96.4 211 MET B C 1
ATOM 4152 O O . MET B 1 211 ? -5.938 -23.353 -7.897 1 96.4 211 MET B O 1
ATOM 4156 N N . LEU B 1 212 ? -4.653 -22.076 -9.107 1 96.96 212 LEU B N 1
ATOM 4157 C CA . LEU B 1 212 ? -5.528 -22.061 -10.274 1 96.96 212 LEU B CA 1
ATOM 4158 C C . LEU B 1 212 ? -5.794 -23.477 -10.772 1 96.96 212 LEU B C 1
ATOM 4160 O O . LEU B 1 212 ? -4.876 -24.298 -10.842 1 96.96 212 LEU B O 1
ATOM 4164 N N . GLN B 1 213 ? -7.027 -23.82 -11.1 1 96.37 213 GLN B N 1
ATOM 4165 C CA . GLN B 1 213 ? -7.474 -25.056 -11.733 1 96.37 213 GLN B CA 1
ATOM 4166 C C . GLN B 1 213 ? -8.049 -24.786 -13.121 1 96.37 213 GLN B C 1
ATOM 4168 O O . GLN B 1 213 ? -9.259 -24.607 -13.273 1 96.37 213 GLN B O 1
ATOM 4173 N N . PRO B 1 214 ? -7.218 -24.82 -14.102 1 96.32 214 PRO B N 1
ATOM 4174 C CA . PRO B 1 214 ? -7.617 -24.314 -15.417 1 96.32 214 PRO B CA 1
ATOM 4175 C C . PRO B 1 214 ? -8.351 -25.359 -16.254 1 96.32 214 PRO B C 1
ATOM 4177 O O . PRO B 1 214 ? -8.787 -25.067 -17.37 1 96.32 214 PRO B O 1
ATOM 4180 N N . ILE B 1 215 ? -8.515 -26.563 -15.809 1 96.11 215 ILE B N 1
ATOM 4181 C CA . ILE B 1 215 ? -9.07 -27.647 -16.612 1 96.11 215 ILE B CA 1
ATOM 4182 C C . ILE B 1 215 ? -10.584 -27.704 -16.427 1 96.11 215 ILE B C 1
ATOM 4184 O O . ILE B 1 215 ? -11.083 -27.609 -15.303 1 96.11 215 ILE B O 1
ATOM 4188 N N . GLY B 1 216 ? -11.325 -27.837 -17.532 1 93.47 216 GLY B N 1
ATOM 4189 C CA . GLY B 1 216 ? -12.767 -28.021 -17.491 1 93.47 216 GLY B CA 1
ATOM 4190 C C . GLY B 1 216 ? -13.499 -26.856 -16.852 1 93.47 216 GLY B C 1
ATOM 4191 O O . GLY B 1 216 ? -13.274 -25.7 -17.215 1 93.47 216 GLY B O 1
ATOM 4192 N N . GLY B 1 217 ? -14.346 -27.171 -15.927 1 93.04 217 GLY B N 1
ATOM 4193 C CA . GLY B 1 217 ? -15.131 -26.177 -15.214 1 93.04 217 GLY B CA 1
ATOM 4194 C C . GLY B 1 217 ? -14.465 -25.69 -13.941 1 93.04 217 GLY B C 1
ATOM 4195 O O . GLY B 1 217 ? -15.131 -25.158 -13.05 1 93.04 217 GLY B O 1
ATOM 4196 N N . HIS B 1 218 ? -13.235 -25.974 -13.778 1 94.19 218 HIS B N 1
ATOM 4197 C CA . HIS B 1 218 ? -12.412 -25.524 -12.661 1 94.19 218 HIS B CA 1
ATOM 4198 C C . HIS B 1 218 ? -12.775 -26.263 -11.377 1 94.19 218 HIS B C 1
ATOM 4200 O O . HIS B 1 218 ? -12.512 -25.771 -10.277 1 94.19 218 HIS B O 1
ATOM 4206 N N . ALA B 1 219 ? -13.372 -27.419 -11.513 1 93.35 219 ALA B N 1
ATOM 4207 C CA . ALA B 1 219 ? -13.748 -28.191 -10.332 1 93.35 219 ALA B CA 1
ATOM 4208 C C . ALA B 1 219 ? -12.576 -29.031 -9.83 1 93.35 219 ALA B C 1
ATOM 4210 O O . ALA B 1 219 ? -11.779 -29.533 -10.625 1 93.35 219 ALA B O 1
ATOM 4211 N N . PRO B 1 220 ? -12.526 -29.266 -8.535 1 92.39 220 PRO B N 1
ATOM 4212 C CA . PRO B 1 220 ? -11.389 -29.982 -7.952 1 92.39 220 PRO B CA 1
ATOM 4213 C C . PRO B 1 220 ? -11.23 -31.393 -8.514 1 92.39 220 PRO B C 1
ATOM 4215 O O . PRO B 1 220 ? -10.108 -31.898 -8.615 1 92.39 220 PRO B O 1
ATOM 4218 N N . HIS B 1 221 ? -12.303 -32.024 -8.942 1 91.59 221 HIS B N 1
ATOM 4219 C CA . HIS B 1 221 ? -12.247 -33.417 -9.37 1 91.59 221 HIS B CA 1
ATOM 4220 C C . HIS B 1 221 ? -11.766 -33.531 -10.813 1 91.59 221 HIS B C 1
ATOM 4222 O O . HIS B 1 221 ? -11.528 -34.635 -11.307 1 91.59 221 HIS B O 1
ATOM 4228 N N . GLU B 1 222 ? -11.55 -32.41 -11.421 1 94.06 222 GLU B N 1
ATOM 4229 C CA . GLU B 1 222 ? -11.239 -32.434 -12.848 1 94.06 222 GLU B CA 1
ATOM 4230 C C . GLU B 1 222 ? -9.732 -32.455 -13.084 1 94.06 222 GLU B C 1
ATOM 4232 O O . GLU B 1 222 ? -9.277 -32.692 -14.205 1 94.06 222 GLU B O 1
ATOM 4237 N N . ALA B 1 223 ? -8.978 -32.267 -12.026 1 96.07 223 ALA B N 1
ATOM 4238 C CA . ALA B 1 223 ? -7.523 -32.277 -12.163 1 96.07 223 ALA B CA 1
ATOM 4239 C C . ALA B 1 223 ? -6.845 -32.429 -10.804 1 96.07 223 ALA B C 1
ATOM 4241 O O . ALA B 1 223 ? -7.475 -32.228 -9.763 1 96.07 223 ALA B O 1
ATOM 4242 N N . LEU B 1 224 ? -5.651 -32.879 -10.807 1 97.44 224 LEU B N 1
ATOM 4243 C CA . LEU B 1 224 ? -4.751 -32.847 -9.659 1 97.44 224 LEU B CA 1
ATOM 4244 C C . LEU B 1 224 ? -3.774 -31.681 -9.766 1 97.44 224 LEU B C 1
ATOM 4246 O O . LEU B 1 224 ? -3.017 -31.587 -10.735 1 97.44 224 LEU B O 1
ATOM 4250 N N . ARG B 1 225 ? -3.78 -30.76 -8.81 1 98.15 225 ARG B N 1
ATOM 4251 C CA . ARG B 1 225 ? -2.921 -29.581 -8.849 1 98.15 225 ARG B CA 1
ATOM 4252 C C . ARG B 1 225 ? -1.709 -29.757 -7.94 1 98.15 225 ARG B C 1
ATOM 4254 O O . ARG B 1 225 ? -1.84 -30.217 -6.804 1 98.15 225 ARG B O 1
ATOM 4261 N N . LEU B 1 226 ? -0.578 -29.426 -8.451 1 98.4 226 LEU B N 1
ATOM 4262 C CA . LEU B 1 226 ? 0.623 -29.357 -7.625 1 98.4 226 LEU B CA 1
ATOM 4263 C C . LEU B 1 226 ? 0.84 -27.942 -7.1 1 98.4 226 LEU B C 1
ATOM 4265 O O . LEU B 1 226 ? 1.176 -27.035 -7.865 1 98.4 226 LEU B O 1
ATOM 4269 N N . VAL B 1 227 ? 0.654 -27.741 -5.836 1 97.01 227 VAL B N 1
ATOM 4270 C CA . VAL B 1 227 ? 0.757 -26.424 -5.218 1 97.01 227 VAL B CA 1
ATOM 4271 C C . VAL B 1 227 ? 1.98 -26.376 -4.304 1 97.01 227 VAL B C 1
ATOM 4273 O O . VAL B 1 227 ? 2.139 -27.225 -3.424 1 97.01 227 VAL B O 1
ATOM 4276 N N . SER B 1 228 ? 2.777 -25.413 -4.575 1 95.1 228 SER B N 1
ATOM 4277 C CA . SER B 1 228 ? 4.001 -25.28 -3.791 1 95.1 228 SER B CA 1
ATOM 4278 C C . SER B 1 228 ? 3.956 -24.04 -2.904 1 95.1 228 SER B C 1
ATOM 4280 O O . SER B 1 228 ? 3.228 -23.088 -3.194 1 95.1 228 SER B O 1
ATOM 4282 N N . TYR B 1 229 ? 4.661 -24.06 -1.777 1 90.26 229 TYR B N 1
ATOM 4283 C CA . TYR B 1 229 ? 4.84 -22.927 -0.875 1 90.26 229 TYR B CA 1
ATOM 4284 C C . TYR B 1 229 ? 6.294 -22.805 -0.435 1 90.26 229 TYR B C 1
ATOM 4286 O O . TYR B 1 229 ? 7.052 -23.776 -0.498 1 90.26 229 TYR B O 1
ATOM 4294 N N . THR B 1 230 ? 6.696 -21.588 -0.08 1 80.3 230 THR B N 1
ATOM 4295 C CA . THR B 1 230 ? 8.08 -21.401 0.34 1 80.3 230 THR B CA 1
ATOM 4296 C C . THR B 1 230 ? 8.161 -21.167 1.846 1 80.3 230 THR B C 1
ATOM 4298 O O . THR B 1 230 ? 9.083 -21.652 2.506 1 80.3 230 THR B O 1
ATOM 4301 N N . HIS B 1 231 ? 7.084 -20.476 2.35 1 81.52 231 HIS B N 1
ATOM 4302 C CA . HIS B 1 231 ? 7.122 -20.133 3.767 1 81.52 231 HIS B CA 1
ATOM 4303 C C . HIS B 1 231 ? 6.134 -20.978 4.565 1 81.52 231 HIS B C 1
ATOM 4305 O O . HIS B 1 231 ? 5.009 -21.212 4.118 1 81.52 231 HIS B O 1
ATOM 4311 N N . PRO B 1 232 ? 6.511 -21.331 5.696 1 81.23 232 PRO B N 1
ATOM 4312 C CA . PRO B 1 232 ? 5.671 -22.213 6.51 1 81.23 232 PRO B CA 1
ATOM 4313 C C . PRO B 1 232 ? 4.292 -21.621 6.79 1 81.23 232 PRO B C 1
ATOM 4315 O O . PRO B 1 232 ? 3.301 -22.353 6.842 1 81.23 232 PRO B O 1
ATOM 4318 N N . GLU B 1 233 ? 4.301 -20.384 6.937 1 81.55 233 GLU B N 1
ATOM 4319 C CA . GLU B 1 233 ? 3.025 -19.739 7.229 1 81.55 233 GLU B CA 1
ATOM 4320 C C . GLU B 1 233 ? 2.02 -19.969 6.103 1 81.55 233 GLU B C 1
ATOM 4322 O O . GLU B 1 233 ? 0.817 -20.074 6.349 1 81.55 233 GLU B O 1
ATOM 4327 N N . TYR B 1 234 ? 2.53 -20.11 4.978 1 86.05 234 TYR B N 1
ATOM 4328 C CA . TYR B 1 234 ? 1.626 -20.315 3.851 1 86.05 234 TYR B CA 1
ATOM 4329 C C . TYR B 1 234 ? 1.146 -21.761 3.793 1 86.05 234 TYR B C 1
ATOM 4331 O O . TYR B 1 234 ? 0.048 -22.037 3.305 1 86.05 234 TYR B O 1
ATOM 4339 N N . ARG B 1 235 ? 1.98 -22.639 4.306 1 90.03 235 ARG B N 1
ATOM 4340 C CA . ARG B 1 235 ? 1.51 -24.017 4.402 1 90.03 235 ARG B CA 1
ATOM 4341 C C . ARG B 1 235 ? 0.217 -24.101 5.206 1 90.03 235 ARG B C 1
ATOM 4343 O O . ARG B 1 235 ? -0.749 -24.733 4.775 1 90.03 235 ARG B O 1
ATOM 4350 N N . ASP B 1 236 ? 0.268 -23.448 6.302 1 91.78 236 ASP B N 1
ATOM 4351 C CA . ASP B 1 236 ? -0.89 -23.5 7.189 1 91.78 236 ASP B CA 1
ATOM 4352 C C . ASP B 1 236 ? -2.109 -22.849 6.541 1 91.78 236 ASP B C 1
ATOM 4354 O O . ASP B 1 236 ? -3.212 -23.398 6.59 1 91.78 236 ASP B O 1
ATOM 4358 N N . THR B 1 237 ? -1.883 -21.747 5.96 1 91.52 237 THR B N 1
ATOM 4359 C CA . THR B 1 237 ? -2.975 -21.021 5.321 1 91.52 237 THR B CA 1
ATOM 4360 C C . THR B 1 237 ? -3.583 -21.844 4.189 1 91.52 237 THR B C 1
ATOM 4362 O O . THR B 1 237 ? -4.805 -21.966 4.09 1 91.52 237 THR B O 1
ATOM 4365 N N . LEU B 1 238 ? -2.762 -22.435 3.368 1 94.45 238 LEU B N 1
ATOM 4366 C CA . LEU B 1 238 ? -3.231 -23.206 2.222 1 94.45 238 LEU B CA 1
ATOM 4367 C C . LEU B 1 238 ? -3.889 -24.505 2.674 1 94.45 238 LEU B C 1
ATOM 4369 O O . LEU B 1 238 ? -4.908 -24.918 2.114 1 94.45 238 LEU B O 1
ATOM 4373 N N . THR B 1 239 ? -3.317 -25.097 3.696 1 94.11 239 THR B N 1
ATOM 4374 C CA . THR B 1 239 ? -3.935 -26.297 4.249 1 94.11 239 THR B CA 1
ATOM 4375 C C . THR B 1 239 ? -5.336 -25.993 4.771 1 94.11 239 THR B C 1
ATOM 4377 O O . THR B 1 239 ? -6.287 -26.715 4.469 1 94.11 239 THR B O 1
ATOM 4380 N N . ASP B 1 240 ? -5.408 -24.941 5.52 1 92.89 240 ASP B N 1
ATOM 4381 C CA . ASP B 1 240 ? -6.705 -24.523 6.045 1 92.89 240 ASP B CA 1
ATOM 4382 C C . ASP B 1 240 ? -7.7 -24.273 4.915 1 92.89 240 ASP B C 1
ATOM 4384 O O . ASP B 1 240 ? -8.846 -24.723 4.978 1 92.89 240 ASP B O 1
ATOM 4388 N N . TYR B 1 241 ? -7.245 -23.635 3.935 1 94.93 241 TYR B N 1
ATOM 4389 C CA . TYR B 1 241 ? -8.108 -23.344 2.795 1 94.93 241 TYR B CA 1
ATOM 4390 C C . TYR B 1 241 ? -8.6 -24.63 2.142 1 94.93 241 TYR B C 1
ATOM 4392 O O . TYR B 1 241 ? -9.804 -24.81 1.942 1 94.93 241 TYR B O 1
ATOM 4400 N N . PHE B 1 242 ? -7.733 -25.531 1.825 1 95.59 242 PHE B N 1
ATOM 4401 C CA . PHE B 1 242 ? -8.077 -26.704 1.03 1 95.59 242 PHE B CA 1
ATOM 4402 C C . PHE B 1 242 ? -8.871 -27.707 1.86 1 95.59 242 PHE B C 1
ATOM 4404 O O . PHE B 1 242 ? -9.572 -28.558 1.31 1 95.59 242 PHE B O 1
ATOM 4411 N N . LEU B 1 243 ? -8.76 -27.621 3.141 1 92.91 243 LEU B N 1
ATOM 4412 C CA . LEU B 1 243 ? -9.564 -28.489 3.994 1 92.91 243 LEU B CA 1
ATOM 4413 C C . LEU B 1 243 ? -10.995 -27.972 4.101 1 92.91 243 LEU B C 1
ATOM 4415 O O . LEU B 1 243 ? -11.929 -28.753 4.292 1 92.91 243 LEU B O 1
ATOM 4419 N N . ARG B 1 244 ? -11.114 -26.677 3.928 1 90.14 244 ARG B N 1
ATOM 4420 C CA . ARG B 1 244 ? -12.43 -26.062 4.063 1 90.14 244 ARG B CA 1
ATOM 4421 C C . ARG B 1 244 ? -13.164 -26.041 2.726 1 90.14 244 ARG B C 1
ATOM 4423 O O . ARG B 1 244 ? -14.388 -25.896 2.686 1 90.14 244 ARG B O 1
ATOM 4430 N N . HIS B 1 245 ? -12.42 -26.205 1.694 1 90.88 245 HIS B N 1
ATOM 4431 C CA . HIS B 1 245 ? -12.974 -26.189 0.345 1 90.88 245 HIS B CA 1
ATOM 4432 C C . HIS B 1 245 ? -12.584 -27.446 -0.426 1 90.88 245 HIS B C 1
ATOM 4434 O O . HIS B 1 245 ? -11.518 -28.018 -0.189 1 90.88 245 HIS B O 1
ATOM 4440 N N . PRO B 1 246 ? -13.551 -27.922 -1.212 1 86.1 246 PRO B N 1
ATOM 4441 C CA . PRO B 1 246 ? -13.174 -29.078 -2.029 1 86.1 246 PRO B CA 1
ATOM 4442 C C . PRO B 1 246 ? -11.865 -28.863 -2.787 1 86.1 246 PRO B C 1
ATOM 4444 O O . PRO B 1 246 ? -11.631 -27.778 -3.326 1 86.1 246 PRO B O 1
ATOM 4447 N N . ALA B 1 247 ? -11.092 -29.93 -2.731 1 93.93 247 ALA B N 1
ATOM 4448 C CA . ALA B 1 247 ? -9.77 -29.777 -3.334 1 93.93 247 ALA B CA 1
ATOM 4449 C C . ALA B 1 247 ? -9.254 -31.108 -3.871 1 93.93 247 ALA B C 1
ATOM 4451 O O . ALA B 1 247 ? -9.763 -32.171 -3.507 1 93.93 247 ALA B O 1
ATOM 4452 N N . ASN B 1 248 ? -8.442 -31.172 -4.709 1 96.57 248 ASN B N 1
ATOM 4453 C CA . ASN B 1 248 ? -7.545 -32.222 -5.181 1 96.57 248 ASN B CA 1
ATOM 4454 C C . ASN B 1 248 ? -6.158 -31.673 -5.502 1 96.57 248 ASN B C 1
ATOM 4456 O O . ASN B 1 248 ? -5.867 -31.345 -6.653 1 96.57 248 ASN B O 1
ATOM 4460 N N . VAL B 1 249 ? -5.352 -31.59 -4.372 1 97.8 249 VAL B N 1
ATOM 4461 C CA . VAL B 1 249 ? -4.092 -30.861 -4.465 1 97.8 249 VAL B CA 1
ATOM 4462 C C . VAL B 1 249 ? -2.99 -31.64 -3.75 1 97.8 249 VAL B C 1
ATOM 4464 O O . VAL B 1 249 ? -3.231 -32.254 -2.708 1 97.8 249 VAL B O 1
ATOM 4467 N N . LEU B 1 250 ? -1.866 -31.676 -4.349 1 97.5 250 LEU B N 1
ATOM 4468 C CA . LEU B 1 250 ? -0.645 -32.04 -3.639 1 97.5 250 LEU B CA 1
ATOM 4469 C C . LEU B 1 250 ? 0.103 -30.796 -3.172 1 97.5 250 LEU B C 1
ATOM 4471 O O . LEU B 1 250 ? 0.501 -29.962 -3.988 1 97.5 250 LEU B O 1
ATOM 4475 N N . LEU B 1 251 ? 0.238 -30.657 -1.925 1 96.92 251 LEU B N 1
ATOM 4476 C CA . LEU B 1 251 ? 0.896 -29.518 -1.294 1 96.92 251 LEU B CA 1
ATOM 4477 C C . LEU B 1 251 ? 2.295 -29.894 -0.818 1 96.92 251 LEU B C 1
ATOM 4479 O O . LEU B 1 251 ? 2.462 -30.857 -0.066 1 96.92 251 LEU B O 1
ATOM 4483 N N . ALA B 1 252 ? 3.296 -29.172 -1.284 1 95.41 252 ALA B N 1
ATOM 4484 C CA . ALA B 1 252 ? 4.67 -29.477 -0.895 1 95.41 252 ALA B CA 1
ATOM 4485 C C . ALA B 1 252 ? 5.554 -28.237 -0.989 1 95.41 252 ALA B C 1
ATOM 4487 O O . ALA B 1 252 ? 5.205 -27.268 -1.666 1 95.41 252 ALA B O 1
ATOM 4488 N N . ARG B 1 253 ? 6.656 -28.311 -0.251 1 92 253 ARG B N 1
ATOM 4489 C CA . ARG B 1 253 ? 7.691 -27.299 -0.436 1 92 253 ARG B CA 1
ATOM 4490 C C . ARG B 1 253 ? 8.532 -27.595 -1.673 1 92 253 ARG B C 1
ATOM 4492 O O . ARG B 1 253 ? 9.313 -28.549 -1.686 1 92 253 ARG B O 1
ATOM 4499 N N . GLY B 1 254 ? 8.389 -26.85 -2.686 1 89.97 254 GLY B N 1
ATOM 4500 C CA . GLY B 1 254 ? 9.122 -27.056 -3.925 1 89.97 254 GLY B CA 1
ATOM 4501 C C . GLY B 1 254 ? 10.493 -26.407 -3.923 1 89.97 254 GLY B C 1
ATOM 4502 O O . GLY B 1 254 ? 10.978 -25.973 -2.876 1 89.97 254 GLY B O 1
ATOM 4503 N N . THR B 1 255 ? 11.095 -26.49 -5.005 1 92.97 255 THR B N 1
ATOM 4504 C CA . THR B 1 255 ? 12.434 -25.931 -5.155 1 92.97 255 THR B CA 1
ATOM 4505 C C . THR B 1 255 ? 12.366 -24.488 -5.645 1 92.97 255 THR B C 1
ATOM 4507 O O . THR B 1 255 ? 11.883 -24.223 -6.749 1 92.97 255 THR B O 1
ATOM 4510 N N . GLU B 1 256 ? 12.826 -23.599 -4.9 1 93.05 256 GLU B N 1
ATOM 4511 C CA . GLU B 1 256 ? 12.859 -22.174 -5.217 1 93.05 256 GLU B CA 1
ATOM 4512 C C . GLU B 1 256 ? 11.488 -21.678 -5.668 1 93.05 256 GLU B C 1
ATOM 4514 O O . GLU B 1 256 ? 11.385 -20.905 -6.623 1 93.05 256 GLU B O 1
ATOM 4519 N N . GLY B 1 257 ? 10.423 -22.298 -5.128 1 92.73 257 GLY B N 1
ATOM 4520 C CA . GLY B 1 257 ? 9.058 -21.863 -5.379 1 92.73 257 GLY B CA 1
ATOM 4521 C C . GLY B 1 257 ? 8.383 -22.636 -6.496 1 92.73 257 GLY B C 1
ATOM 4522 O O . GLY B 1 257 ? 7.191 -22.453 -6.752 1 92.73 257 GLY B O 1
ATOM 4523 N N . GLU B 1 258 ? 9.12 -23.495 -7.096 1 95.76 258 GLU B N 1
ATOM 4524 C CA . GLU B 1 258 ? 8.562 -24.336 -8.152 1 95.76 258 GLU B CA 1
ATOM 4525 C C . GLU B 1 258 ? 8.054 -25.661 -7.592 1 95.76 258 GLU B C 1
ATOM 4527 O O . GLU B 1 258 ? 8.597 -26.175 -6.611 1 95.76 258 GLU B O 1
ATOM 4532 N N . ALA B 1 259 ? 7.072 -26.279 -8.259 1 96.23 259 ALA B N 1
ATOM 4533 C CA . ALA B 1 259 ? 6.369 -27.44 -7.719 1 96.23 259 ALA B CA 1
ATOM 4534 C C . ALA B 1 259 ? 7.165 -28.721 -7.954 1 96.23 259 ALA B C 1
ATOM 4536 O O . ALA B 1 259 ? 6.596 -29.815 -7.987 1 96.23 259 ALA B O 1
ATOM 4537 N N . VAL B 1 260 ? 8.449 -28.669 -8.157 1 97.28 260 VAL B N 1
ATOM 4538 C CA . VAL B 1 260 ? 9.287 -29.85 -8.33 1 97.28 260 VAL B CA 1
ATOM 4539 C C . VAL B 1 260 ? 10.137 -30.069 -7.081 1 97.28 260 VAL B C 1
ATOM 4541 O O . VAL B 1 260 ? 10.597 -29.108 -6.459 1 97.28 260 VAL B O 1
ATOM 4544 N N . ALA B 1 261 ? 10.324 -31.318 -6.754 1 95.15 261 ALA B N 1
ATOM 4545 C CA . ALA B 1 261 ? 11.133 -31.676 -5.592 1 95.15 261 ALA B CA 1
ATOM 4546 C C . ALA B 1 261 ? 12.588 -31.261 -5.789 1 95.15 261 ALA B C 1
ATOM 4548 O O . ALA B 1 261 ? 13.11 -31.314 -6.905 1 95.15 261 ALA B O 1
ATOM 4549 N N . ASP B 1 262 ? 13.188 -30.883 -4.722 1 93.17 262 ASP B N 1
ATOM 4550 C CA . ASP B 1 262 ? 14.64 -30.726 -4.74 1 93.17 262 ASP B CA 1
ATOM 4551 C C . ASP B 1 262 ? 15.331 -32.046 -5.074 1 93.17 262 ASP B C 1
ATOM 4553 O O . ASP B 1 262 ? 15.047 -33.075 -4.458 1 93.17 262 ASP B O 1
ATOM 4557 N N . ALA B 1 263 ? 16.18 -31.981 -6.019 1 93 263 ALA B N 1
ATOM 4558 C CA . ALA B 1 263 ? 16.834 -33.199 -6.489 1 93 263 ALA B CA 1
ATOM 4559 C C . ALA B 1 263 ? 17.712 -33.806 -5.398 1 93 263 ALA B C 1
ATOM 4561 O O . ALA B 1 263 ? 18.071 -34.984 -5.466 1 93 263 ALA B O 1
ATOM 4562 N N . ARG B 1 264 ? 18.044 -32.993 -4.41 1 87.64 264 ARG B N 1
ATOM 4563 C CA . ARG B 1 264 ? 18.999 -33.417 -3.391 1 87.64 264 ARG B CA 1
ATOM 4564 C C . ARG B 1 264 ? 18.288 -33.78 -2.091 1 87.64 264 ARG B C 1
ATOM 4566 O O . ARG B 1 264 ? 18.876 -34.412 -1.212 1 87.64 264 ARG B O 1
ATOM 4573 N N . ARG B 1 265 ? 17.035 -33.292 -1.997 1 85.62 265 ARG B N 1
ATOM 4574 C CA . ARG B 1 265 ? 16.321 -33.43 -0.732 1 85.62 265 ARG B CA 1
ATOM 4575 C C . ARG B 1 265 ? 14.855 -33.776 -0.966 1 85.62 265 ARG B C 1
ATOM 4577 O O . ARG B 1 265 ? 14.224 -33.244 -1.882 1 85.62 265 ARG B O 1
ATOM 4584 N N . GLY B 1 266 ? 14.471 -34.695 -0.12 1 82.08 266 GLY B N 1
ATOM 4585 C CA . GLY B 1 266 ? 13.064 -35.045 -0.234 1 82.08 266 GLY B CA 1
ATOM 4586 C C . GLY B 1 266 ? 12.184 -34.309 0.759 1 82.08 266 GLY B C 1
ATOM 4587 O O . GLY B 1 266 ? 12.42 -34.367 1.968 1 82.08 266 GLY B O 1
ATOM 4588 N N . SER B 1 267 ? 11.251 -33.593 0.279 1 87.79 267 SER B N 1
ATOM 4589 C CA . SER B 1 267 ? 10.274 -32.925 1.132 1 87.79 267 SER B CA 1
ATOM 4590 C C . SER B 1 267 ? 8.989 -33.738 1.243 1 87.79 267 SER B C 1
ATOM 4592 O O . SER B 1 267 ? 8.7 -34.573 0.383 1 87.79 267 SER B O 1
ATOM 4594 N N . ALA B 1 268 ? 8.333 -33.47 2.349 1 93.44 268 ALA B N 1
ATOM 4595 C CA . ALA B 1 268 ? 7.022 -34.096 2.502 1 93.44 268 ALA B CA 1
ATOM 4596 C C . ALA B 1 268 ? 6.033 -33.556 1.473 1 93.44 268 ALA B C 1
ATOM 4598 O O . ALA B 1 268 ? 6.115 -32.391 1.075 1 93.44 268 ALA B O 1
ATOM 4599 N N . VAL B 1 269 ? 5.19 -34.424 1.015 1 96.28 269 VAL B N 1
ATOM 4600 C CA . VAL B 1 269 ? 4.099 -34.049 0.121 1 96.28 269 VAL B CA 1
ATOM 4601 C C . VAL B 1 269 ? 2.763 -34.454 0.739 1 96.28 269 VAL B C 1
ATOM 4603 O O . VAL B 1 269 ? 2.576 -35.609 1.128 1 96.28 269 VAL B O 1
ATOM 4606 N N . GLU B 1 270 ? 1.891 -33.523 0.835 1 96.37 270 GLU B N 1
ATOM 4607 C CA . GLU B 1 270 ? 0.561 -33.75 1.392 1 96.37 270 GLU B CA 1
ATOM 4608 C C . GLU B 1 270 ? -0.505 -33.736 0.301 1 96.37 270 GLU B C 1
ATOM 4610 O O . GLU B 1 270 ? -0.48 -32.882 -0.588 1 96.37 270 GLU B O 1
ATOM 4615 N N . TRP B 1 271 ? -1.366 -34.706 0.384 1 97.31 271 TRP B N 1
ATOM 4616 C CA . TRP B 1 271 ? -2.508 -34.775 -0.522 1 97.31 271 TRP B CA 1
ATOM 4617 C C . TRP B 1 271 ? -3.79 -34.349 0.185 1 97.31 271 TRP B C 1
ATOM 4619 O O . TRP B 1 271 ? -4.186 -34.954 1.184 1 97.31 271 TRP B O 1
ATOM 4629 N N . LEU B 1 272 ? -4.301 -33.26 -0.256 1 96.84 272 LEU B N 1
ATOM 4630 C CA . LEU B 1 272 ? -5.587 -32.783 0.241 1 96.84 272 LEU B CA 1
ATOM 4631 C C . LEU B 1 272 ? -6.691 -33.033 -0.781 1 96.84 272 LEU B C 1
ATOM 4633 O O . LEU B 1 272 ? -6.665 -32.473 -1.879 1 96.84 272 LEU B O 1
ATOM 4637 N N . HIS B 1 273 ? -7.64 -33.874 -0.463 1 94.07 273 HIS B N 1
ATOM 4638 C CA . HIS B 1 273 ? -8.693 -34.312 -1.372 1 94.07 273 HIS B CA 1
ATOM 4639 C C . HIS B 1 273 ? -9.917 -34.8 -0.605 1 94.07 273 HIS B C 1
ATOM 4641 O O . HIS B 1 273 ? -9.788 -35.551 0.365 1 94.07 273 HIS B O 1
ATOM 4647 N N . ASP B 1 274 ? -11.071 -34.348 -0.988 1 86.97 274 ASP B N 1
ATOM 4648 C CA . ASP B 1 274 ? -12.32 -34.848 -0.421 1 86.97 274 ASP B CA 1
ATOM 4649 C C . ASP B 1 274 ? -12.339 -34.681 1.097 1 86.97 274 ASP B C 1
ATOM 4651 O O . ASP B 1 274 ? -12.698 -35.609 1.824 1 86.97 274 ASP B O 1
ATOM 4655 N N . GLY B 1 275 ? -11.762 -33.576 1.564 1 87.07 275 GLY B N 1
ATOM 4656 C CA . GLY B 1 275 ? -11.762 -33.29 2.99 1 87.07 275 GLY B CA 1
ATOM 4657 C C . GLY B 1 275 ? -10.705 -34.065 3.754 1 87.07 275 GLY B C 1
ATOM 4658 O O . GLY B 1 275 ? -10.624 -33.97 4.981 1 87.07 275 GLY B O 1
ATOM 4659 N N . LEU B 1 276 ? -9.979 -34.85 3.05 1 90.84 276 LEU B N 1
ATOM 4660 C CA . LEU B 1 276 ? -8.938 -35.662 3.67 1 90.84 276 LEU B CA 1
ATOM 4661 C C . LEU B 1 276 ? -7.57 -35.005 3.513 1 90.84 276 LEU B C 1
ATOM 4663 O O . LEU B 1 276 ? -7.345 -34.25 2.564 1 90.84 276 LEU B O 1
ATOM 4667 N N . HIS B 1 277 ? -6.781 -35.207 4.482 1 93.85 277 HIS B N 1
ATOM 4668 C CA . HIS B 1 277 ? -5.382 -34.794 4.514 1 93.85 277 HIS B CA 1
ATOM 4669 C C . HIS B 1 277 ? -4.459 -35.991 4.719 1 93.85 277 HIS B C 1
ATOM 4671 O O . HIS B 1 277 ? -4.444 -36.59 5.796 1 93.85 277 HIS B O 1
ATOM 4677 N N . GLU B 1 278 ? -3.687 -36.323 3.68 1 94.59 278 GLU B N 1
ATOM 4678 C CA . GLU B 1 278 ? -2.828 -37.503 3.697 1 94.59 278 GLU B CA 1
ATOM 4679 C C . GLU B 1 278 ? -1.395 -37.147 3.313 1 94.59 278 GLU B C 1
ATOM 4681 O O . GLU B 1 278 ? -1.169 -36.409 2.352 1 94.59 278 GLU B O 1
ATOM 4686 N N . THR B 1 279 ? -0.483 -37.682 4.096 1 96.45 279 THR B N 1
ATOM 4687 C CA . THR B 1 279 ? 0.908 -37.576 3.671 1 96.45 279 THR B CA 1
ATOM 4688 C C . THR B 1 279 ? 1.256 -38.679 2.675 1 96.45 279 THR B C 1
ATOM 4690 O O . THR B 1 279 ? 1.214 -39.863 3.013 1 96.45 279 THR B O 1
ATOM 4693 N N . VAL B 1 280 ? 1.619 -38.281 1.471 1 96.5 280 VAL B N 1
ATOM 4694 C CA . VAL B 1 280 ? 1.847 -39.291 0.444 1 96.5 280 VAL B CA 1
ATOM 4695 C C . VAL B 1 280 ? 3.347 -39.496 0.245 1 96.5 280 VAL B C 1
ATOM 4697 O O . VAL B 1 280 ? 3.773 -40.509 -0.315 1 96.5 280 VAL B O 1
ATOM 4700 N N . ILE B 1 281 ? 4.135 -38.506 0.621 1 95.96 281 ILE B N 1
ATOM 4701 C CA . ILE B 1 281 ? 5.584 -38.633 0.731 1 95.96 281 ILE B CA 1
ATOM 4702 C C . ILE B 1 281 ? 6.048 -38.098 2.084 1 95.96 281 ILE B C 1
ATOM 4704 O O . ILE B 1 281 ? 5.782 -36.943 2.426 1 95.96 281 ILE B O 1
ATOM 4708 N N . GLU B 1 282 ? 6.736 -38.909 2.819 1 94.14 282 GLU B N 1
ATOM 4709 C CA . GLU B 1 282 ? 7.321 -38.457 4.078 1 94.14 282 GLU B CA 1
ATOM 4710 C C . GLU B 1 282 ? 8.617 -37.687 3.84 1 94.14 282 GLU B C 1
ATOM 4712 O O . GLU B 1 282 ? 9.379 -38.01 2.927 1 94.14 282 GLU B O 1
ATOM 4717 N N . ALA B 1 283 ? 8.735 -36.687 4.746 1 88.88 283 ALA B N 1
ATOM 4718 C CA . ALA B 1 283 ? 9.992 -35.948 4.657 1 88.88 283 ALA B CA 1
ATOM 4719 C C . ALA B 1 283 ? 11.185 -36.858 4.932 1 88.88 283 ALA B C 1
ATOM 4721 O O . ALA B 1 283 ? 11.135 -37.703 5.829 1 88.88 283 ALA B O 1
ATOM 4722 N N . ALA B 1 284 ? 12.076 -36.759 3.999 1 81.39 284 ALA B N 1
ATOM 4723 C CA . ALA B 1 284 ? 13.29 -37.532 4.248 1 81.39 284 ALA B CA 1
ATOM 4724 C C . ALA B 1 284 ? 14.244 -36.774 5.168 1 81.39 284 ALA B C 1
ATOM 4726 O O . ALA B 1 284 ? 14.342 -35.547 5.095 1 81.39 284 ALA B O 1
ATOM 4727 N N . GLU B 1 285 ? 14.711 -37.529 6.121 1 71.94 285 GLU B N 1
ATOM 4728 C CA . GLU B 1 285 ? 15.731 -36.918 6.969 1 71.94 285 GLU B CA 1
ATOM 4729 C C . GLU B 1 285 ? 17.055 -36.774 6.225 1 71.94 285 GLU B C 1
ATOM 4731 O O . GLU B 1 285 ? 17.511 -37.715 5.571 1 71.94 285 GLU B O 1
ATOM 4736 N N . GLY B 1 286 ? 17.625 -35.585 6.177 1 67.56 286 GLY B N 1
ATOM 4737 C CA . GLY B 1 286 ? 18.966 -35.334 5.673 1 67.56 286 GLY B CA 1
ATOM 4738 C C . GLY B 1 286 ? 19.032 -35.276 4.158 1 67.56 286 GLY B C 1
ATOM 4739 O O . GLY B 1 286 ? 18.014 -35.431 3.48 1 67.56 286 GLY B O 1
ATOM 4740 N N . SER B 1 287 ? 20.093 -34.735 3.617 1 66.98 287 SER B N 1
ATOM 4741 C CA . SER B 1 287 ? 20.394 -34.722 2.189 1 66.98 287 SER B CA 1
ATOM 4742 C C . SER B 1 287 ? 20.764 -36.114 1.689 1 66.98 287 SER B C 1
ATOM 4744 O O . SER B 1 287 ? 21.175 -36.972 2.472 1 66.98 287 SER B O 1
ATOM 4746 N N . SER B 1 288 ? 20.291 -36.399 0.439 1 66.61 288 SER B N 1
ATOM 4747 C CA . SER B 1 288 ? 20.698 -37.66 -0.173 1 66.61 288 SER B CA 1
ATOM 4748 C C . SER B 1 288 ? 22.196 -37.895 -0.01 1 66.61 288 SER B C 1
ATOM 4750 O O . SER B 1 288 ? 22.989 -36.953 -0.079 1 66.61 288 SER B O 1
ATOM 4752 N N . SER B 1 289 ? 22.586 -39.01 0.394 1 61.23 289 SER B N 1
ATOM 4753 C CA . SER B 1 289 ? 23.984 -39.404 0.543 1 61.23 289 SER B CA 1
ATOM 4754 C C . SER B 1 289 ? 24.719 -39.346 -0.792 1 61.23 289 SER B C 1
ATOM 4756 O O . SER B 1 289 ? 25.949 -39.268 -0.826 1 61.23 289 SER B O 1
ATOM 4758 N N . GLN B 1 290 ? 24.088 -39.279 -1.871 1 68.48 290 GLN B N 1
ATOM 4759 C CA . GLN B 1 290 ? 24.675 -39.17 -3.202 1 68.48 290 GLN B CA 1
ATOM 4760 C C . GLN B 1 290 ? 23.899 -38.181 -4.067 1 68.48 290 GLN B C 1
ATOM 4762 O O . GLN B 1 290 ? 23.176 -38.582 -4.981 1 68.48 290 GLN B O 1
ATOM 4767 N N . PRO B 1 291 ? 24.161 -36.938 -3.862 1 75.59 291 PRO B N 1
ATOM 4768 C CA . PRO B 1 291 ? 23.443 -35.943 -4.662 1 75.59 291 PRO B CA 1
ATOM 4769 C C . PRO B 1 291 ? 23.889 -35.927 -6.122 1 75.59 291 PRO B C 1
ATOM 4771 O O . PRO B 1 291 ? 25.072 -36.121 -6.412 1 75.59 291 PRO B O 1
ATOM 4774 N N . PRO B 1 292 ? 22.903 -35.885 -7.067 1 84.83 292 PRO B N 1
ATOM 4775 C CA . PRO B 1 292 ? 23.276 -35.8 -8.481 1 84.83 292 PRO B CA 1
ATOM 4776 C C . PRO B 1 292 ? 24.077 -34.542 -8.806 1 84.83 292 PRO B C 1
ATOM 4778 O O . PRO B 1 292 ? 23.981 -33.542 -8.089 1 84.83 292 PRO B O 1
ATOM 4781 N N . GLU B 1 293 ? 24.977 -34.69 -9.789 1 88.89 293 GLU B N 1
ATOM 4782 C CA . GLU B 1 293 ? 25.635 -33.5 -10.321 1 88.89 293 GLU B CA 1
ATOM 4783 C C . GLU B 1 293 ? 24.678 -32.678 -11.18 1 88.89 293 GLU B C 1
ATOM 4785 O O . GLU B 1 293 ? 24.285 -33.108 -12.266 1 88.89 293 GLU B O 1
ATOM 4790 N N . LEU B 1 294 ? 24.295 -31.556 -10.662 1 93.38 294 LEU B N 1
ATOM 4791 C CA . LEU B 1 294 ? 23.317 -30.712 -11.341 1 93.38 294 LEU B CA 1
ATOM 4792 C C . LEU B 1 294 ? 24.004 -29.566 -12.075 1 93.38 294 LEU B C 1
ATOM 4794 O O . LEU B 1 294 ? 25.051 -29.082 -11.638 1 93.38 294 LEU B O 1
ATOM 4798 N N . PRO B 1 295 ? 23.402 -29.257 -13.173 1 93.01 295 PRO B N 1
ATOM 4799 C CA . PRO B 1 295 ? 23.91 -28.054 -13.836 1 93.01 295 PRO B CA 1
ATOM 4800 C C . PRO B 1 295 ? 23.717 -26.792 -12.998 1 93.01 295 PRO B C 1
ATOM 4802 O O . PRO B 1 295 ? 22.93 -26.792 -12.048 1 93.01 295 PRO B O 1
ATOM 4805 N N . ALA B 1 296 ? 24.513 -25.741 -13.401 1 87.94 296 ALA B N 1
ATOM 4806 C CA . ALA B 1 296 ? 24.342 -24.448 -12.742 1 87.94 296 ALA B CA 1
ATOM 4807 C C . ALA B 1 296 ? 22.936 -23.9 -12.968 1 87.94 296 ALA B C 1
ATOM 4809 O O . ALA B 1 296 ? 22.387 -24.015 -14.067 1 87.94 296 ALA B O 1
ATOM 4810 N N . GLY B 1 297 ? 22.376 -23.327 -11.964 1 82.96 297 GLY B N 1
ATOM 4811 C CA . GLY B 1 297 ? 21.017 -22.81 -11.986 1 82.96 297 GLY B CA 1
ATOM 4812 C C . GLY B 1 297 ? 20.823 -21.683 -12.983 1 82.96 297 GLY B C 1
ATOM 4813 O O . GLY B 1 297 ? 19.695 -21.383 -13.378 1 82.96 297 GLY B O 1
ATOM 4814 N N . THR B 1 298 ? 21.77 -21.108 -13.479 1 85.97 298 THR B N 1
ATOM 4815 C CA . THR B 1 298 ? 21.695 -19.947 -14.359 1 85.97 298 THR B CA 1
ATOM 4816 C C . THR B 1 298 ? 21.95 -20.349 -15.809 1 85.97 298 THR B C 1
ATOM 4818 O O . THR B 1 298 ? 22.035 -19.492 -16.691 1 85.97 298 THR B O 1
ATOM 4821 N N . ASP B 1 299 ? 22.038 -21.606 -16.087 1 93.78 299 ASP B N 1
ATOM 4822 C CA . ASP B 1 299 ? 22.374 -22.068 -17.43 1 93.78 299 ASP B CA 1
ATOM 4823 C C . ASP B 1 299 ? 21.241 -22.903 -18.023 1 93.78 299 ASP B C 1
ATOM 4825 O O . ASP B 1 299 ? 21.188 -24.118 -17.823 1 93.78 299 ASP B O 1
ATOM 4829 N N . ALA B 1 300 ? 20.503 -22.233 -18.858 1 96.05 300 ALA B N 1
ATOM 4830 C CA . ALA B 1 300 ? 19.329 -22.878 -19.439 1 96.05 300 ALA B CA 1
ATOM 4831 C C . ALA B 1 300 ? 19.733 -24.015 -20.373 1 96.05 300 ALA B C 1
ATOM 4833 O O . ALA B 1 300 ? 19.114 -25.082 -20.368 1 96.05 300 ALA B O 1
ATOM 4834 N N . GLU B 1 301 ? 20.746 -23.835 -21.168 1 97.11 301 GLU B N 1
ATOM 4835 C CA . GLU B 1 301 ? 21.19 -24.839 -22.131 1 97.11 301 GLU B CA 1
ATOM 4836 C C . GLU B 1 301 ? 21.746 -26.073 -21.426 1 97.11 301 GLU B C 1
ATOM 4838 O O . GLU B 1 301 ? 21.444 -27.204 -21.812 1 97.11 301 GLU B O 1
ATOM 4843 N N . ALA B 1 302 ? 22.555 -25.776 -20.422 1 97.24 302 ALA B N 1
ATOM 4844 C CA . ALA B 1 302 ? 23.112 -26.887 -19.655 1 97.24 302 ALA B CA 1
ATOM 4845 C C . ALA B 1 302 ? 22.009 -27.68 -18.959 1 97.24 302 ALA B C 1
ATOM 4847 O O . ALA B 1 302 ? 22.071 -28.909 -18.886 1 97.24 302 ALA B O 1
ATOM 4848 N N . THR B 1 303 ? 21.084 -27.001 -18.442 1 97.49 303 THR B N 1
ATOM 4849 C CA . THR B 1 303 ? 19.962 -27.66 -17.782 1 97.49 303 THR B CA 1
ATOM 4850 C C . THR B 1 303 ? 19.167 -28.5 -18.777 1 97.49 303 THR B C 1
ATOM 4852 O O . THR B 1 303 ? 18.811 -29.645 -18.486 1 97.49 303 THR B O 1
ATOM 4855 N N . ALA B 1 304 ? 18.885 -27.957 -19.96 1 98.25 304 ALA B N 1
ATOM 4856 C CA . ALA B 1 304 ? 18.148 -28.678 -20.994 1 98.25 304 ALA B CA 1
ATOM 4857 C C . ALA B 1 304 ? 18.886 -29.946 -21.412 1 98.25 304 ALA B C 1
ATOM 4859 O O . ALA B 1 304 ? 18.279 -31.012 -21.538 1 98.25 304 ALA B O 1
ATOM 4860 N N . ARG B 1 305 ? 20.18 -29.835 -21.577 1 97.96 305 ARG B N 1
ATOM 4861 C CA . ARG B 1 305 ? 20.985 -30.993 -21.951 1 97.96 305 ARG B CA 1
ATOM 4862 C C . ARG B 1 305 ? 20.932 -32.069 -20.872 1 97.96 305 ARG B C 1
ATOM 4864 O O . ARG B 1 305 ? 20.853 -33.26 -21.178 1 97.96 305 ARG B O 1
ATOM 4871 N N . TRP B 1 306 ? 21.051 -31.58 -19.691 1 97.75 306 TRP B N 1
ATOM 4872 C CA . TRP B 1 306 ? 20.996 -32.51 -18.569 1 97.75 306 TRP B CA 1
ATOM 4873 C C . TRP B 1 306 ? 19.645 -33.215 -18.512 1 97.75 306 TRP B C 1
ATOM 4875 O O . TRP B 1 306 ? 19.579 -34.428 -18.3 1 97.75 306 TRP B O 1
ATOM 4885 N N . ILE B 1 307 ? 18.585 -32.531 -18.72 1 98.25 307 ILE B N 1
ATOM 4886 C CA . ILE B 1 307 ? 17.239 -33.094 -18.724 1 98.25 307 ILE B CA 1
ATOM 4887 C C . ILE B 1 307 ? 17.117 -34.131 -19.837 1 98.25 307 ILE B C 1
ATOM 4889 O O . ILE B 1 307 ? 16.584 -35.222 -19.622 1 98.25 307 ILE B O 1
ATOM 4893 N N . GLU B 1 308 ? 17.642 -33.822 -21.001 1 98.36 308 GLU B N 1
ATOM 4894 C CA . GLU B 1 308 ? 17.627 -34.762 -22.117 1 98.36 308 GLU B CA 1
ATOM 4895 C C . GLU B 1 308 ? 18.393 -36.037 -21.775 1 98.36 308 GLU B C 1
ATOM 4897 O O . GLU B 1 308 ? 17.972 -37.137 -22.14 1 98.36 308 GLU B O 1
ATOM 4902 N N . ALA B 1 309 ? 19.463 -35.832 -21.092 1 98.02 309 ALA B N 1
ATOM 4903 C CA . ALA B 1 309 ? 20.266 -36.984 -20.688 1 98.02 309 ALA B CA 1
ATOM 4904 C C . ALA B 1 309 ? 19.494 -37.879 -19.723 1 98.02 309 ALA B C 1
ATOM 4906 O O . ALA B 1 309 ? 19.567 -39.107 -19.812 1 98.02 309 ALA B O 1
ATOM 4907 N N . VAL B 1 310 ? 18.827 -37.254 -18.844 1 97.93 310 VAL B N 1
ATOM 4908 C CA . VAL B 1 310 ? 18.04 -38.017 -17.88 1 97.93 310 VAL B CA 1
ATOM 4909 C C . VAL B 1 310 ? 16.894 -38.728 -18.596 1 97.93 310 VAL B C 1
ATOM 4911 O O . VAL B 1 310 ? 16.688 -39.93 -18.409 1 97.93 310 VAL B O 1
ATOM 4914 N N . LEU B 1 311 ? 16.203 -38.041 -19.456 1 98.23 311 LEU B N 1
ATOM 4915 C CA . LEU B 1 311 ? 15.063 -38.604 -20.171 1 98.23 311 LEU B CA 1
ATOM 4916 C C . LEU B 1 311 ? 15.508 -39.716 -21.115 1 98.23 311 LEU B C 1
ATOM 4918 O O . LEU B 1 311 ? 14.761 -40.667 -21.357 1 98.23 311 LEU B O 1
ATOM 4922 N N . GLY B 1 312 ? 16.687 -39.583 -21.624 1 97.53 312 GLY B N 1
ATOM 4923 C CA . GLY B 1 312 ? 17.239 -40.576 -22.531 1 97.53 312 GLY B CA 1
ATOM 4924 C C . GLY B 1 312 ? 17.888 -41.745 -21.814 1 97.53 312 GLY B C 1
ATOM 4925 O O . GLY B 1 312 ? 18.344 -42.696 -22.452 1 97.53 312 GLY B O 1
ATOM 4926 N N . GLY B 1 313 ? 18.024 -41.676 -20.494 1 96.38 313 GLY B N 1
ATOM 4927 C CA . GLY B 1 313 ? 18.551 -42.783 -19.713 1 96.38 313 GLY B CA 1
ATOM 4928 C C . GLY B 1 313 ? 20.053 -42.714 -19.517 1 96.38 313 GLY B C 1
ATOM 4929 O O . GLY B 1 313 ? 20.653 -43.627 -18.947 1 96.38 313 GLY B O 1
ATOM 4930 N N . ARG B 1 314 ? 20.686 -41.679 -19.882 1 97.14 314 ARG B N 1
ATOM 4931 C CA . ARG B 1 314 ? 22.13 -41.543 -19.728 1 97.14 314 ARG B CA 1
ATOM 4932 C C . ARG B 1 314 ? 22.49 -41.071 -18.324 1 97.14 314 ARG B C 1
ATOM 4934 O O . ARG B 1 314 ? 23.624 -41.251 -17.874 1 97.14 314 ARG B O 1
ATOM 4941 N N . GLN B 1 315 ? 21.598 -40.444 -17.689 1 94.86 315 GLN B N 1
ATOM 4942 C CA . GLN B 1 315 ? 21.675 -40.059 -16.283 1 94.86 315 GLN B CA 1
ATOM 4943 C C . GLN B 1 315 ? 20.465 -40.57 -15.507 1 94.86 315 GLN B C 1
ATOM 4945 O O . GLN B 1 315 ? 19.36 -40.648 -16.048 1 94.86 315 GLN B O 1
ATOM 4950 N N . PRO B 1 316 ? 20.679 -40.973 -14.339 1 95.06 316 PRO B N 1
ATOM 4951 C CA . PRO B 1 316 ? 19.531 -41.439 -13.558 1 95.06 316 PRO B CA 1
ATOM 4952 C C . PRO B 1 316 ? 18.601 -40.302 -13.141 1 95.06 316 PRO B C 1
ATOM 4954 O O . PRO B 1 316 ? 19.056 -39.177 -12.918 1 95.06 316 PRO B O 1
ATOM 4957 N N . VAL B 1 317 ? 17.337 -40.599 -13.006 1 96.35 317 VAL B N 1
ATOM 4958 C CA . VAL B 1 317 ? 16.401 -39.658 -12.4 1 96.35 317 VAL B CA 1
ATOM 4959 C C . VAL B 1 317 ? 16.73 -39.483 -10.919 1 96.35 317 VAL B C 1
ATOM 4961 O O . VAL B 1 317 ? 16.868 -40.466 -10.188 1 96.35 317 VAL B O 1
ATOM 4964 N N . PRO B 1 318 ? 16.918 -38.275 -10.45 1 94.52 318 PRO B N 1
ATOM 4965 C CA . PRO B 1 318 ? 17.116 -38.108 -9.008 1 94.52 318 PRO B CA 1
ATOM 4966 C C . PRO B 1 318 ? 16.002 -38.747 -8.182 1 94.52 318 PRO B C 1
ATOM 4968 O O . PRO B 1 318 ? 14.821 -38.582 -8.498 1 94.52 318 PRO B O 1
ATOM 4971 N N . GLU B 1 319 ? 16.327 -39.406 -7.14 1 93.32 319 GLU B N 1
ATOM 4972 C CA . GLU B 1 319 ? 15.387 -40.222 -6.378 1 93.32 319 GLU B CA 1
ATOM 4973 C C . GLU B 1 319 ? 14.235 -39.379 -5.839 1 93.32 319 GLU B C 1
ATOM 4975 O O . GLU B 1 319 ? 13.077 -39.798 -5.887 1 93.32 319 GLU B O 1
ATOM 4980 N N . PRO B 1 320 ? 14.486 -38.167 -5.287 1 94.58 320 PRO B N 1
ATOM 4981 C CA . PRO B 1 320 ? 13.364 -37.369 -4.787 1 94.58 320 PRO B CA 1
ATOM 4982 C C . PRO B 1 320 ? 12.332 -37.061 -5.869 1 94.58 320 PRO B C 1
ATOM 4984 O O . PRO B 1 320 ? 11.131 -37.023 -5.589 1 94.58 320 PRO B O 1
ATOM 4987 N N . ILE B 1 321 ? 12.783 -36.857 -7.094 1 96.21 321 ILE B N 1
ATOM 4988 C CA . ILE B 1 321 ? 11.872 -36.562 -8.195 1 96.21 321 ILE B CA 1
ATOM 4989 C C . ILE B 1 321 ? 11.149 -37.837 -8.622 1 96.21 321 ILE B C 1
ATOM 4991 O O . ILE B 1 321 ? 9.952 -37.81 -8.919 1 96.21 321 ILE B O 1
ATOM 4995 N N . ALA B 1 322 ? 11.847 -38.967 -8.628 1 96.16 322 ALA B N 1
ATOM 4996 C CA . ALA B 1 322 ? 11.213 -40.247 -8.929 1 96.16 322 ALA B CA 1
ATOM 4997 C C . ALA B 1 322 ? 10.092 -40.55 -7.938 1 96.16 322 ALA B C 1
ATOM 4999 O O . ALA B 1 322 ? 9.016 -41.007 -8.33 1 96.16 322 ALA B O 1
ATOM 5000 N N . ARG B 1 323 ? 10.391 -40.307 -6.67 1 95.65 323 ARG B N 1
ATOM 5001 C CA . ARG B 1 323 ? 9.384 -40.508 -5.632 1 95.65 323 ARG B CA 1
ATOM 5002 C C . ARG B 1 323 ? 8.178 -39.602 -5.856 1 95.65 323 ARG B C 1
ATOM 5004 O O . ARG B 1 323 ? 7.035 -40.023 -5.663 1 95.65 323 ARG B O 1
ATOM 5011 N N . GLN B 1 324 ? 8.455 -38.412 -6.207 1 97.13 324 GLN B N 1
ATOM 5012 C CA . GLN B 1 324 ? 7.385 -37.464 -6.499 1 97.13 324 GLN B CA 1
ATOM 5013 C C . GLN B 1 324 ? 6.524 -37.947 -7.663 1 97.13 324 GLN B C 1
ATOM 5015 O O . GLN B 1 324 ? 5.294 -37.892 -7.597 1 97.13 324 GLN B O 1
ATOM 5020 N N . VAL B 1 325 ? 7.15 -38.417 -8.747 1 98.05 325 VAL B N 1
ATOM 5021 C CA . VAL B 1 325 ? 6.43 -38.92 -9.912 1 98.05 325 VAL B CA 1
ATOM 5022 C C . VAL B 1 325 ? 5.514 -40.069 -9.498 1 98.05 325 VAL B C 1
ATOM 5024 O O . VAL B 1 325 ? 4.33 -40.082 -9.844 1 98.05 325 VAL B O 1
ATOM 5027 N N . ARG B 1 326 ? 6.033 -40.998 -8.71 1 97.37 326 ARG B N 1
ATOM 5028 C CA . ARG B 1 326 ? 5.244 -42.146 -8.275 1 97.37 326 ARG B CA 1
ATOM 5029 C C . ARG B 1 326 ? 4.03 -41.701 -7.466 1 97.37 326 ARG B C 1
ATOM 5031 O O . ARG B 1 326 ? 2.923 -42.204 -7.669 1 97.37 326 ARG B O 1
ATOM 5038 N N . ALA B 1 327 ? 4.264 -40.781 -6.592 1 97.18 327 ALA B N 1
ATOM 5039 C CA . ALA B 1 327 ? 3.174 -40.292 -5.751 1 97.18 327 ALA B CA 1
ATOM 5040 C C . ALA B 1 327 ? 2.109 -39.588 -6.588 1 97.18 327 ALA B C 1
ATOM 5042 O O . ALA B 1 327 ? 0.911 -39.793 -6.379 1 97.18 327 ALA B O 1
ATOM 5043 N N . ILE B 1 328 ? 2.531 -38.756 -7.525 1 98.05 328 ILE B N 1
ATOM 5044 C CA . ILE B 1 328 ? 1.609 -38.004 -8.37 1 98.05 328 ILE B CA 1
ATOM 5045 C C . ILE B 1 328 ? 0.778 -38.969 -9.212 1 98.05 328 ILE B C 1
ATOM 5047 O O . ILE B 1 328 ? -0.442 -38.82 -9.314 1 98.05 328 ILE B O 1
ATOM 5051 N N . VAL B 1 329 ? 1.431 -39.955 -9.827 1 97.27 329 VAL B N 1
ATOM 5052 C CA . VAL B 1 329 ? 0.743 -40.926 -10.671 1 97.27 329 VAL B CA 1
ATOM 5053 C C . VAL B 1 329 ? -0.313 -41.666 -9.852 1 97.27 329 VAL B C 1
ATOM 5055 O O . VAL B 1 329 ? -1.445 -41.846 -10.306 1 97.27 329 VAL B O 1
ATOM 5058 N N . ARG B 1 330 ? 0.058 -42.033 -8.652 1 96 330 ARG B N 1
ATOM 5059 C CA . ARG B 1 330 ? -0.878 -42.721 -7.769 1 96 330 ARG B CA 1
ATOM 5060 C C . ARG B 1 330 ? -2.1 -41.854 -7.483 1 96 330 ARG B C 1
ATOM 5062 O O . ARG B 1 330 ? -3.235 -42.331 -7.543 1 96 330 ARG B O 1
ATOM 5069 N N . CYS B 1 331 ? -1.915 -40.631 -7.24 1 96.52 331 CYS B N 1
ATOM 5070 C CA . CYS B 1 331 ? -2.989 -39.723 -6.855 1 96.52 331 CYS B CA 1
ATOM 5071 C C . CYS B 1 331 ? -3.833 -39.334 -8.063 1 96.52 331 CYS B C 1
ATOM 5073 O O . CYS B 1 331 ? -5.014 -39.012 -7.923 1 96.52 331 CYS B O 1
ATOM 5075 N N . ALA B 1 332 ? -3.222 -39.302 -9.235 1 96.39 332 ALA B N 1
ATOM 5076 C CA . ALA B 1 332 ? -3.91 -38.891 -10.456 1 96.39 332 ALA B CA 1
ATOM 5077 C C . ALA B 1 332 ? -4.771 -40.024 -11.008 1 96.39 332 ALA B C 1
ATOM 5079 O O . ALA B 1 332 ? -5.637 -39.797 -11.856 1 96.39 332 ALA B O 1
ATOM 5080 N N . ARG B 1 333 ? -4.519 -41.235 -10.62 1 92.62 333 ARG B N 1
ATOM 5081 C CA . ARG B 1 333 ? -5.257 -42.38 -11.146 1 92.62 333 ARG B CA 1
ATOM 5082 C C . ARG B 1 333 ? -6.31 -42.857 -10.152 1 92.62 333 ARG B C 1
ATOM 5084 O O . ARG B 1 333 ? -5.978 -43.272 -9.04 1 92.62 333 ARG B O 1
ATOM 5091 N N . PRO B 1 334 ? -7.622 -42.483 -10.462 1 71.75 334 PRO B N 1
ATOM 5092 C CA . PRO B 1 334 ? -8.726 -42.92 -9.604 1 71.75 334 PRO B CA 1
ATOM 5093 C C . PRO B 1 334 ? -8.62 -44.392 -9.21 1 71.75 334 PRO B C 1
ATOM 5095 O O . PRO B 1 334 ? -8.139 -45.212 -9.997 1 71.75 334 PRO B O 1
ATOM 5098 N N . ALA B 1 335 ? -8.548 -44.71 -7.983 1 62.97 335 ALA B N 1
ATOM 5099 C CA . ALA B 1 335 ? -8.676 -46.118 -7.614 1 62.97 335 ALA B CA 1
ATOM 5100 C C . ALA B 1 335 ? -9.814 -46.785 -8.382 1 62.97 335 ALA B C 1
ATOM 5102 O O . ALA B 1 335 ? -10.903 -46.221 -8.504 1 62.97 335 ALA B O 1
ATOM 5103 N N . HIS B 1 336 ? -9.599 -47.283 -9.527 1 50.53 336 HIS B N 1
ATOM 5104 C CA . HIS B 1 336 ? -10.646 -48.082 -10.154 1 50.53 336 HIS B CA 1
ATOM 5105 C C . HIS B 1 336 ? -11.515 -48.771 -9.107 1 50.53 336 HIS B C 1
ATOM 5107 O O . HIS B 1 336 ? -11.002 -49.481 -8.239 1 50.53 336 HIS B O 1
ATOM 5113 N N . ALA B 1 337 ? -12.473 -48.108 -8.565 1 42.36 337 ALA B N 1
ATOM 5114 C CA . ALA B 1 337 ? -13.482 -48.951 -7.929 1 42.36 337 ALA B CA 1
ATOM 5115 C C . ALA B 1 337 ? -13.708 -50.233 -8.726 1 42.36 337 ALA B C 1
ATOM 5117 O O . ALA B 1 337 ? -13.99 -50.183 -9.926 1 42.36 337 ALA B O 1
ATOM 5118 N N . ALA B 1 338 ? -12.993 -51.274 -8.504 1 38.2 338 ALA B N 1
ATOM 5119 C CA . ALA B 1 338 ? -13.503 -52.602 -8.835 1 38.2 338 ALA B CA 1
ATOM 5120 C C . ALA B 1 338 ? -15.029 -52.621 -8.832 1 38.2 338 ALA B C 1
ATOM 5122 O O . ALA B 1 338 ? -15.657 -52.403 -7.793 1 38.2 338 ALA B O 1
ATOM 5123 N N . GLY B 1 339 ? -15.647 -52.046 -9.838 1 30.93 339 GLY B N 1
ATOM 5124 C CA . GLY B 1 339 ? -16.935 -52.689 -10.045 1 30.93 339 GLY B CA 1
ATOM 5125 C C . GLY B 1 339 ? -16.871 -54.201 -9.938 1 30.93 339 GLY B C 1
ATOM 5126 O O . GLY B 1 339 ? -15.83 -54.804 -10.207 1 30.93 339 GLY B O 1
#

Secondary structure (DSSP, 8-state):
-PPPPPPSS-TTHHHHHTTSS---HHHHHHHHTSHHHH--PPPHHHHHHHHHHHHTT-S-HHHHHHHHHHHHHH---HHHHHHHHHHHHTTSPPBPPPP-GGGPPPEEEEE-S-BSSS---HHHHHHHHHHTT--EEEEE-S--TTSB-HHHHHHHHTPPPPSSHHHHHHHHHHTSEEEEEHHHH-HHHHHHHTHHHHHSS--HHHHHHHH---BTTS-GGG-EEEEEESSHHHHHHHHHHHHHS--EEEEEE-BTTBSS--TT-PPPEEEEETTEEEEEEPPPSSS-SS---PPPTT-HHHHHHHHHHHHTTSSPPPHHHHHHHHHHHHHHS------/-PPPPPPSS-TTHHHHHTSSS---HHHHHHHHTSHHHH--PPPHHHHHHHHHHHHTT-S-HHHHHHHHHHHHHH---HHHHHHHHHHHHTTSPPBPPPP-GGGPPPEEEEE-S-BSSS---HHHHHHHHHHTT--EEEEE-S--TTSB-HHHHHHHHTPPPPSSHHHHHHHHHHTSEEEEEHHHH-HHHHHHHTHHHHHSS--HHHHHHHH---BTTS-GGG-EEEEEESSHHHHHHHHHHHHHS--EEEEEE-BTTBSS--TT-PPPEEEEETTEEEEEEPPPSSS-SS---PPPTT-HHHHHHHHHHHHTTSSPPPHHHHHHHHHHHHHHS------

Sequence (678 aa):
MPMPAPPLLPDEAAEEAVANGPFPAARFIKEIGRGADGARALVKHDARALFAAMLEGRVADVQLGAILMAYRIKGETPEELDGMLEATHARCLPLPAPDAPGGTLPVVIPSYNGARRQPNLVPLLAALLAREGVPVLVHGIRRFDGRITTATLFDALGWPVCEHMDEARARLESDRLAFVPIDVLSPDLKALLDKREIVGLRNSSHTVVKMLQPIGGHAPHEALRLVSYTHPEYRDTLTDYFLRHPANVLLARGTEGEAVADARRGSAVEWLHDGLHETVIEAAEGSSSQPPELPAGTDAEATARWIEAVLGGRQPVPEPIARQVRAIVRCARPAHAAGMPMPAPPLLPDEAAEEAVANGPFPAARFIKEIGRGADGARALVKHDARALFAAMLEGRVADVQLGAILMAYRIKGETPEELDGMLEATHARCLPLPAPDAPGGTLPVVIPSYNGARRQPNLVPLLAALLAREGVPVLVHGIRRFDGRITTATLFDALGWPVCEHMDEARARLESDRLAFVPIDVLSPDLKALLDKREIVGLRNSSHTVVKMLQPIGGHAPHEALRLVSYTHPEYRDTLTDYFLRHPANVLLARGTEGEAVADARRGSAVEWLHDGLHETVIEAAEGSSSQPPELPAGTDAEATARWIEAVLGGRQPVPEPIARQVRAIVRCARPAHAAG

Radius of gyration: 31.22 Å; Cα contacts (8 Å, |Δi|>4): 1460; chains: 2; bounding box: 54×97×65 Å

Foldseek 3Di:
DPDADDAPADPVCLVVCQPDAARPLVVVLVQLVVPPPRHHAHALSNLLSNLLCLLVVRYDPVSLVSVQVSCVVNPHFLRSLNSNLVSQLVQFDAQEFADFPQQFAAEEWEWEQAFQFFADCVVLLQLLLVVVRHQYEYEYACDDPRGHTPNNLCVLLVHDADPESVVQRVCCHPSSYYYYYCCRGGVSLVVSQCCCVVSVDGGVSLVSSQQFQRYDSRAQSRHEYQHADADPVVVVRVVVNCLVDAHFYKYWHPDSRTSAHDLFFATWIWTRHPNDIDTLDHGDPDTDPDRDDGDGRRDSNRNSVVSVCCVVPVDPRRPNSVSVSVSSSVSSNPPPPPD/DPDADDAPADPVCLVVCLPDAARPLVVVLVQLVVPPPRHHAHALSNLLSNLLCLLVVRYDPVSLVSVQVSCVVNPHFLRSLNSNLVSQLVQFDAQEFADFPQQFAAEEWEWEQAFQFFADCVVLLQLLLVVVRHQYEYEYACDDPRGHTPNNLCVLLVHDADPESVVQRVCCHPSSYYYYYCCRGGVSLVVSQCCCVVSVDGGVSLQSSQQFQRYDSRAQSRHEYQHADADPVVVVRVVVNCLVDAHFYKYWHDDSRTSAHDLFFATWIWTRHPNDIDTLDHGDPDTDPDRDDGDGRRDSNRNSVVSVCCVVPVDPRRPNSVSVSVSSSVSSNPPPPPD

Nearest PDB structures (foldseek):
  4muo-assembly1_B  TM=9.089E-01  e=4.824E-29  Escherichia coli K-12
  4muo-assembly1_A  TM=8.976E-01  e=5.748E-29  Escherichia coli K-12
  7y3p-assembly1_A-2  TM=9.001E-01  e=1.302E-28  Salmonella enterica subsp. enterica serovar Typhimurium str. 14028s Wu
  4x5c-assembly1_B  TM=7.734E-01  e=1.700E-15  Mycobacterium tuberculosis
  4x59-assembly1_B  TM=8.156E-01  e=1.659E-14  Mycobacterium tuberculosis